Protein 4UX7 (pdb70)

B-factor: mean 29.98, std 9.99, range [10.92, 80.25]

Structure (mmCIF, N/CA/C/O backbone):
data_4UX7
#
_entry.id   4UX7
#
_cell.length_a   38.247
_cell.length_b   90.273
_cell.length_c   134.738
_cell.angle_alpha   90.00
_cell.angle_beta   90.00
_cell.angle_gamma   90.00
#
_symmetry.space_group_name_H-M   'P 21 21 21'
#
loop_
_entity.id
_entity.type
_entity.pdbx_description
1 polymer 'PUTATIVE PEPTIDASE C60B, SORTASE B'
2 non-polymer DI(HYDROXYETHYL)ETHER
3 non-polymer 'PENTAETHYLENE GLYCOL'
4 water water
#
loop_
_atom_site.group_PDB
_atom_site.id
_atom_site.type_symbol
_atom_site.label_atom_id
_atom_site.label_alt_id
_atom_site.label_comp_id
_atom_site.label_asym_id
_atom_site.label_entity_id
_atom_site.label_seq_id
_atom_site.pdbx_PDB_ins_code
_atom_site.Cartn_x
_atom_site.Cartn_y
_atom_site.Cartn_z
_atom_site.occupancy
_atom_site.B_iso_or_equiv
_atom_site.auth_seq_id
_atom_site.auth_comp_id
_atom_site.auth_asym_id
_atom_site.auth_atom_id
_atom_site.pdbx_PDB_model_num
ATOM 1 N N . LYS A 1 39 ? 11.695 11.429 61.103 1.00 40.49 39 LYS A N 1
ATOM 2 C CA . LYS A 1 39 ? 11.815 10.088 61.739 1.00 40.24 39 LYS A CA 1
ATOM 3 C C . LYS A 1 39 ? 12.707 9.126 60.946 1.00 40.37 39 LYS A C 1
ATOM 4 O O . LYS A 1 39 ? 13.749 8.716 61.431 1.00 45.18 39 LYS A O 1
ATOM 10 N N . LYS A 1 40 ? 12.284 8.746 59.744 1.00 38.54 40 LYS A N 1
ATOM 11 C CA . LYS A 1 40 ? 12.962 7.703 58.968 1.00 35.11 40 LYS A CA 1
ATOM 12 C C . LYS A 1 40 ? 13.755 8.356 57.835 1.00 31.35 40 LYS A C 1
ATOM 13 O O . LYS A 1 40 ? 13.334 9.359 57.264 1.00 29.74 40 LYS A O 1
ATOM 19 N N . ALA A 1 41 ? 14.907 7.774 57.512 1.00 28.42 41 ALA A N 1
ATOM 20 C CA . ALA A 1 41 ? 15.909 8.444 56.689 1.00 25.95 41 ALA A CA 1
ATOM 21 C C . ALA A 1 41 ? 15.431 8.695 55.261 1.00 24.98 41 ALA A C 1
ATOM 22 O O . ALA A 1 41 ? 15.221 7.753 54.490 1.00 23.91 41 ALA A O 1
ATOM 24 N N . GLY A 1 42 ? 15.279 9.981 54.931 1.00 23.69 42 GLY A N 1
ATOM 25 C CA . GLY A 1 42 ? 14.858 10.420 53.611 1.00 23.67 42 GLY A CA 1
ATOM 26 C C . GLY A 1 42 ? 13.347 10.484 53.421 1.00 23.62 42 GLY A C 1
ATOM 27 O O . GLY A 1 42 ? 12.870 10.513 52.286 1.00 23.42 42 GLY A O 1
ATOM 28 N N . SER A 1 43 ? 12.587 10.518 54.511 1.00 23.10 43 SER A N 1
ATOM 29 C CA . SER A 1 43 ? 11.136 10.579 54.392 1.00 24.22 43 SER A CA 1
ATOM 30 C C . SER A 1 43 ? 10.517 11.948 54.718 1.00 22.66 43 SER A C 1
ATOM 31 O O . SER A 1 43 ? 9.305 12.094 54.712 1.00 22.45 43 SER A O 1
ATOM 34 N N . ALA A 1 44 ? 11.342 12.963 54.933 1.00 21.49 44 ALA A N 1
ATOM 35 C CA . ALA A 1 44 ? 10.821 14.308 55.185 1.00 21.45 44 ALA A CA 1
ATOM 36 C C . ALA A 1 44 ? 9.872 14.744 54.075 1.00 22.06 44 ALA A C 1
ATOM 37 O O . ALA A 1 44 ? 10.194 14.631 52.891 1.00 23.34 44 ALA A O 1
ATOM 39 N N . ALA A 1 45 ? 8.701 15.236 54.465 1.00 22.10 45 ALA A N 1
ATOM 40 C CA . ALA A 1 45 ? 7.617 15.525 53.514 1.00 21.40 45 ALA A CA 1
ATOM 41 C C . ALA A 1 45 ? 7.932 16.654 52.546 1.00 21.36 45 ALA A C 1
ATOM 42 O O . ALA A 1 45 ? 7.644 16.552 51.353 1.00 20.57 45 ALA A O 1
ATOM 44 N N . ALA A 1 46 ? 8.539 17.717 53.064 1.00 22.51 46 ALA A N 1
ATOM 45 C CA . ALA A 1 46 ? 8.626 18.997 52.349 1.00 23.51 46 ALA A CA 1
ATOM 46 C C . ALA A 1 46 ? 9.221 18.928 50.939 1.00 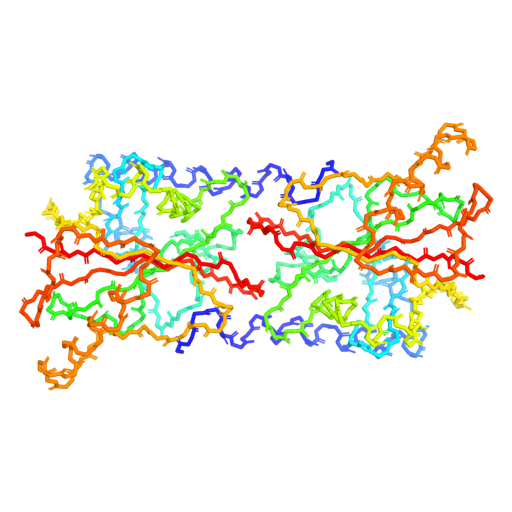23.67 46 ALA A C 1
ATOM 47 O O . ALA A 1 46 ? 8.655 19.512 50.016 1.00 24.09 46 ALA A O 1
ATOM 49 N N . PRO A 1 47 ? 10.361 18.237 50.762 1.00 24.01 47 PRO A N 1
ATOM 50 C CA . PRO A 1 47 ? 10.908 18.194 49.396 1.00 23.91 47 PRO A CA 1
ATOM 51 C C . PRO A 1 47 ? 10.025 17.435 48.406 1.00 24.31 47 PRO A C 1
ATOM 52 O O . PRO A 1 47 ? 10.001 17.778 47.212 1.00 24.24 47 PRO A O 1
ATOM 56 N N . PHE A 1 48 ? 9.288 16.435 48.888 1.00 24.75 48 PHE A N 1
ATOM 57 C CA . PHE A 1 48 ? 8.308 15.737 48.035 1.00 25.76 48 PHE A CA 1
ATOM 58 C C . PHE A 1 48 ? 7.091 16.608 47.690 1.00 25.01 48 PHE A C 1
ATOM 59 O O . PHE A 1 48 ? 6.650 16.654 46.528 1.00 23.97 48 PHE A O 1
ATOM 67 N N . THR A 1 49 ? 6.553 17.271 48.713 1.00 24.66 49 THR A N 1
ATOM 68 C CA . THR A 1 49 ? 5.515 18.304 48.562 1.00 24.84 49 THR A CA 1
ATOM 69 C C . THR A 1 49 ? 5.871 19.316 47.464 1.00 26.14 49 THR A C 1
ATOM 70 O O . THR A 1 49 ? 5.046 19.649 46.624 1.00 27.15 49 THR A O 1
ATOM 74 N N . HIS A 1 50 ? 7.095 19.818 47.481 1.00 27.50 50 HIS A N 1
ATOM 75 C CA . HIS A 1 50 ? 7.553 20.719 46.426 1.00 29.68 50 HIS A CA 1
ATOM 76 C C . HIS A 1 50 ? 7.230 20.156 45.026 1.00 29.22 50 HIS A C 1
ATOM 77 O O . HIS A 1 50 ? 6.600 20.832 44.209 1.00 30.35 50 HIS A O 1
ATOM 84 N N . ASP A 1 51 ? 7.645 18.914 44.776 1.00 29.00 51 ASP A N 1
ATOM 85 C CA . ASP A 1 51 ? 7.487 18.259 43.463 1.00 28.49 51 ASP A CA 1
ATOM 86 C C . ASP A 1 51 ? 6.072 17.760 43.171 1.00 27.29 51 ASP A C 1
ATOM 87 O O . ASP A 1 51 ? 5.656 17.705 42.020 1.00 26.88 51 ASP A O 1
ATOM 92 N N . THR A 1 52 ? 5.335 17.370 44.200 1.00 26.14 52 THR A N 1
ATOM 93 C CA . THR A 1 52 ? 3.939 17.006 43.995 1.00 24.82 52 THR A CA 1
ATOM 94 C C . THR A 1 52 ? 3.126 18.225 43.543 1.00 24.26 52 THR A C 1
ATOM 95 O O . THR A 1 52 ? 2.301 18.113 42.627 1.00 23.07 52 THR A O 1
ATOM 99 N N . LYS A 1 53 ? 3.364 19.374 44.180 1.00 23.54 53 LYS A N 1
ATOM 100 C CA . LYS A 1 53 ? 2.593 20.586 43.897 1.00 23.69 53 LYS A CA 1
ATOM 101 C C . LYS A 1 53 ? 2.746 20.985 42.445 1.00 21.97 53 LYS A C 1
ATOM 102 O O . LYS A 1 53 ? 1.779 21.236 41.748 1.00 19.67 53 LYS A O 1
ATOM 108 N N . ILE A 1 54 ? 3.997 21.026 42.010 1.00 22.10 54 ILE A N 1
ATOM 109 C CA . ILE A 1 54 ? 4.358 21.424 40.671 1.00 21.45 54 ILE A CA 1
ATOM 110 C C . ILE A 1 54 ? 3.724 20.500 39.666 1.00 20.93 54 ILE A C 1
ATOM 111 O O . ILE A 1 54 ? 2.989 20.918 38.794 1.00 20.15 54 ILE A O 1
ATOM 116 N N . SER A 1 55 ? 4.009 19.224 39.833 1.00 21.91 55 SER A N 1
ATOM 117 C CA . SER A 1 55 ? 3.590 18.189 38.919 1.00 22.00 55 SER A CA 1
ATOM 118 C C . SER A 1 55 ? 2.072 18.126 38.730 1.00 21.27 55 SER A C 1
ATOM 119 O O . SER A 1 55 ? 1.586 17.999 37.620 1.00 20.03 55 SER A O 1
ATOM 122 N N . SER A 1 56 ? 1.312 18.222 39.806 1.00 21.87 56 SER A N 1
ATOM 123 C CA . SER A 1 56 ? -0.157 18.209 39.666 1.00 23.14 56 SER A CA 1
ATOM 124 C C . SER A 1 56 ? -0.740 19.528 39.094 1.00 22.68 56 SER A C 1
ATOM 125 O O . SER A 1 56 ? -1.771 19.491 38.430 1.00 22.58 56 SER A O 1
ATOM 128 N N . GLU A 1 57 ? -0.085 20.664 39.318 1.00 22.32 57 GLU A N 1
ATOM 129 C CA . GLU A 1 57 ? -0.495 21.908 38.666 1.00 24.21 57 GLU A CA 1
ATOM 130 C C . GLU A 1 57 ? -0.327 21.776 37.151 1.00 24.14 57 GLU A C 1
ATOM 131 O O . GLU A 1 57 ? -1.200 22.173 36.392 1.00 23.70 57 GLU A O 1
ATOM 137 N N . LEU A 1 58 ? 0.793 21.196 36.719 1.00 23.75 58 LEU A N 1
ATOM 138 C CA . LEU A 1 58 ? 1.087 21.035 35.287 1.00 22.39 58 LEU A CA 1
ATOM 139 C C . LEU A 1 58 ? 0.142 20.047 34.625 1.00 21.83 58 LEU A C 1
ATOM 140 O O . LEU A 1 58 ? -0.081 20.141 33.426 1.00 20.85 58 LEU A O 1
ATOM 145 N N . GLN A 1 59 ? -0.385 19.097 35.402 1.00 22.30 59 GLN A N 1
ATOM 146 C CA . GLN A 1 59 ? -1.424 18.157 34.921 1.00 23.41 59 GLN A CA 1
ATOM 147 C C . GLN A 1 59 ? -2.733 18.894 34.631 1.00 23.40 59 GLN A C 1
ATOM 148 O O . GLN A 1 59 ? -3.388 18.664 33.622 1.00 21.49 59 GLN A O 1
ATOM 154 N N . LYS A 1 60 ? -3.083 19.797 35.534 1.00 25.70 60 LYS A N 1
ATOM 155 C CA . LYS A 1 60 ? -4.214 20.688 35.351 1.00 27.80 60 LYS A CA 1
ATOM 156 C C . LYS A 1 60 ? -4.014 21.591 34.148 1.00 26.97 60 LYS A C 1
ATOM 157 O O . LYS A 1 60 ? -4.944 21.787 33.362 1.00 27.59 60 LYS A O 1
ATOM 163 N N . LYS A 1 61 ? -2.817 22.143 33.996 1.00 26.49 61 LYS A N 1
ATOM 164 C CA . LYS A 1 61 ? -2.554 23.037 32.863 1.00 27.25 61 LYS A CA 1
ATOM 165 C C . LYS A 1 61 ? -2.637 22.316 31.508 1.00 25.82 61 LYS A C 1
ATOM 166 O O . LYS A 1 61 ? -3.186 22.856 30.540 1.00 23.58 61 LYS A O 1
ATOM 172 N N . GLU A 1 62 ? -2.107 21.093 31.459 1.00 25.67 62 GLU A N 1
ATOM 173 C CA . GLU A 1 62 ? -2.129 20.277 30.242 1.00 26.38 62 GLU A CA 1
ATOM 174 C C . GLU A 1 62 ? -3.557 19.828 29.895 1.00 26.15 62 GLU A C 1
ATOM 175 O O . GLU A 1 62 ? -3.963 19.869 28.724 1.00 25.12 62 GLU A O 1
ATOM 181 N N . TYR A 1 63 ? -4.319 19.414 30.900 1.00 25.63 63 TYR A N 1
ATOM 182 C CA . TYR A 1 63 ? -5.727 19.103 30.683 1.00 26.42 63 TYR A CA 1
ATOM 183 C C . TYR A 1 63 ? -6.465 20.279 30.022 1.00 27.32 63 TYR A C 1
ATOM 184 O O . TYR A 1 63 ? -7.118 20.109 28.987 1.00 24.81 63 TYR A O 1
ATOM 193 N N . LYS A 1 64 ? -6.309 21.473 30.600 1.00 30.69 64 LYS A N 1
ATOM 194 C CA . LYS A 1 64 ? -6.843 22.720 30.020 1.00 33.09 64 LYS A CA 1
ATOM 195 C C . LYS A 1 64 ? -6.297 23.114 28.625 1.00 34.44 64 LYS A C 1
ATOM 196 O O . LYS A 1 64 ? -6.806 24.049 28.020 1.00 34.26 64 LYS A O 1
ATOM 202 N N . LYS A 1 65 ? -5.258 22.433 28.137 1.00 35.81 65 LYS A N 1
ATOM 203 C CA . LYS A 1 65 ? -4.641 22.719 26.831 1.00 35.83 65 LYS A CA 1
ATOM 204 C C . LYS A 1 65 ? -3.910 24.055 26.856 1.00 36.18 65 LYS A C 1
ATOM 205 O O . LYS A 1 65 ? -3.959 24.820 25.901 1.00 37.24 65 LYS A O 1
ATOM 211 N N . GLU A 1 66 ? -3.226 24.329 27.960 1.00 36.55 66 GLU A N 1
ATOM 212 C CA . GLU A 1 66 ? -2.348 25.490 28.045 1.00 36.77 66 GLU A CA 1
ATOM 213 C C . GLU A 1 66 ? -1.017 25.137 27.379 1.00 35.34 66 GLU A C 1
ATOM 214 O O . GLU A 1 66 ? -0.639 23.965 27.316 1.00 33.80 66 GLU A O 1
ATOM 220 N N . ASP A 1 67 ? -0.330 26.145 26.851 1.00 34.77 67 ASP A N 1
ATOM 221 C CA . ASP A 1 67 ? 0.931 25.931 26.151 1.00 35.11 67 ASP A CA 1
ATOM 222 C C . ASP A 1 67 ? 2.087 26.008 27.154 1.00 34.12 67 ASP A C 1
ATOM 223 O O . ASP A 1 67 ? 2.471 27.090 27.598 1.00 34.46 67 ASP A O 1
ATOM 228 N N . LEU A 1 68 ? 2.626 24.839 27.499 1.00 32.85 68 LEU A N 1
ATOM 229 C CA . LEU A 1 68 ? 3.660 24.711 28.518 1.00 31.80 68 LEU A CA 1
ATOM 230 C C . LEU A 1 68 ? 5.033 25.175 28.078 1.00 30.51 68 LEU A C 1
ATOM 231 O O . LEU A 1 68 ? 5.878 25.428 28.918 1.00 30.58 68 LEU A O 1
ATOM 236 N N . SER A 1 69 ? 5.275 25.300 26.785 1.00 31.02 69 SER A N 1
ATOM 237 C CA . SER A 1 69 ? 6.562 25.823 26.336 1.00 32.77 69 SER A CA 1
ATOM 238 C C . SER A 1 69 ? 6.723 27.330 26.610 1.00 34.94 69 SER A C 1
ATOM 239 O O . SER A 1 69 ? 7.829 27.847 26.519 1.00 35.63 69 SER A O 1
ATOM 242 N N . LYS A 1 70 ? 5.635 28.027 26.957 1.00 36.09 70 LYS A N 1
ATOM 243 C CA . LYS A 1 70 ? 5.725 29.423 27.390 1.00 36.49 70 LYS A CA 1
ATOM 244 C C . LYS A 1 70 ? 6.226 29.528 28.817 1.00 35.26 70 LYS A C 1
ATOM 245 O O . LYS A 1 70 ? 6.696 30.592 29.234 1.00 34.90 70 LYS A O 1
ATOM 251 N N . ILE A 1 71 ? 6.087 28.455 29.590 1.00 33.20 71 ILE A N 1
ATOM 252 C CA . ILE A 1 71 ? 6.626 28.438 30.951 1.00 31.92 71 ILE A CA 1
ATOM 253 C C . ILE A 1 71 ? 8.067 27.980 30.937 1.00 29.84 71 ILE A C 1
ATOM 254 O O . ILE A 1 71 ? 8.888 28.501 31.673 1.00 27.86 71 ILE A O 1
ATOM 259 N N . ASN A 1 72 ? 8.362 27.004 30.078 1.00 30.46 72 ASN A N 1
ATOM 260 C CA . ASN A 1 72 ? 9.727 26.494 29.894 1.00 28.47 72 ASN A CA 1
ATOM 261 C C . ASN A 1 72 ? 9.944 26.090 28.430 1.00 27.32 72 ASN A C 1
ATOM 262 O O . ASN A 1 72 ? 9.405 25.074 27.959 1.00 25.29 72 ASN A O 1
ATOM 267 N N . SER A 1 73 ? 10.741 26.906 27.735 1.00 25.82 73 SER A N 1
ATOM 268 C CA . SER A 1 73 ? 11.144 26.667 26.358 1.00 24.94 73 SER A CA 1
ATOM 269 C C . SER A 1 73 ? 11.544 25.219 26.101 1.00 23.80 73 SER A C 1
ATOM 270 O O . SER A 1 73 ? 11.254 24.679 25.046 1.00 23.01 73 SER A O 1
ATOM 273 N N . ASP A 1 74 ? 12.243 24.616 27.062 1.00 23.38 74 ASP A N 1
ATOM 274 C CA . ASP A 1 74 ? 12.777 23.256 26.929 1.00 23.28 74 ASP A CA 1
ATOM 275 C C . ASP A 1 74 ? 11.680 22.202 26.847 1.00 22.89 74 ASP A C 1
ATOM 276 O O . ASP A 1 74 ? 11.965 21.069 26.534 1.00 22.25 74 ASP A O 1
ATOM 281 N N . PHE A 1 75 ? 10.440 22.554 27.172 1.00 23.63 75 PHE A N 1
ATOM 282 C CA . PHE A 1 75 ? 9.323 21.609 27.081 1.00 23.40 75 PHE A CA 1
ATOM 283 C C . PHE A 1 75 ? 9.225 20.995 25.675 1.00 23.42 75 PHE A C 1
ATOM 284 O O . PHE A 1 75 ? 9.469 21.663 24.672 1.00 23.58 75 PHE A O 1
ATOM 292 N N . LYS A 1 76 ? 8.898 19.706 25.624 1.00 23.35 76 LYS A N 1
ATOM 293 C CA . LYS A 1 76 ? 8.886 18.940 24.379 1.00 22.33 76 LYS A CA 1
ATOM 294 C C . LYS A 1 76 ? 7.544 18.277 24.121 1.00 20.95 76 LYS A C 1
ATOM 295 O O . LYS A 1 76 ? 6.969 18.426 23.042 1.00 19.38 76 LYS A O 1
ATOM 301 N N . PHE A 1 77 ? 7.065 17.525 25.110 1.00 19.64 77 PHE A N 1
ATOM 302 C CA . PHE A 1 77 ? 5.776 16.877 25.013 1.00 19.45 77 PHE A CA 1
ATOM 303 C C . PHE A 1 77 ? 5.366 16.278 26.363 1.00 19.10 77 PHE A C 1
ATOM 304 O O . PHE A 1 77 ? 6.104 16.367 27.344 1.00 18.57 77 PHE A O 1
ATOM 312 N N . TRP A 1 78 ? 4.181 15.669 26.380 1.00 18.64 78 TRP A N 1
ATOM 313 C CA . TRP A 1 78 ? 3.619 15.055 27.556 1.00 19.05 78 TRP A CA 1
ATOM 314 C C . TRP A 1 78 ? 3.704 13.523 27.478 1.00 19.07 78 TRP A C 1
ATOM 315 O O . TRP A 1 78 ? 3.604 12.917 26.422 1.00 18.76 78 TRP A O 1
ATOM 326 N N . LEU A 1 79 ? 3.911 12.904 28.623 1.00 19.72 79 LEU A N 1
ATOM 327 C CA . LEU A 1 79 ? 4.122 11.475 28.683 1.00 19.99 79 LEU A CA 1
ATOM 328 C C . LEU A 1 79 ? 3.232 10.932 29.760 1.00 20.95 79 LEU A C 1
ATOM 329 O O . LEU A 1 79 ? 3.186 11.476 30.857 1.00 20.42 79 LEU A O 1
ATOM 334 N N . SER A 1 80 ? 2.528 9.857 29.433 1.00 22.73 80 SER A N 1
ATOM 335 C CA . SER A 1 80 ? 1.772 9.101 30.408 1.00 23.99 80 SER A CA 1
ATOM 336 C C . SER A 1 80 ? 1.896 7.631 30.074 1.00 24.09 80 SER A C 1
ATOM 337 O O . SER A 1 80 ? 2.347 7.264 28.993 1.00 23.34 80 SER A O 1
ATOM 340 N N . VAL A 1 81 ? 1.490 6.795 31.013 1.00 24.92 81 VAL A N 1
ATOM 341 C CA . VAL A 1 81 ? 1.573 5.354 30.854 1.00 25.85 81 VAL A CA 1
ATOM 342 C C . VAL A 1 81 ? 0.390 4.737 31.575 1.00 27.79 81 VAL A C 1
ATOM 343 O O . VAL A 1 81 ? 0.163 4.990 32.765 1.00 28.19 81 VAL A O 1
ATOM 347 N N . GLU A 1 82 ? -0.357 3.917 30.850 1.00 30.42 82 GLU A N 1
ATOM 348 C CA . GLU A 1 82 ? -1.610 3.355 31.362 1.00 31.16 82 GLU A CA 1
ATOM 349 C C . GLU A 1 82 ? -1.403 2.501 32.601 1.00 30.18 82 GLU A C 1
ATOM 350 O O . GLU A 1 82 ? -0.434 1.753 32.696 1.00 30.94 82 GLU A O 1
ATOM 356 N N . ASN A 1 83 ? -2.325 2.635 33.548 1.00 30.19 83 ASN A N 1
ATOM 357 C CA . ASN A 1 83 ? -2.270 1.927 34.844 1.00 30.47 83 ASN A CA 1
ATOM 358 C C . ASN A 1 83 ? -0.994 2.173 35.651 1.00 28.96 83 ASN 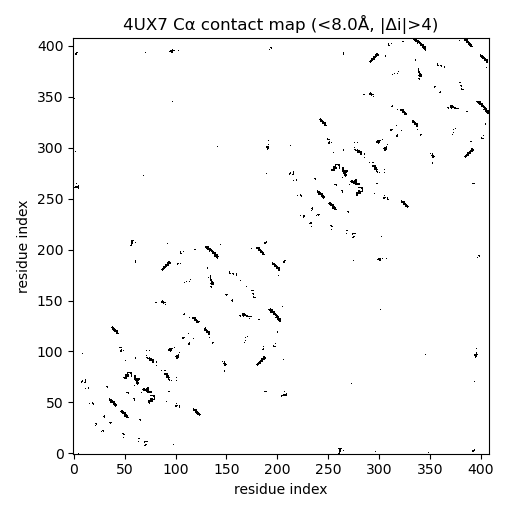A C 1
ATOM 359 O O . ASN A 1 83 ? -0.425 1.258 36.254 1.00 28.36 83 ASN A O 1
ATOM 364 N N . THR A 1 84 ? -0.570 3.432 35.638 1.00 26.98 84 THR A N 1
ATOM 365 C CA . THR A 1 84 ? 0.524 3.916 36.448 1.00 26.16 84 THR A CA 1
ATOM 366 C C . THR A 1 84 ? 0.192 5.362 36.772 1.00 26.12 84 THR A C 1
ATOM 367 O O . THR A 1 84 ? -0.700 5.952 36.169 1.00 26.79 84 THR A O 1
ATOM 371 N N . ASN A 1 85 ? 0.926 5.943 37.706 1.00 25.75 85 ASN A N 1
ATOM 372 C CA . ASN A 1 85 ? 0.755 7.341 38.029 1.00 25.94 85 ASN A CA 1
ATOM 373 C C . ASN A 1 85 ? 1.772 8.170 37.243 1.00 25.69 85 ASN A C 1
ATOM 374 O O . ASN A 1 85 ? 1.991 9.350 37.562 1.00 26.60 85 ASN A O 1
ATOM 379 N N . ILE A 1 86 ? 2.399 7.554 36.235 1.00 23.99 86 ILE A N 1
ATOM 380 C CA . ILE A 1 86 ? 3.287 8.280 35.334 1.00 23.28 86 ILE A CA 1
ATOM 381 C C . ILE A 1 86 ? 2.439 9.113 34.387 1.00 22.35 86 ILE A C 1
ATOM 382 O O . ILE A 1 86 ? 1.708 8.576 33.552 1.00 21.17 86 ILE A O 1
ATOM 387 N N . ASN A 1 87 ? 2.567 10.428 34.549 1.00 20.95 87 ASN A N 1
ATOM 388 C CA . ASN A 1 87 ? 1.747 11.396 33.894 1.00 20.84 87 ASN A CA 1
ATOM 389 C C . ASN A 1 87 ? 2.408 12.786 34.037 1.00 19.47 87 ASN A C 1
ATOM 390 O O . ASN A 1 87 ? 2.010 13.589 34.858 1.00 18.36 87 ASN A O 1
ATOM 395 N N . TYR A 1 88 ? 3.442 13.045 33.239 1.00 19.54 88 TYR A N 1
ATOM 396 C CA . TYR A 1 88 ? 4.361 14.178 33.469 1.00 18.86 88 TYR A CA 1
ATOM 397 C C . TYR A 1 88 ? 4.790 14.888 32.205 1.00 18.64 88 TYR A C 1
ATOM 398 O O . TYR A 1 88 ? 4.657 14.355 31.105 1.00 19.00 88 TYR A O 1
ATOM 407 N N . PRO A 1 89 ? 5.342 16.097 32.359 1.00 19.09 89 PRO A N 1
ATOM 408 C CA . PRO A 1 89 ? 5.913 16.818 31.210 1.00 19.41 89 PRO A CA 1
ATOM 409 C C . PRO A 1 89 ? 7.341 16.377 30.892 1.00 19.08 89 PRO A C 1
ATOM 410 O O . PRO A 1 89 ? 8.074 16.050 31.817 1.00 18.32 89 PRO A O 1
ATOM 414 N N . VAL A 1 90 ? 7.711 16.342 29.603 1.00 20.02 90 VAL A N 1
ATOM 415 C CA . VAL A 1 90 ? 9.088 16.003 29.185 1.00 20.35 90 VAL A CA 1
ATOM 416 C C . VAL A 1 90 ? 9.830 17.214 28.603 1.00 22.08 90 VAL A C 1
ATOM 417 O O . VAL A 1 90 ? 9.304 17.977 27.767 1.00 22.41 90 VAL A O 1
ATOM 421 N N . VAL A 1 91 ? 11.071 17.370 29.052 1.00 23.07 91 VAL A N 1
ATOM 422 C CA . VAL A 1 91 ? 11.921 18.469 28.612 1.00 23.90 91 VAL A CA 1
ATOM 423 C C . VAL A 1 91 ? 13.213 17.915 28.012 1.00 24.16 91 VAL A C 1
ATOM 424 O O . VAL A 1 91 ? 13.418 16.703 27.939 1.00 24.05 91 VAL A O 1
ATOM 428 N N . GLN A 1 92 ? 14.073 18.808 27.558 1.00 24.71 92 GLN A N 1
ATOM 429 C CA . GLN A 1 92 ? 15.348 18.416 27.007 1.00 25.81 92 GLN A CA 1
ATOM 430 C C . GLN A 1 92 ? 16.331 19.542 27.262 1.00 27.38 92 GLN A C 1
ATOM 431 O O . GLN A 1 92 ? 16.007 20.717 27.095 1.00 26.53 92 GLN A O 1
ATOM 437 N N . SER A 1 93 ? 17.521 19.179 27.716 1.00 29.05 93 SER A N 1
ATOM 438 C CA . SER A 1 93 ? 18.589 20.137 27.867 1.00 30.06 93 SER A CA 1
ATOM 439 C C . SER A 1 93 ? 19.601 19.770 26.787 1.00 31.15 93 SER A C 1
ATOM 440 O O . SER A 1 93 ? 19.271 19.025 25.858 1.00 31.73 93 SER A O 1
ATOM 443 N N . LYS A 1 94 ? 20.815 20.295 26.894 1.00 31.63 94 LYS A N 1
ATOM 444 C CA . LYS A 1 94 ? 21.866 20.006 25.937 1.00 32.12 94 LYS A CA 1
ATOM 445 C C . LYS A 1 94 ? 22.727 18.851 26.447 1.00 29.68 94 LYS A C 1
ATOM 446 O O . LYS A 1 94 ? 23.760 18.558 25.856 1.00 29.92 94 LYS A O 1
ATOM 452 N N . ASP A 1 95 ? 22.311 18.212 27.548 1.00 26.42 95 ASP A N 1
ATOM 453 C CA . ASP A 1 95 ? 22.967 17.002 28.066 1.00 24.45 95 ASP A CA 1
ATOM 454 C C . ASP A 1 95 ? 21.939 16.040 28.722 1.00 23.57 95 ASP A C 1
ATOM 455 O O . ASP A 1 95 ? 20.730 16.228 28.583 1.00 23.73 95 ASP A O 1
ATOM 460 N N . ASN A 1 96 ? 22.420 15.030 29.437 1.00 21.90 96 ASN A N 1
ATOM 461 C CA . ASN A 1 96 ? 21.555 14.053 30.090 1.00 21.65 96 ASN A CA 1
ATOM 462 C C . ASN A 1 96 ? 21.637 14.079 31.606 1.00 21.24 96 ASN A C 1
ATOM 463 O O . ASN A 1 96 ? 21.564 13.039 32.242 1.00 19.92 96 ASN A O 1
ATOM 468 N N . SER A 1 97 ? 21.767 15.275 32.172 1.00 20.94 97 SER A N 1
ATOM 469 C CA . SER A 1 97 ? 21.970 15.438 33.607 1.00 20.48 97 SER A CA 1
ATOM 470 C C . SER A 1 97 ? 21.205 16.611 34.196 1.00 20.36 97 SER A C 1
ATOM 471 O O . SER A 1 97 ? 20.714 16.523 35.318 1.00 20.67 97 SER A O 1
ATOM 474 N N . TYR A 1 98 ? 21.126 17.712 33.459 1.00 20.01 98 TYR A N 1
ATOM 475 C CA . TYR A 1 98 ? 20.629 18.957 34.002 1.00 21.00 98 TYR A CA 1
ATOM 476 C C . TYR A 1 98 ? 19.291 18.805 34.728 1.00 20.71 98 TYR A C 1
ATOM 477 O O . TYR A 1 98 ? 19.168 19.281 35.846 1.00 19.43 98 TYR A O 1
ATOM 486 N N . TYR A 1 99 ? 18.328 18.106 34.113 1.00 20.77 99 TYR A N 1
ATOM 487 C CA . TYR A 1 99 ? 16.962 17.977 34.664 1.00 20.68 99 TYR A CA 1
ATOM 488 C C . TYR A 1 99 ? 16.752 16.824 35.669 1.00 21.06 99 TYR A C 1
ATOM 489 O O . TYR A 1 99 ? 15.630 16.573 36.117 1.00 20.08 99 TYR A O 1
ATOM 498 N N . LEU A 1 100 ? 17.815 16.129 36.039 1.00 22.23 100 LEU A N 1
ATOM 499 C CA . LEU A 1 100 ? 17.702 15.125 37.087 1.00 24.28 100 LEU A CA 1
ATOM 500 C C . LEU A 1 100 ? 17.315 15.716 38.435 1.00 24.83 100 LEU A C 1
ATOM 501 O O . LEU A 1 100 ? 16.527 15.131 39.162 1.00 25.33 100 LEU A O 1
ATOM 506 N N . ASP A 1 101 ? 17.887 16.860 38.785 1.00 27.30 101 ASP A N 1
ATOM 507 C CA . ASP A 1 101 ? 17.597 17.490 40.065 1.00 28.90 101 ASP A CA 1
ATOM 508 C C . ASP A 1 101 ? 17.159 18.947 39.867 1.00 28.45 101 ASP A C 1
ATOM 509 O O . ASP A 1 101 ? 17.510 19.840 40.644 1.00 28.76 101 ASP A O 1
ATOM 514 N N . LYS A 1 102 ? 16.372 19.169 38.814 1.00 26.96 102 LYS A N 1
ATOM 515 C CA . LYS A 1 102 ? 15.746 20.459 38.556 1.00 25.62 102 LYS A CA 1
ATOM 516 C C . LYS A 1 102 ? 14.275 20.280 38.210 1.00 24.56 102 LYS A C 1
ATOM 517 O O . LYS A 1 102 ? 13.901 19.441 37.364 1.00 22.96 102 LYS A O 1
ATOM 523 N N . ASP A 1 103 ? 13.433 21.080 38.854 1.00 23.24 103 ASP A N 1
ATOM 524 C CA . ASP A 1 103 ? 12.013 21.065 38.543 1.00 21.41 103 ASP A CA 1
ATOM 525 C C . ASP A 1 103 ? 11.791 21.803 37.204 1.00 21.46 103 ASP A C 1
ATOM 526 O O . ASP A 1 103 ? 12.733 22.353 36.606 1.00 20.79 103 ASP A O 1
ATOM 531 N N . PHE A 1 104 ? 10.544 21.802 36.750 1.00 20.92 104 PHE A N 1
ATOM 532 C CA . PHE A 1 104 ? 10.153 22.390 35.489 1.00 21.60 104 PHE A CA 1
ATOM 533 C C . PHE A 1 104 ? 10.334 23.921 35.458 1.00 22.01 104 PHE A C 1
ATOM 534 O O . PHE A 1 104 ? 10.233 24.527 34.394 1.00 21.08 104 PHE A O 1
ATOM 542 N N . TYR A 1 105 ? 10.598 24.540 36.612 1.00 22.93 105 TYR A N 1
ATOM 543 C CA . TYR A 1 105 ? 10.970 25.964 36.670 1.00 23.89 105 TYR A CA 1
ATOM 544 C C . TYR A 1 105 ? 12.462 26.163 36.886 1.00 24.29 105 TYR A C 1
ATOM 545 O O . TYR A 1 105 ? 12.886 27.243 37.275 1.00 24.91 105 TYR A O 1
ATOM 554 N N . LYS A 1 106 ? 13.247 25.119 36.614 1.00 24.72 106 LYS A N 1
ATOM 555 C CA . LYS A 1 106 ? 14.713 25.144 36.693 1.00 24.59 106 LYS A CA 1
ATOM 556 C C . LYS A 1 106 ? 15.216 25.538 38.070 1.00 25.18 106 LYS A C 1
ATOM 557 O O . LYS A 1 106 ? 16.117 26.339 38.207 1.00 25.56 106 LYS A O 1
ATOM 563 N N . LYS A 1 107 ? 14.602 24.935 39.082 1.00 27.39 107 LYS A N 1
ATOM 564 C CA . LYS A 1 107 ? 14.960 25.095 40.491 1.00 28.64 107 LYS A CA 1
ATOM 565 C C . LYS A 1 107 ? 15.335 23.742 41.049 1.00 27.96 107 LYS A C 1
ATOM 566 O O . LYS A 1 107 ? 14.767 22.723 40.652 1.00 28.97 107 LYS A O 1
ATOM 572 N N . ASP A 1 108 ? 16.243 23.741 42.013 1.00 26.62 108 ASP A N 1
ATOM 573 C CA . ASP A 1 108 ? 16.629 22.505 42.702 1.00 26.34 108 ASP A CA 1
ATOM 574 C C . ASP A 1 108 ? 15.434 21.733 43.280 1.00 23.74 108 ASP A C 1
ATOM 575 O O . ASP A 1 108 ? 14.501 22.305 43.829 1.00 22.14 108 ASP A O 1
ATOM 580 N N . SER A 1 109 ? 15.513 20.417 43.161 1.00 22.15 109 SER A N 1
ATOM 581 C CA . SER A 1 109 ? 14.420 19.539 43.460 1.00 20.60 109 SER A CA 1
ATOM 582 C C . SER A 1 109 ? 14.978 18.145 43.530 1.00 19.69 109 SER A C 1
ATOM 583 O O . SER A 1 109 ? 15.859 17.795 42.763 1.00 20.44 109 SER A O 1
ATOM 586 N N . ILE A 1 110 ? 14.463 17.338 44.434 1.00 18.44 110 ILE A N 1
ATOM 587 C CA . ILE A 1 110 ? 14.957 15.983 44.588 1.00 17.89 110 ILE A CA 1
ATOM 588 C C . ILE A 1 110 ? 14.367 15.039 43.560 1.00 18.42 110 ILE A C 1
ATOM 589 O O . ILE A 1 110 ? 14.872 13.933 43.396 1.00 19.96 110 ILE A O 1
ATOM 594 N N . SER A 1 111 ? 13.283 15.435 42.906 1.00 17.93 111 SER A N 1
ATOM 595 C CA . SER A 1 111 ? 12.667 14.567 41.914 1.00 18.24 111 SER A CA 1
ATOM 596 C C . SER A 1 111 ? 13.085 14.903 40.491 1.00 18.20 111 SER A C 1
ATOM 597 O O . SER A 1 111 ? 13.099 14.028 39.633 1.00 18.41 111 SER A O 1
ATOM 600 N N . GLY A 1 112 ? 13.414 16.162 40.243 1.00 17.76 112 GLY A N 1
ATOM 601 C CA . GLY A 1 112 ? 13.765 16.601 38.919 1.00 17.30 112 GLY A CA 1
ATOM 602 C C . GLY A 1 112 ? 12.549 16.630 38.034 1.00 17.08 112 GLY A C 1
ATOM 603 O O . GLY A 1 112 ? 11.422 16.752 38.519 1.00 18.81 112 GLY A O 1
ATOM 604 N N . THR A 1 113 ? 12.793 16.505 36.737 1.00 16.18 113 THR A N 1
ATOM 605 C CA . THR A 1 113 ? 11.776 16.580 35.702 1.00 15.43 113 THR A CA 1
ATOM 606 C C . THR A 1 113 ? 12.142 15.517 34.692 1.00 15.58 113 THR A C 1
ATOM 607 O O . THR A 1 113 ? 13.317 15.395 34.338 1.00 15.89 113 THR A O 1
ATOM 611 N N . LEU A 1 114 ? 11.173 14.736 34.229 1.00 15.89 114 LEU A N 1
ATOM 612 C CA . LEU A 1 114 ? 11.451 13.781 33.148 1.00 16.94 114 LEU A CA 1
ATOM 613 C C . LEU A 1 114 ? 12.040 14.535 31.970 1.00 17.76 114 LEU A C 1
ATOM 614 O O . LEU A 1 114 ? 11.606 15.649 31.671 1.00 17.64 114 LEU A O 1
ATOM 619 N N . PHE A 1 115 ? 13.052 13.948 31.330 1.00 18.95 115 PHE A N 1
ATOM 620 C CA . PHE A 1 115 ? 13.689 14.588 30.189 1.00 19.88 115 PHE A CA 1
ATOM 621 C C . PHE A 1 115 ? 14.111 13.611 29.106 1.00 20.11 115 PHE A C 1
ATOM 622 O O . PHE A 1 115 ? 14.449 12.460 29.373 1.00 20.08 115 PHE A O 1
ATOM 630 N N . MET A 1 116 ? 14.094 14.118 27.881 1.00 20.82 116 MET A N 1
ATOM 631 C CA . MET A 1 116 ? 14.519 13.385 26.712 1.00 21.60 116 MET A CA 1
ATOM 632 C C . MET A 1 116 ? 16.034 13.457 26.557 1.00 21.29 116 MET A C 1
ATOM 633 O O . MET A 1 116 ? 16.646 14.521 26.754 1.00 19.38 116 MET A O 1
ATOM 638 N N . ASP A 1 117 ? 16.623 12.313 26.203 1.00 21.12 117 ASP A N 1
ATOM 639 C CA . ASP A 1 117 ? 18.029 12.223 25.788 1.00 21.09 117 ASP A CA 1
ATOM 640 C C . ASP A 1 117 ? 18.381 13.382 24.835 1.00 22.38 117 ASP A C 1
ATOM 641 O O . ASP A 1 117 ? 17.628 13.656 23.878 1.00 23.03 117 ASP A O 1
ATOM 646 N N . TYR A 1 118 ? 19.508 14.057 25.081 1.00 22.21 118 TYR A N 1
ATOM 647 C CA . TYR A 1 118 ? 19.899 15.218 24.262 1.00 22.39 118 TYR A CA 1
ATOM 648 C C . TYR A 1 118 ? 20.084 14.900 22.787 1.00 22.04 118 TYR A C 1
ATOM 649 O O . TYR A 1 118 ? 19.988 15.799 21.960 1.00 20.03 118 TYR A O 1
ATOM 658 N N . ARG A 1 119 ? 20.337 13.631 22.465 1.00 23.51 119 ARG A N 1
ATOM 659 C CA . ARG A 1 119 ? 20.631 13.223 21.086 1.00 23.93 119 ARG A CA 1
ATOM 660 C C . ARG A 1 119 ? 19.385 13.189 20.217 1.00 25.33 119 ARG A C 1
ATOM 661 O O . ARG A 1 119 ? 19.501 13.330 19.012 1.00 25.45 119 ARG A O 1
ATOM 669 N N . ASN A 1 120 ? 18.205 12.994 20.820 1.00 27.03 120 ASN A N 1
ATOM 670 C CA . ASN A 1 120 ? 16.940 12.990 20.074 1.00 28.46 120 ASN A CA 1
ATOM 671 C C . ASN A 1 120 ? 16.675 14.364 19.502 1.00 31.74 120 ASN A C 1
ATOM 672 O O . ASN A 1 120 ? 16.272 15.263 20.227 1.00 30.77 120 ASN A O 1
ATOM 677 N N . LYS A 1 121 ? 16.909 14.535 18.208 1.00 37.76 121 LYS A N 1
ATOM 678 C CA . LYS A 1 121 ? 16.780 15.853 17.592 1.00 44.04 121 LYS A CA 1
ATOM 679 C C . LYS A 1 121 ? 15.560 15.967 16.699 1.00 48.74 121 LYS A C 1
ATOM 680 O O . LYS A 1 121 ? 15.072 17.073 16.457 1.00 53.21 121 LYS A O 1
ATOM 686 N N . SER A 1 122 ? 15.054 14.835 16.226 1.00 51.48 122 SER A N 1
ATOM 687 C CA . SER A 1 122 ? 14.090 14.832 15.140 1.00 55.66 122 SER A CA 1
ATOM 688 C C . SER A 1 122 ? 12.856 13.992 15.464 1.00 57.55 122 SER A C 1
ATOM 689 O O . SER A 1 122 ? 12.878 13.144 16.365 1.00 58.95 122 SER A O 1
ATOM 692 N N . ILE A 1 123 ? 11.783 14.251 14.717 1.00 56.64 123 ILE A N 1
ATOM 693 C CA . ILE A 1 123 ? 10.534 13.496 14.843 1.00 57.29 123 ILE A CA 1
ATOM 694 C C . ILE A 1 123 ? 10.673 12.089 14.215 1.00 57.60 123 ILE A C 1
ATOM 695 O O . ILE A 1 123 ? 9.947 11.144 14.578 1.00 56.63 123 ILE A O 1
ATOM 700 N N . ASP A 1 124 ? 11.636 11.956 13.299 1.00 57.33 124 ASP A N 1
ATOM 701 C CA . ASP A 1 124 ? 11.922 10.688 12.610 1.00 55.98 124 ASP A CA 1
ATOM 702 C C . ASP A 1 124 ? 13.017 9.842 13.283 1.00 51.05 124 ASP A C 1
ATOM 703 O O . ASP A 1 124 ? 13.580 8.946 12.641 1.00 50.31 124 ASP A O 1
ATOM 708 N N . ASP A 1 125 ? 13.317 10.104 14.559 1.00 45.72 125 ASP A N 1
ATOM 709 C CA . ASP A 1 125 ? 14.336 9.324 15.270 1.00 41.26 125 ASP A CA 1
ATOM 710 C C . ASP A 1 125 ? 13.824 7.922 15.489 1.00 36.85 125 ASP A C 1
ATOM 711 O O . ASP A 1 125 ? 12.657 7.729 15.782 1.00 36.33 125 ASP A O 1
ATOM 716 N N . LYS A 1 126 ? 14.688 6.934 15.339 1.00 34.32 126 LYS A N 1
ATOM 717 C CA . LYS A 1 126 ? 14.232 5.554 15.454 1.00 33.14 126 LYS A CA 1
ATOM 718 C C . LYS A 1 126 ? 13.885 5.157 16.894 1.00 29.33 126 LYS A C 1
ATOM 719 O O . LYS A 1 126 ? 12.968 4.368 17.115 1.00 29.06 126 LYS A O 1
ATOM 725 N N . ASN A 1 127 ? 14.584 5.725 17.868 1.00 26.51 127 ASN A N 1
ATOM 726 C CA . ASN A 1 127 ? 14.322 5.428 19.279 1.00 24.78 127 ASN A CA 1
ATOM 727 C C . ASN A 1 127 ? 14.322 6.724 20.118 1.00 24.03 127 ASN A C 1
ATOM 728 O O . ASN A 1 127 ? 15.351 7.399 20.222 1.00 24.40 127 ASN A O 1
ATOM 733 N N . ILE A 1 128 ? 13.176 7.056 20.710 1.00 22.36 128 ILE A N 1
ATOM 734 C CA . ILE A 1 128 ? 13.082 8.163 21.666 1.00 22.77 128 ILE A CA 1
ATOM 735 C C . ILE A 1 128 ? 13.394 7.704 23.087 1.00 21.25 128 ILE A C 1
ATOM 736 O O . ILE A 1 128 ? 12.748 6.801 23.598 1.00 20.81 128 ILE A O 1
ATOM 741 N N . ILE A 1 129 ? 14.341 8.362 23.741 1.00 20.56 129 ILE A N 1
ATOM 742 C CA . ILE A 1 129 ? 14.813 7.905 25.040 1.00 20.96 129 ILE A CA 1
ATOM 743 C C . ILE A 1 129 ? 14.587 8.966 26.090 1.00 20.43 129 ILE A C 1
ATOM 744 O O . ILE A 1 129 ? 15.053 10.091 25.941 1.00 20.84 129 ILE A O 1
ATOM 749 N N . ILE A 1 130 ? 13.886 8.587 27.161 1.00 20.13 130 ILE A N 1
ATOM 750 C CA . ILE A 1 130 ? 13.491 9.511 28.221 1.00 19.87 130 ILE A CA 1
ATOM 751 C C . ILE A 1 130 ? 13.922 8.967 29.567 1.00 20.10 130 ILE A C 1
ATOM 752 O O . ILE A 1 130 ? 13.807 7.770 29.809 1.00 19.65 130 ILE A O 1
ATOM 757 N N . TYR A 1 131 ? 14.392 9.850 30.450 1.00 20.51 131 TYR A N 1
ATOM 758 C CA . TYR A 1 131 ? 14.968 9.423 31.729 1.00 20.26 131 TYR A CA 1
ATOM 759 C C . TYR A 1 131 ? 14.242 10.023 32.911 1.00 20.01 131 TYR A C 1
ATOM 760 O O . TYR A 1 131 ? 13.824 11.171 32.857 1.00 20.92 131 TYR A O 1
ATOM 769 N N . GLY A 1 132 ? 14.133 9.276 34.000 1.00 19.58 132 GLY A N 1
ATOM 770 C CA . GLY A 1 132 ? 13.506 9.808 35.197 1.00 20.46 132 GLY A CA 1
ATOM 771 C C . GLY A 1 132 ? 13.964 9.166 36.492 1.00 20.99 132 GLY A C 1
ATOM 772 O O . GLY A 1 132 ? 14.542 8.094 36.491 1.00 22.91 132 GLY A O 1
ATOM 773 N N . HIS A 1 133 ? 13.691 9.829 37.607 1.00 21.19 133 HIS A N 1
ATOM 774 C CA . HIS A 1 133 ? 14.045 9.303 38.925 1.00 20.77 133 HIS A CA 1
ATOM 775 C C . HIS A 1 133 ? 13.113 8.166 39.351 1.00 20.19 133 HIS A C 1
ATOM 776 O O . HIS A 1 133 ? 11.952 8.133 38.956 1.00 19.94 133 HIS A O 1
ATOM 783 N N . ASN A 1 134 ? 13.639 7.248 40.161 1.00 19.62 134 ASN A N 1
ATOM 784 C CA . ASN A 1 134 ? 12.823 6.280 40.881 1.00 19.63 134 ASN A CA 1
ATOM 785 C C . ASN A 1 134 ? 12.723 6.730 42.335 1.00 20.12 134 ASN A C 1
ATOM 786 O O . ASN A 1 134 ? 13.580 6.397 43.154 1.00 20.77 134 ASN A O 1
ATOM 791 N N . MET A 1 135 ? 11.671 7.481 42.652 1.00 20.64 135 MET A N 1
ATOM 792 C CA . MET A 1 135 ? 11.547 8.119 43.959 1.00 21.34 135 MET A CA 1
ATOM 793 C C . MET A 1 135 ? 10.891 7.194 44.985 1.00 22.70 135 MET A C 1
ATOM 794 O O . MET A 1 135 ? 10.122 6.321 44.645 1.00 22.42 135 MET A O 1
ATOM 799 N N . LYS A 1 136 ? 11.217 7.426 46.248 1.00 24.60 136 LYS A N 1
ATOM 800 C CA . LYS A 1 136 ? 10.762 6.628 47.391 1.00 26.00 136 LYS A CA 1
ATOM 801 C C . LYS A 1 136 ? 9.246 6.738 47.657 1.00 27.30 136 LYS A C 1
ATOM 802 O O . LYS A 1 136 ? 8.615 5.824 48.208 1.00 26.51 136 LYS A O 1
ATOM 808 N N . ASN A 1 137 ? 8.663 7.874 47.278 1.00 28.68 137 ASN A N 1
ATOM 809 C CA . ASN A 1 137 ? 7.220 8.060 47.393 1.00 28.69 137 ASN A CA 1
ATOM 810 C C . ASN A 1 137 ? 6.496 7.613 46.131 1.00 29.43 137 ASN A C 1
ATOM 811 O O . ASN A 1 137 ? 5.374 8.023 45.890 1.00 28.25 137 ASN A O 1
ATOM 816 N N . LYS A 1 138 ? 7.163 6.786 45.326 1.00 32.57 138 LYS A N 1
ATOM 817 C CA . LYS A 1 138 ? 6.557 6.106 44.176 1.00 33.32 138 LYS A CA 1
ATOM 818 C C . LYS A 1 138 ? 6.128 7.048 43.072 1.00 30.96 138 LYS A C 1
ATOM 819 O O . LYS A 1 138 ? 5.187 6.763 42.340 1.00 34.12 138 LYS A O 1
ATOM 825 N N . THR A 1 139 ? 6.834 8.162 42.938 1.00 27.86 139 THR A N 1
ATOM 826 C CA . THR A 1 139 ? 6.521 9.143 41.906 1.00 25.50 139 THR A CA 1
ATOM 827 C C . THR A 1 139 ? 7.546 9.085 40.759 1.00 23.50 139 THR A C 1
ATOM 828 O O . THR A 1 139 ? 8.468 8.292 40.784 1.00 22.35 139 THR A O 1
ATOM 832 N N . MET A 1 140 ? 7.359 9.925 39.749 1.00 22.63 140 MET A N 1
ATOM 833 C CA . MET A 1 140 ? 8.222 9.946 38.567 1.00 21.86 140 MET A CA 1
ATOM 834 C C . MET A 1 140 ? 8.237 8.568 37.948 1.00 19.99 140 MET A C 1
ATOM 835 O O . MET A 1 140 ? 7.185 7.994 37.761 1.00 20.39 140 MET A O 1
ATOM 840 N N . PHE A 1 141 ? 9.399 8.019 37.646 1.00 18.58 141 PHE A N 1
ATOM 841 C CA . PHE A 1 141 ? 9.454 6.733 36.969 1.00 18.33 141 PHE A CA 1
ATOM 842 C C . PHE A 1 141 ? 9.477 5.517 37.907 1.00 18.86 141 PHE A C 1
ATOM 843 O O . PHE A 1 141 ? 9.844 4.442 37.470 1.00 19.91 141 PHE A O 1
ATOM 851 N N . ASN A 1 142 ? 9.072 5.662 39.168 1.00 18.91 142 ASN A N 1
ATOM 852 C CA . ASN A 1 142 ? 8.965 4.523 40.065 1.00 19.50 142 ASN A CA 1
ATOM 853 C C . ASN A 1 142 ? 8.168 3.372 39.450 1.00 20.10 142 ASN A C 1
ATOM 854 O O . ASN A 1 142 ? 8.653 2.247 39.344 1.00 20.80 142 ASN A O 1
ATOM 859 N N . ASN A 1 143 ? 6.945 3.673 39.038 1.00 20.49 143 ASN A N 1
ATOM 860 C CA . ASN A 1 143 ? 6.054 2.686 38.425 1.00 21.54 143 ASN A CA 1
ATOM 861 C C . ASN A 1 143 ? 6.560 1.937 37.180 1.00 22.01 143 ASN A C 1
ATOM 862 O O . ASN A 1 143 ? 5.920 0.997 36.732 1.00 22.65 143 ASN A O 1
ATOM 867 N N . LEU A 1 144 ? 7.699 2.309 36.621 1.00 22.51 144 LEU A N 1
ATOM 868 C CA . LEU A 1 144 ? 8.319 1.410 35.651 1.00 24.79 144 LEU A CA 1
ATOM 869 C C . LEU A 1 144 ? 8.551 0.021 36.274 1.00 25.75 144 LEU A C 1
ATOM 870 O O . LEU A 1 144 ? 8.531 -0.992 35.607 1.00 25.25 144 LEU A O 1
ATOM 875 N N . ASN A 1 145 ? 8.779 -0.011 37.575 1.00 29.10 145 ASN A N 1
ATOM 876 C CA . ASN A 1 145 ? 9.004 -1.266 38.269 1.00 29.68 145 ASN A CA 1
ATOM 877 C C . ASN A 1 145 ? 7.795 -2.196 38.254 1.00 29.55 145 ASN A C 1
ATOM 878 O O . ASN A 1 145 ? 7.963 -3.393 38.448 1.00 30.92 145 ASN A O 1
ATOM 883 N N . LYS A 1 146 ? 6.594 -1.662 38.018 1.00 28.77 146 LYS A N 1
ATOM 884 C CA . LYS A 1 146 ? 5.398 -2.494 37.881 1.00 28.56 146 LYS A CA 1
ATOM 885 C C . LYS A 1 146 ? 5.536 -3.490 36.740 1.00 28.27 146 LYS A C 1
ATOM 886 O O . LYS A 1 146 ? 5.016 -4.603 36.805 1.00 27.74 146 LYS A O 1
ATOM 892 N N . PHE A 1 147 ? 6.274 -3.100 35.709 1.00 28.56 147 PHE A N 1
ATOM 893 C CA . PHE A 1 147 ? 6.549 -3.995 34.582 1.00 28.28 147 PHE A CA 1
ATOM 894 C C . PHE A 1 147 ? 7.407 -5.230 34.923 1.00 29.87 147 PHE A C 1
ATOM 895 O O . PHE A 1 147 ? 7.568 -6.110 34.079 1.00 28.45 147 PHE A O 1
ATOM 903 N N . LYS A 1 148 ? 7.948 -5.302 36.141 1.00 32.31 148 LYS A N 1
ATOM 904 C CA . LYS A 1 148 ? 8.586 -6.533 36.621 1.00 34.92 148 LYS A CA 1
ATOM 905 C C . LYS A 1 148 ? 7.573 -7.623 36.878 1.00 36.29 148 LYS A C 1
ATOM 906 O O . LYS A 1 148 ? 7.949 -8.771 37.051 1.00 39.39 148 LYS A O 1
ATOM 912 N N . ASP A 1 149 ? 6.298 -7.272 36.950 1.00 37.56 149 ASP A N 1
ATOM 913 C CA . ASP A 1 149 ? 5.276 -8.261 37.211 1.00 39.30 149 ASP A CA 1
ATOM 914 C C . ASP A 1 149 ? 4.769 -8.838 35.896 1.00 40.41 149 ASP A C 1
ATOM 915 O O . ASP A 1 149 ? 4.218 -8.110 35.048 1.00 37.71 149 ASP A O 1
ATOM 920 N N . ALA A 1 150 ? 4.963 -10.149 35.742 1.00 40.44 150 ALA A N 1
ATOM 921 C CA . ALA A 1 150 ? 4.461 -10.904 34.594 1.00 40.03 150 ALA A CA 1
ATOM 922 C C . ALA A 1 150 ? 3.018 -10.546 34.202 1.00 41.21 150 ALA A C 1
ATOM 923 O O . ALA A 1 150 ? 2.671 -10.540 33.010 1.00 40.49 150 ALA A O 1
ATOM 925 N N . ASP A 1 151 ? 2.199 -10.229 35.206 1.00 41.86 151 ASP A N 1
ATOM 926 C CA . ASP A 1 151 ? 0.763 -9.990 35.024 1.00 43.54 151 ASP A CA 1
ATOM 927 C C . ASP A 1 151 ? 0.436 -8.568 34.567 1.00 41.41 151 ASP A C 1
ATOM 928 O O . ASP A 1 151 ? -0.552 -8.354 33.855 1.00 38.73 151 ASP A O 1
ATOM 933 N N . PHE A 1 152 ? 1.239 -7.597 35.003 1.00 39.49 152 PHE A N 1
ATOM 934 C CA . PHE A 1 152 ? 1.120 -6.216 34.515 1.00 37.31 152 PHE A CA 1
ATOM 935 C C . PHE A 1 152 ? 1.731 -6.108 33.117 1.00 37.46 152 PHE A C 1
ATOM 936 O O . PHE A 1 152 ? 1.316 -5.291 32.304 1.00 34.79 152 PHE A O 1
ATOM 944 N N . PHE A 1 153 ? 2.722 -6.946 32.842 1.00 39.67 153 PHE A N 1
ATOM 945 C CA . PHE A 1 153 ? 3.410 -6.900 31.572 1.00 40.94 153 PHE A CA 1
ATOM 946 C C . PHE A 1 153 ? 2.500 -7.391 30.449 1.00 44.13 153 PHE A C 1
ATOM 947 O O . PHE A 1 153 ? 2.454 -6.793 29.375 1.00 44.98 153 PHE A O 1
ATOM 955 N N . LYS A 1 154 ? 1.774 -8.475 30.698 1.00 48.12 154 LYS A N 1
ATOM 956 C CA . LYS A 1 154 ? 0.919 -9.068 29.667 1.00 51.00 154 LYS A CA 1
ATOM 957 C C . LYS A 1 154 ? -0.409 -8.323 29.498 1.00 51.82 154 LYS A C 1
ATOM 958 O O . LYS A 1 154 ? -1.202 -8.672 28.631 1.00 53.73 154 LYS A O 1
ATOM 964 N N . LYS A 1 155 ? -0.644 -7.291 30.309 1.00 52.88 155 LYS A N 1
ATOM 965 C CA . LYS A 1 155 ? -1.837 -6.450 30.167 1.00 53.09 155 LYS A CA 1
ATOM 966 C C . LYS A 1 155 ? -1.707 -5.429 29.012 1.00 52.63 155 LYS A C 1
ATOM 967 O O . LYS A 1 155 ? -2.663 -4.718 28.699 1.00 51.73 155 LYS A O 1
ATOM 973 N N . ASN A 1 156 ? -0.532 -5.360 28.384 1.00 54.14 156 ASN A N 1
ATOM 974 C CA . ASN A 1 156 ? -0.289 -4.497 27.205 1.00 55.89 156 ASN A CA 1
ATOM 975 C C . ASN A 1 156 ? -0.505 -2.991 27.451 1.00 50.87 156 ASN A C 1
ATOM 976 O O . ASN A 1 156 ? -0.757 -2.236 26.506 1.00 49.76 156 ASN A O 1
ATOM 981 N N . ASN A 1 157 ? -0.343 -2.575 28.713 1.00 46.44 157 ASN A N 1
ATOM 982 C CA . ASN A 1 157 ? -0.438 -1.167 29.133 1.00 42.60 157 ASN A CA 1
ATOM 983 C C . ASN A 1 157 ? 0.445 -0.272 28.268 1.00 41.70 157 ASN A C 1
ATOM 984 O O . ASN A 1 157 ? 1.664 -0.408 28.270 1.00 42.95 157 ASN A O 1
ATOM 989 N N . LYS A 1 158 ? -0.179 0.638 27.534 1.00 39.33 158 LYS A N 1
ATOM 990 C CA . LYS A 1 158 ? 0.506 1.416 26.521 1.00 38.42 158 LYS A CA 1
ATOM 991 C C . LYS A 1 158 ? 1.104 2.714 27.061 1.00 35.89 158 LYS A C 1
ATOM 992 O O . LYS A 1 158 ? 0.558 3.356 27.967 1.00 34.64 158 LYS A O 1
ATOM 998 N N . ILE A 1 159 ? 2.236 3.082 26.465 1.00 32.73 159 ILE A N 1
ATOM 999 C CA . ILE A 1 159 ? 2.926 4.331 26.732 1.00 29.09 159 ILE A CA 1
ATOM 1000 C C . ILE A 1 159 ? 2.291 5.356 25.824 1.00 28.65 159 ILE A C 1
ATOM 1001 O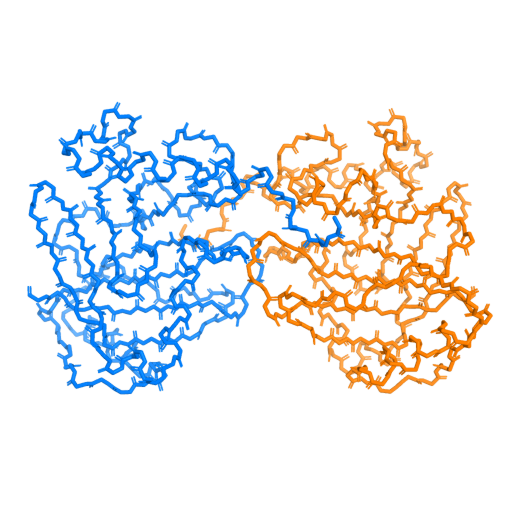 O . ILE A 1 159 ? 1.811 5.024 24.746 1.00 28.04 159 ILE A O 1
ATOM 1006 N N . LYS A 1 160 ? 2.309 6.606 26.247 1.00 29.03 160 LYS A N 1
ATOM 1007 C CA . LYS A 1 160 ? 1.532 7.627 25.586 1.00 30.48 160 LYS A CA 1
ATOM 1008 C C . LYS A 1 160 ? 2.314 8.928 25.485 1.00 28.59 160 LYS A C 1
ATOM 1009 O O . LYS A 1 160 ? 2.653 9.524 26.498 1.00 28.07 160 LYS A O 1
ATOM 1015 N N . ILE A 1 161 ? 2.606 9.355 24.261 1.00 26.94 161 ILE A N 1
ATOM 1016 C CA . ILE A 1 161 ? 3.220 10.643 24.041 1.00 26.46 161 ILE A CA 1
ATOM 1017 C C . ILE A 1 161 ? 2.218 11.578 23.393 1.00 26.44 161 ILE A C 1
ATOM 1018 O O . ILE A 1 161 ? 1.741 11.305 22.295 1.00 27.05 161 ILE A O 1
ATOM 1023 N N . THR A 1 162 ? 1.925 12.686 24.061 1.00 26.38 162 THR A N 1
ATOM 1024 C CA . THR A 1 162 ? 0.979 13.681 23.557 1.00 27.06 162 THR A CA 1
ATOM 1025 C C . THR A 1 162 ? 1.748 14.944 23.146 1.00 28.52 162 THR A C 1
ATOM 1026 O O . THR A 1 162 ? 2.348 15.624 23.978 1.00 25.89 162 THR A O 1
ATOM 1030 N N . LEU A 1 163 ? 1.719 15.237 21.849 1.00 32.52 163 LEU A N 1
ATOM 1031 C CA . LEU A 1 163 ? 2.479 16.342 21.249 1.00 35.43 163 LEU A CA 1
ATOM 1032 C C . LEU A 1 163 ? 1.597 17.119 20.267 1.00 38.45 163 LEU A C 1
ATOM 1033 O O . LEU A 1 163 ? 1.034 16.526 19.335 1.00 38.32 163 LEU A O 1
ATOM 1038 N N . ASN A 1 164 ? 1.472 18.431 20.494 1.00 40.77 164 ASN A N 1
ATOM 1039 C CA . ASN A 1 164 ? 0.646 19.329 19.658 1.00 43.28 164 ASN A CA 1
ATOM 1040 C C . ASN A 1 164 ? -0.779 18.840 19.427 1.00 41.78 164 ASN A C 1
ATOM 1041 O O . ASN A 1 164 ? -1.276 18.897 18.304 1.00 43.62 164 ASN A O 1
ATOM 1046 N N . GLY A 1 165 ? -1.428 18.333 20.461 1.00 41.91 165 GLY A N 1
ATOM 1047 C CA . GLY A 1 165 ? -2.770 17.775 20.307 1.00 44.70 165 GLY A CA 1
ATOM 1048 C C . GLY A 1 165 ? -2.747 16.300 19.940 1.00 46.53 165 GLY A C 1
ATOM 1049 O O . GLY A 1 165 ? -3.454 15.503 20.556 1.00 50.64 165 GLY A O 1
ATOM 1050 N N . LYS A 1 166 ? -1.922 15.939 18.955 1.00 45.45 166 LYS A N 1
ATOM 1051 C CA . LYS A 1 166 ? -1.772 14.550 18.496 1.00 43.60 166 LYS A CA 1
ATOM 1052 C C . LYS A 1 166 ? -1.271 13.623 19.604 1.00 39.97 166 LYS A C 1
ATOM 1053 O O . LYS A 1 166 ? -0.276 13.919 20.260 1.00 40.64 166 LYS A O 1
ATOM 1059 N N . GLU A 1 167 ? -1.953 12.500 19.800 1.00 37.91 167 GLU A N 1
ATOM 1060 C CA . GLU A 1 167 ? -1.521 11.491 20.766 1.00 37.62 167 GLU A CA 1
ATOM 1061 C C . GLU A 1 167 ? -0.861 10.324 20.045 1.00 33.36 167 GLU A C 1
ATOM 1062 O O . GLU A 1 167 ? -1.424 9.808 19.104 1.00 31.80 167 GLU A O 1
ATOM 1068 N N . PHE A 1 168 ? 0.336 9.925 20.481 1.00 31.48 168 PHE A N 1
ATOM 1069 C CA . PHE A 1 168 ? 1.074 8.814 19.872 1.00 29.66 168 PHE A CA 1
ATOM 1070 C C . PHE A 1 168 ? 1.197 7.681 20.853 1.00 27.07 168 PHE A C 1
ATOM 1071 O O . PHE A 1 168 ? 1.565 7.892 21.999 1.00 27.67 168 PHE A O 1
ATOM 1079 N N . LEU A 1 169 ? 0.911 6.472 20.391 1.00 26.48 169 LEU A N 1
ATOM 1080 C CA . LEU A 1 169 ? 0.774 5.303 21.267 1.00 25.68 169 LEU A CA 1
ATOM 1081 C C . LEU A 1 169 ? 1.785 4.220 20.973 1.00 24.59 169 LEU A C 1
ATOM 1082 O O . LEU A 1 169 ? 2.071 3.941 19.823 1.00 24.27 169 LEU A O 1
ATOM 1087 N N . TYR A 1 170 ? 2.272 3.573 22.028 1.00 23.90 170 TYR A N 1
ATOM 1088 C CA . TYR A 1 170 ? 3.333 2.590 21.921 1.00 23.64 170 TYR A CA 1
ATOM 1089 C C . TYR A 1 170 ? 3.000 1.330 22.732 1.00 25.00 170 TYR A C 1
ATOM 1090 O O . TYR A 1 170 ? 2.560 1.434 23.879 1.00 25.25 170 TYR A O 1
ATOM 1099 N N . ASP A 1 171 ? 3.226 0.147 22.158 1.00 26.44 171 ASP A N 1
ATOM 1100 C CA . ASP A 1 171 ? 3.076 -1.116 22.908 1.00 27.76 171 ASP A CA 1
ATOM 1101 C C . ASP A 1 171 ? 4.393 -1.611 23.523 1.00 27.61 171 ASP A C 1
ATOM 1102 O O . ASP A 1 171 ? 5.372 -1.853 22.807 1.00 26.90 171 ASP A O 1
ATOM 1107 N N . VAL A 1 172 ? 4.394 -1.808 24.839 1.00 26.61 172 VAL A N 1
ATOM 1108 C CA . VAL A 1 172 ? 5.581 -2.265 25.546 1.00 26.24 172 VAL A CA 1
ATOM 1109 C C . VAL A 1 172 ? 5.895 -3.724 25.193 1.00 26.39 172 VAL A C 1
ATOM 1110 O O . VAL A 1 172 ? 5.097 -4.629 25.490 1.00 27.71 172 VAL A O 1
ATOM 1114 N N . PHE A 1 173 ? 7.063 -3.934 24.574 1.00 25.01 173 PHE A N 1
ATOM 1115 C CA . PHE A 1 173 ? 7.501 -5.243 24.057 1.00 24.06 173 PHE A CA 1
ATOM 1116 C C . PHE A 1 173 ? 8.736 -5.825 24.755 1.00 25.99 173 PHE A C 1
ATOM 1117 O O . PHE A 1 173 ? 9.090 -6.987 24.488 1.00 27.51 173 PHE A O 1
ATOM 1125 N N . SER A 1 174 ? 9.404 -5.021 25.597 1.00 25.76 174 SER A N 1
ATOM 1126 C CA . SER A 1 174 ? 10.553 -5.455 26.394 1.00 25.22 174 SER A CA 1
ATOM 1127 C C . SER A 1 174 ? 10.615 -4.681 27.724 1.00 24.96 174 SER A C 1
ATOM 1128 O O . SER A 1 174 ? 10.310 -3.483 27.782 1.00 23.65 174 SER A O 1
ATOM 1131 N N . ALA A 1 175 ? 10.994 -5.374 28.794 1.00 25.40 175 ALA A N 1
ATOM 1132 C CA . ALA A 1 175 ? 11.260 -4.718 30.096 1.00 24.92 175 ALA A CA 1
ATOM 1133 C C . ALA A 1 175 ? 12.310 -5.489 30.902 1.00 24.03 175 ALA A C 1
ATOM 1134 O O . ALA A 1 175 ? 12.252 -6.710 31.000 1.00 23.67 175 ALA A O 1
ATOM 1136 N N . TYR A 1 176 ? 13.276 -4.778 31.475 1.00 23.93 176 TYR A N 1
ATOM 1137 C CA . TYR A 1 176 ? 14.310 -5.438 32.276 1.00 24.01 176 TYR A CA 1
ATOM 1138 C C . TYR A 1 176 ? 15.009 -4.535 33.309 1.00 24.23 176 TYR A C 1
ATOM 1139 O O . TYR A 1 176 ? 14.711 -3.339 33.410 1.00 24.07 176 TYR A O 1
ATOM 1148 N N . ILE A 1 177 ? 15.907 -5.143 34.086 1.00 25.34 177 ILE A N 1
ATOM 1149 C CA . ILE A 1 177 ? 16.730 -4.451 35.089 1.00 26.91 177 ILE A CA 1
ATOM 1150 C C . ILE A 1 177 ? 18.179 -4.314 34.601 1.00 26.88 177 ILE A C 1
ATOM 1151 O O . ILE A 1 177 ? 18.717 -5.231 33.951 1.00 27.61 177 ILE A O 1
ATOM 1156 N N . VAL A 1 178 ? 18.814 -3.179 34.901 1.00 26.26 178 VAL A N 1
ATOM 1157 C CA . VAL A 1 178 ? 20.218 -2.965 34.507 1.00 26.42 178 VAL A CA 1
ATOM 1158 C C . VAL A 1 178 ? 21.120 -2.385 35.591 1.00 27.27 178 VAL A C 1
ATOM 1159 O O . VAL A 1 178 ? 20.686 -1.641 36.449 1.00 27.17 178 VAL A O 1
ATOM 1163 N N . GLU A 1 179 ? 22.402 -2.714 35.516 1.00 30.16 179 GLU A N 1
ATOM 1164 C CA . GLU A 1 179 ? 23.393 -2.181 36.448 1.00 32.41 179 GLU A CA 1
ATOM 1165 C C . GLU A 1 179 ? 23.546 -0.653 36.322 1.00 32.70 179 GLU A C 1
ATOM 1166 O O . GLU A 1 179 ? 23.130 -0.046 35.327 1.00 32.29 179 GLU A O 1
ATOM 1172 N N . SER A 1 180 ? 24.124 -0.033 37.344 1.00 32.48 180 SER A N 1
ATOM 1173 C CA . SER A 1 180 ? 24.302 1.417 37.368 1.00 34.03 180 SER A CA 1
ATOM 1174 C C . SER A 1 180 ? 24.821 1.929 36.021 1.00 34.66 180 SER A C 1
ATOM 1175 O O . SER A 1 180 ? 24.318 2.909 35.494 1.00 32.60 180 SER A O 1
ATOM 1178 N N . ASP A 1 181 ? 25.810 1.218 35.482 1.00 38.43 181 ASP A N 1
ATOM 1179 C CA . ASP A 1 181 ? 26.540 1.548 34.229 1.00 42.23 181 ASP A CA 1
ATOM 1180 C C . ASP A 1 181 ? 25.802 1.590 32.879 1.00 40.57 181 ASP A C 1
ATOM 1181 O O . ASP A 1 181 ? 26.267 2.270 31.967 1.00 40.51 181 ASP A O 1
ATOM 1186 N N . TYR A 1 182 ? 24.713 0.835 32.735 1.00 39.28 182 TYR A N 1
ATOM 1187 C CA . TYR A 1 182 ? 24.094 0.566 31.416 1.00 39.43 182 TYR A CA 1
ATOM 1188 C C . TYR A 1 182 ? 24.019 1.772 30.500 1.00 39.32 182 TYR A C 1
ATOM 1189 O O . TYR A 1 182 ? 23.379 2.771 30.813 1.00 38.83 182 TYR A O 1
ATOM 1198 N N . ASP A 1 183 ? 24.679 1.654 29.358 1.00 41.15 183 ASP A N 1
ATOM 1199 C CA . ASP A 1 183 ? 24.752 2.732 28.396 1.00 43.96 183 ASP A CA 1
ATOM 1200 C C . ASP A 1 183 ? 24.392 2.231 26.993 1.00 40.94 183 ASP A C 1
ATOM 1201 O O . ASP A 1 183 ? 24.714 2.878 25.996 1.00 40.61 183 ASP A O 1
ATOM 1206 N N . TYR A 1 184 ? 23.702 1.094 26.913 1.00 37.99 184 TYR A N 1
ATOM 1207 C CA . TYR A 1 184 ? 23.301 0.522 25.633 1.00 34.97 184 TYR A CA 1
ATOM 1208 C C . TYR A 1 184 ? 21.971 1.144 25.201 1.00 33.63 184 TYR A C 1
ATOM 1209 O O . TYR A 1 184 ? 20.948 0.480 25.046 1.00 34.10 184 TYR A O 1
ATOM 1218 N N . LEU A 1 185 ? 22.012 2.455 25.024 1.00 32.61 185 LEU A N 1
ATOM 1219 C CA . LEU A 1 185 ? 20.853 3.258 24.719 1.00 30.58 185 LEU A CA 1
ATOM 1220 C C . LEU A 1 185 ? 21.209 4.101 23.504 1.00 31.00 185 LEU A C 1
ATOM 1221 O O . LEU A 1 185 ? 22.035 5.019 23.598 1.00 27.93 185 LEU A O 1
ATOM 1226 N N . LYS A 1 186 ? 20.599 3.766 22.364 1.00 32.71 186 LYS A N 1
ATOM 1227 C CA . LYS A 1 186 ? 20.958 4.364 21.078 1.00 33.17 186 LYS A CA 1
ATOM 1228 C C . LYS A 1 186 ? 19.772 5.030 20.441 1.00 33.50 186 LYS A C 1
ATOM 1229 O O . LYS A 1 186 ? 18.750 4.391 20.233 1.00 32.83 186 LYS A O 1
ATOM 1235 N N . THR A 1 187 ? 19.922 6.316 20.134 1.00 36.10 187 THR A N 1
ATOM 1236 C CA . THR A 1 187 ? 18.863 7.103 19.515 1.00 38.30 187 THR A CA 1
ATOM 1237 C C . THR A 1 187 ? 18.729 6.812 18.010 1.00 41.07 187 THR A C 1
ATOM 1238 O O . THR A 1 187 ? 17.607 6.812 17.479 1.00 43.14 187 THR A O 1
ATOM 1242 N N . ASN A 1 188 ? 19.857 6.574 17.331 1.00 40.81 188 ASN A N 1
ATOM 1243 C CA . ASN A 1 188 ? 19.865 6.364 15.876 1.00 40.81 188 ASN A CA 1
ATOM 1244 C C . ASN A 1 188 ? 20.945 5.378 15.405 1.00 38.92 188 ASN A C 1
ATOM 1245 O O . ASN A 1 188 ? 21.843 5.006 16.162 1.00 35.55 188 ASN A O 1
ATOM 1250 N N . PHE A 1 189 ? 20.829 4.958 14.146 1.00 36.74 189 PHE A N 1
ATOM 1251 C CA . PHE A 1 189 ? 21.569 3.813 13.615 1.00 36.45 189 PHE A CA 1
ATOM 1252 C C . PHE A 1 189 ? 21.997 4.103 12.191 1.00 39.20 189 PHE A C 1
ATOM 1253 O O . PHE A 1 189 ? 21.455 5.005 11.545 1.00 39.57 189 PHE A O 1
ATOM 1261 N N . ASN A 1 190 ? 22.973 3.355 11.695 1.00 40.75 190 ASN A N 1
ATOM 1262 C CA . ASN A 1 190 ? 23.478 3.643 10.363 1.00 43.17 190 ASN A CA 1
ATOM 1263 C C . ASN A 1 190 ? 22.713 2.966 9.257 1.00 40.63 190 ASN A C 1
ATOM 1264 O O . ASN A 1 190 ? 22.658 3.475 8.138 1.00 41.12 190 ASN A O 1
ATOM 1269 N N . ASN A 1 191 ? 22.104 1.836 9.581 1.00 36.79 191 ASN A N 1
ATOM 1270 C CA . ASN A 1 191 ? 21.298 1.126 8.623 1.00 35.25 191 ASN A CA 1
ATOM 1271 C C . ASN A 1 191 ? 20.329 0.212 9.342 1.00 35.87 191 ASN A C 1
ATOM 1272 O O . ASN A 1 191 ? 20.394 0.046 10.564 1.00 35.89 191 ASN A O 1
ATOM 1277 N N . GLU A 1 192 ? 19.421 -0.369 8.577 1.00 36.46 192 GLU A N 1
ATOM 1278 C CA . GLU A 1 192 ? 18.408 -1.228 9.143 1.00 38.26 192 GLU A CA 1
ATOM 1279 C C . GLU A 1 192 ? 18.989 -2.492 9.767 1.00 35.63 192 GLU A C 1
ATOM 1280 O O . GLU A 1 192 ? 18.427 -3.024 10.707 1.00 36.62 192 GLU A O 1
ATOM 1286 N N . SER A 1 193 ? 20.133 -2.947 9.293 1.00 34.66 193 SER A N 1
ATOM 1287 C CA . SER A 1 193 ? 20.796 -4.060 9.957 1.00 35.21 193 SER A CA 1
ATOM 1288 C C . SER A 1 193 ? 21.240 -3.702 11.364 1.00 33.28 193 SER A C 1
ATOM 1289 O O . SER A 1 193 ? 20.974 -4.451 12.283 1.00 35.68 193 SER A O 1
ATOM 1292 N N . ASP A 1 194 ? 21.927 -2.576 11.527 1.00 32.59 194 ASP A N 1
ATOM 1293 C CA . ASP A 1 194 ? 22.310 -2.087 12.861 1.00 33.16 194 ASP A CA 1
ATOM 1294 C C . ASP A 1 194 ? 21.089 -1.911 13.772 1.00 30.14 194 ASP A C 1
ATOM 1295 O O . ASP A 1 194 ? 21.119 -2.257 14.947 1.00 29.06 194 ASP A O 1
ATOM 1300 N N . TYR A 1 195 ? 20.014 -1.367 13.231 1.00 28.82 195 TYR A N 1
ATOM 1301 C CA . TYR A 1 195 ? 18.807 -1.164 14.020 1.00 28.16 195 TYR A CA 1
ATOM 1302 C C . TYR A 1 195 ? 18.182 -2.509 14.444 1.00 27.17 195 TYR A C 1
ATOM 1303 O O . TYR A 1 195 ? 17.873 -2.709 15.612 1.00 26.19 195 TYR A O 1
ATOM 1312 N N . GLN A 1 196 ? 18.053 -3.452 13.516 1.00 27.11 196 GLN A N 1
ATOM 1313 C CA . GLN A 1 196 ? 17.515 -4.774 13.858 1.00 26.42 196 GLN A CA 1
ATOM 1314 C C . GLN A 1 196 ? 18.311 -5.511 14.942 1.00 27.57 196 GLN A C 1
ATOM 1315 O O . GLN A 1 196 ? 17.713 -6.181 15.813 1.00 25.97 196 GLN A O 1
ATOM 1321 N N . ASN A 1 197 ? 19.646 -5.418 14.883 1.00 27.68 197 ASN A N 1
ATOM 1322 C CA . ASN A 1 197 ? 20.485 -6.054 15.903 1.00 28.66 197 ASN A CA 1
ATOM 1323 C C . ASN A 1 197 ? 20.202 -5.476 17.279 1.00 26.47 197 ASN A C 1
ATOM 1324 O O . ASN A 1 197 ? 20.080 -6.221 18.255 1.00 25.46 197 ASN A O 1
ATOM 1329 N N . TYR A 1 198 ? 20.120 -4.144 17.336 1.00 25.08 198 TYR A N 1
ATOM 1330 C CA . TYR A 1 198 ? 19.764 -3.415 18.555 1.00 24.49 198 TYR A CA 1
ATOM 1331 C C . TYR A 1 198 ? 18.439 -3.923 19.084 1.00 24.10 198 TYR A C 1
ATOM 1332 O O . TYR A 1 198 ? 18.318 -4.272 20.249 1.00 23.01 198 TYR A O 1
ATOM 1341 N N . ILE A 1 199 ? 17.459 -4.001 18.194 1.00 25.20 199 ILE A N 1
ATOM 1342 C CA . ILE A 1 199 ? 16.155 -4.522 18.554 1.00 26.44 199 ILE A CA 1
ATOM 1343 C C . ILE A 1 199 ? 16.299 -5.950 19.033 1.00 27.57 199 ILE A C 1
ATOM 1344 O O . ILE A 1 199 ? 15.782 -6.302 20.089 1.00 30.98 199 ILE A O 1
ATOM 1349 N N . ASN A 1 200 ? 16.992 -6.783 18.267 1.00 26.78 200 ASN A N 1
ATOM 1350 C CA . ASN A 1 200 ? 17.109 -8.182 18.667 1.00 26.08 200 ASN A CA 1
ATOM 1351 C C . ASN A 1 200 ? 17.676 -8.276 20.088 1.00 25.83 200 ASN A C 1
ATOM 1352 O O . ASN A 1 200 ? 17.125 -8.960 20.939 1.00 25.68 200 ASN A O 1
ATOM 1357 N N . ASP A 1 201 ? 18.753 -7.548 20.344 1.00 26.86 201 ASP A N 1
ATOM 1358 C CA . ASP A 1 201 ? 19.385 -7.532 21.657 1.00 27.36 201 ASP A CA 1
ATOM 1359 C C . ASP A 1 201 ? 18.431 -7.129 22.787 1.00 27.42 201 ASP A C 1
ATOM 1360 O O . ASP A 1 201 ? 18.220 -7.912 23.719 1.00 27.57 201 ASP A O 1
ATOM 1365 N N . ILE A 1 202 ? 17.847 -5.931 22.702 1.00 26.23 202 ILE A N 1
ATOM 1366 C CA . ILE A 1 202 ? 16.966 -5.433 23.768 1.00 26.21 202 ILE A CA 1
ATOM 1367 C C . ILE A 1 202 ? 15.714 -6.276 23.936 1.00 26.36 202 ILE A C 1
ATOM 1368 O O . ILE A 1 202 ? 15.079 -6.281 24.991 1.00 26.04 202 ILE A O 1
ATOM 1373 N N . THR A 1 203 ? 15.334 -6.970 22.879 1.00 27.58 203 THR A N 1
ATOM 1374 C CA . THR A 1 203 ? 14.266 -7.951 22.990 1.00 28.84 203 THR A CA 1
ATOM 1375 C C . THR A 1 203 ? 14.735 -9.120 23.880 1.00 27.71 203 THR A C 1
ATOM 1376 O O . THR A 1 203 ? 14.037 -9.495 24.810 1.00 26.57 203 THR A O 1
ATOM 1380 N N . SER A 1 204 ? 15.941 -9.633 23.633 1.00 27.75 204 SER A N 1
ATOM 1381 C CA . SER A 1 204 ? 16.517 -10.730 24.440 1.00 28.70 204 SER A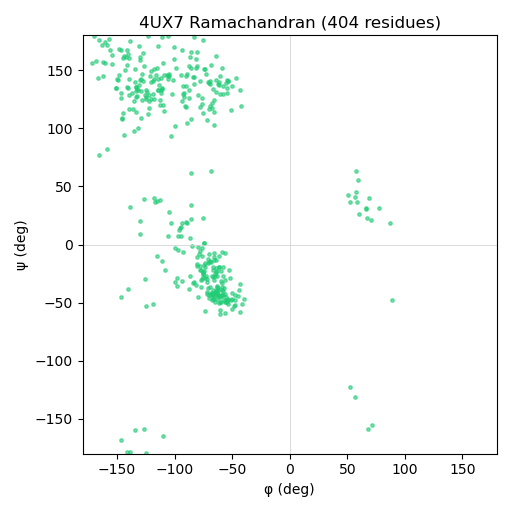 CA 1
ATOM 1382 C C . SER A 1 204 ? 16.650 -10.453 25.943 1.00 28.12 204 SER A C 1
ATOM 1383 O O . SER A 1 204 ? 16.676 -11.381 26.752 1.00 27.40 204 SER A O 1
ATOM 1386 N N . LYS A 1 205 ? 16.787 -9.183 26.306 1.00 28.57 205 LYS A N 1
ATOM 1387 C CA . LYS A 1 205 ? 16.970 -8.797 27.704 1.00 28.05 205 LYS A CA 1
ATOM 1388 C C . LYS A 1 205 ? 15.678 -8.812 28.476 1.00 27.25 205 LYS A C 1
ATOM 1389 O O . LYS A 1 205 ? 15.700 -8.923 29.690 1.00 26.42 205 LYS A O 1
ATOM 1395 N N . SER A 1 206 ? 14.553 -8.708 27.775 1.00 27.83 206 SER A N 1
ATOM 1396 C CA . SER A 1 206 ? 13.275 -8.615 28.443 1.00 27.99 206 SER A CA 1
ATOM 1397 C C . SER A 1 206 ? 13.173 -9.725 29.463 1.00 29.88 206 SER A C 1
ATOM 1398 O O . SER A 1 206 ? 13.568 -10.864 29.200 1.00 31.27 206 SER A O 1
ATOM 1401 N N . LEU A 1 207 ? 12.682 -9.378 30.642 1.00 31.17 207 LEU A N 1
ATOM 1402 C CA . LEU A 1 207 ? 12.296 -10.367 31.623 1.00 33.21 207 LEU A CA 1
ATOM 1403 C C . LEU A 1 207 ? 11.224 -11.307 31.063 1.00 35.32 207 LEU A C 1
ATOM 1404 O O . LEU A 1 207 ? 11.178 -12.486 31.422 1.00 33.78 207 LEU A O 1
ATOM 1409 N N . TYR A 1 208 ? 10.362 -10.767 30.199 1.00 38.94 208 TYR A N 1
ATOM 1410 C CA . TYR A 1 208 ? 9.251 -11.516 29.609 1.00 42.10 208 TYR A CA 1
ATOM 1411 C C . TYR A 1 208 ? 9.214 -11.402 28.087 1.00 44.40 208 TYR A C 1
ATOM 1412 O O . TYR A 1 208 ? 9.576 -10.365 27.521 1.00 42.43 208 TYR A O 1
ATOM 1421 N N . LYS A 1 209 ? 8.762 -12.483 27.443 1.00 47.79 209 LYS A N 1
ATOM 1422 C CA . LYS A 1 209 ? 8.514 -12.509 25.998 1.00 48.50 209 LYS A CA 1
ATOM 1423 C C . LYS A 1 209 ? 7.197 -11.820 25.702 1.00 45.90 209 LYS A C 1
ATOM 1424 O O . LYS A 1 209 ? 6.231 -11.961 26.439 1.00 42.05 209 LYS A O 1
ATOM 1430 N N . SER A 1 210 ? 7.160 -11.067 24.617 1.00 46.37 210 SER A N 1
ATOM 1431 C CA . SER A 1 210 ? 5.961 -10.342 24.263 1.00 46.41 210 SER A CA 1
ATOM 1432 C C . SER A 1 210 ? 5.452 -10.905 22.950 1.00 45.79 210 SER A C 1
ATOM 1433 O O . SER A 1 210 ? 6.238 -11.409 22.149 1.00 43.13 210 SER A O 1
ATOM 1436 N N . PRO A 1 211 ? 4.132 -10.827 22.723 1.00 45.93 211 PRO A N 1
ATOM 1437 C CA . PRO A 1 211 ? 3.583 -11.156 21.403 1.00 46.07 211 PRO A CA 1
ATOM 1438 C C . PRO A 1 211 ? 4.198 -10.302 20.293 1.00 46.67 211 PRO A C 1
ATOM 1439 O O . PRO A 1 211 ? 4.462 -10.788 19.196 1.00 48.23 211 PRO A O 1
ATOM 1443 N N . ILE A 1 212 ? 4.437 -9.037 20.617 1.00 46.50 212 ILE A N 1
ATOM 1444 C CA . ILE A 1 212 ? 4.756 -8.012 19.643 1.00 45.53 212 ILE A CA 1
ATOM 1445 C C . ILE A 1 212 ? 6.136 -8.236 19.037 1.00 44.45 212 ILE A C 1
ATOM 1446 O O . ILE A 1 212 ? 7.130 -8.241 19.758 1.00 46.03 212 ILE A O 1
ATOM 1451 N N . LYS A 1 213 ? 6.193 -8.440 17.724 1.00 43.46 213 LYS A N 1
ATOM 1452 C CA . LYS A 1 213 ? 7.469 -8.513 17.011 1.00 43.99 213 LYS A CA 1
ATOM 1453 C C . LYS A 1 213 ? 7.820 -7.125 16.520 1.00 40.93 213 LYS A C 1
ATOM 1454 O O . LYS A 1 213 ? 6.996 -6.459 15.908 1.00 41.94 213 LYS A O 1
ATOM 1460 N N . VAL A 1 214 ? 9.037 -6.686 16.790 1.00 36.73 214 VAL A N 1
ATOM 1461 C CA . VAL A 1 214 ? 9.497 -5.385 16.326 1.00 34.87 214 VAL A CA 1
ATOM 1462 C C . VAL A 1 214 ? 10.450 -5.610 15.160 1.00 32.38 214 VAL A C 1
ATOM 1463 O O . VAL A 1 214 ? 11.171 -6.607 15.131 1.00 33.08 214 VAL A O 1
ATOM 1467 N N . ASN A 1 215 ? 10.458 -4.703 14.195 1.00 29.17 215 ASN A N 1
ATOM 1468 C CA . ASN A 1 215 ? 11.449 -4.777 13.117 1.00 28.58 215 ASN A CA 1
ATOM 1469 C C . ASN A 1 215 ? 11.967 -3.390 12.719 1.00 27.54 215 ASN A C 1
ATOM 1470 O O . ASN A 1 215 ? 11.549 -2.380 13.280 1.00 25.69 215 ASN A O 1
ATOM 1475 N N . SER A 1 216 ? 12.851 -3.349 11.726 1.00 28.08 216 SER A N 1
ATOM 1476 C CA . SER A 1 216 ? 13.630 -2.146 11.439 1.00 29.27 216 SER A CA 1
ATOM 1477 C C . SER A 1 216 ? 12.855 -1.012 10.752 1.00 28.63 216 SER A C 1
ATOM 1478 O O . SER A 1 216 ? 13.420 0.044 10.452 1.00 27.52 216 SER A O 1
ATOM 1481 N N . ASN A 1 217 ? 11.567 -1.225 10.509 1.00 29.48 217 ASN A N 1
ATOM 1482 C CA . ASN A 1 217 ? 10.695 -0.145 10.057 1.00 30.19 217 ASN A CA 1
ATOM 1483 C C . ASN A 1 217 ? 9.862 0.444 11.178 1.00 28.93 217 ASN A C 1
ATOM 1484 O O . ASN A 1 217 ? 9.130 1.405 10.972 1.00 28.96 217 ASN A O 1
ATOM 1489 N N . ASP A 1 218 ? 9.981 -0.123 12.368 1.00 29.04 218 ASP A N 1
ATOM 1490 C CA . ASP A 1 218 ? 9.213 0.358 13.492 1.00 29.15 218 ASP A CA 1
ATOM 1491 C C . ASP A 1 218 ? 9.875 1.565 14.109 1.00 28.38 218 ASP A C 1
ATOM 1492 O O . ASP A 1 218 ? 11.057 1.822 13.906 1.00 29.94 218 ASP A O 1
ATOM 1497 N N . LYS A 1 219 ? 9.087 2.326 14.837 1.00 28.00 219 LYS A N 1
ATOM 1498 C CA . LYS A 1 219 ? 9.635 3.346 15.699 1.00 29.37 219 LYS A CA 1
ATOM 1499 C C . LYS A 1 219 ? 9.384 2.942 17.146 1.00 27.26 219 LYS A C 1
ATOM 1500 O O . LYS A 1 219 ? 8.346 2.331 17.470 1.00 26.30 219 LYS A O 1
ATOM 1506 N N . ILE A 1 220 ? 10.354 3.251 18.004 1.00 24.77 220 ILE A N 1
ATOM 1507 C CA . ILE A 1 220 ? 10.301 2.811 19.392 1.00 23.94 220 ILE A CA 1
ATOM 1508 C C . ILE A 1 220 ? 10.550 3.954 20.378 1.00 22.87 220 ILE A C 1
ATOM 1509 O O . ILE A 1 220 ? 11.106 4.990 20.030 1.00 21.46 220 ILE A O 1
ATOM 1514 N N . VAL A 1 221 ? 10.088 3.737 21.603 1.00 22.53 221 VAL A N 1
ATOM 1515 C CA . VAL A 1 221 ? 10.342 4.616 22.725 1.00 22.71 221 VAL A CA 1
ATOM 1516 C C . VAL A 1 221 ? 11.117 3.801 23.768 1.00 22.74 221 VAL A C 1
ATOM 1517 O O . VAL A 1 221 ? 10.984 2.570 23.834 1.00 23.40 221 VAL A O 1
ATOM 1521 N N . THR A 1 222 ? 11.949 4.483 24.554 1.00 21.87 222 THR A N 1
ATOM 1522 C CA . THR A 1 222 ? 12.657 3.843 25.643 1.00 21.14 222 THR A CA 1
ATOM 1523 C C . THR A 1 222 ? 12.526 4.705 26.893 1.00 21.02 222 THR A C 1
ATOM 1524 O O . THR A 1 222 ? 12.778 5.902 26.864 1.00 21.23 222 THR A O 1
ATOM 1528 N N . LEU A 1 223 ? 12.091 4.081 27.983 1.00 20.74 223 LEU A N 1
ATOM 1529 C CA . LEU A 1 223 ? 11.960 4.742 29.275 1.00 19.93 223 LEU A CA 1
ATOM 1530 C C . LEU A 1 223 ? 12.974 4.144 30.239 1.00 19.18 223 LEU A C 1
ATOM 1531 O O . LEU A 1 223 ? 12.935 2.946 30.540 1.00 19.38 223 LEU A O 1
ATOM 1536 N N . SER A 1 224 ? 13.862 4.985 30.744 1.00 18.57 224 SER A N 1
ATOM 1537 C CA . SER A 1 224 ? 14.873 4.533 31.662 1.00 19.00 224 SER A CA 1
ATOM 1538 C C . SER A 1 224 ? 14.885 5.273 33.002 1.00 18.84 224 SER A C 1
ATOM 1539 O O . SER A 1 224 ? 14.863 6.485 33.047 1.00 19.41 224 SER A O 1
ATOM 1542 N N . THR A 1 225 ? 14.918 4.522 34.087 1.00 19.14 225 THR A N 1
ATOM 1543 C CA . THR A 1 225 ? 15.326 5.066 35.377 1.00 20.49 225 THR A CA 1
ATOM 1544 C C . THR A 1 225 ? 16.768 5.595 35.296 1.00 20.49 225 THR A C 1
ATOM 1545 O O . THR A 1 225 ? 17.604 5.032 34.591 1.00 19.38 225 THR A O 1
ATOM 1549 N N . ALA A 1 226 ? 17.043 6.683 36.016 1.00 20.86 226 ALA A N 1
ATOM 1550 C CA . ALA A 1 226 ? 18.398 7.267 36.071 1.00 20.67 226 ALA A CA 1
ATOM 1551 C C . ALA A 1 226 ? 18.575 8.215 37.260 1.00 20.38 226 ALA A C 1
ATOM 1552 O O . ALA A 1 226 ? 17.601 8.771 37.792 1.00 20.67 226 ALA A O 1
ATOM 1554 N N . THR A 1 227 ? 19.829 8.404 37.660 1.00 19.92 227 THR A N 1
ATOM 1555 C CA . THR A 1 227 ? 20.159 9.020 38.954 1.00 18.96 227 THR A CA 1
ATOM 1556 C C . THR A 1 227 ? 21.634 9.398 39.086 1.00 18.03 227 THR A C 1
ATOM 1557 O O . THR A 1 227 ? 22.456 8.854 38.392 1.00 17.58 227 THR A O 1
ATOM 1561 N N . TYR A 1 228 ? 21.950 10.333 39.982 1.00 18.73 228 TYR A N 1
ATOM 1562 C CA . TYR A 1 228 ? 23.344 10.652 40.344 1.00 18.68 228 TYR A CA 1
ATOM 1563 C C . TYR A 1 228 ? 23.938 9.623 41.317 1.00 19.48 228 TYR A C 1
ATOM 1564 O O . TYR A 1 228 ? 25.118 9.631 41.605 1.00 18.92 228 TYR A O 1
ATOM 1573 N N . GLU A 1 229 ? 23.121 8.720 41.830 1.00 21.42 229 GLU A N 1
ATOM 1574 C CA . GLU A 1 229 ? 23.638 7.722 42.756 1.00 23.36 229 GLU A CA 1
ATOM 1575 C C . GLU A 1 229 ? 23.852 6.391 42.031 1.00 22.90 229 GLU A C 1
ATOM 1576 O O . GLU A 1 229 ? 23.495 6.241 40.860 1.00 21.65 229 GLU A O 1
ATOM 1582 N N . PHE A 1 230 ? 24.505 5.464 42.717 1.00 23.40 230 PHE A N 1
ATOM 1583 C CA . PHE A 1 230 ? 24.760 4.120 42.196 1.00 25.36 230 PHE A CA 1
ATOM 1584 C C . PHE A 1 230 ? 23.491 3.275 42.316 1.00 25.66 230 PHE A C 1
ATOM 1585 O O . PHE A 1 230 ? 23.004 3.060 43.412 1.00 26.00 230 PHE A O 1
ATOM 1593 N N . ASP A 1 231 ? 22.942 2.811 41.198 1.00 27.59 231 ASP A N 1
ATOM 1594 C CA . ASP A 1 231 ? 21.713 2.007 41.230 1.00 29.64 231 ASP A CA 1
ATOM 1595 C C . ASP A 1 231 ? 21.773 0.776 40.323 1.00 29.70 231 ASP A C 1
ATOM 1596 O O . ASP A 1 231 ? 21.501 0.875 39.133 1.00 32.42 231 ASP A O 1
ATOM 1601 N N . ASP A 1 232 ? 22.085 -0.384 40.893 1.00 30.47 232 ASP A N 1
ATOM 1602 C CA . ASP A 1 232 ? 22.212 -1.636 40.122 1.00 31.28 232 ASP A CA 1
ATOM 1603 C C . ASP A 1 232 ? 20.887 -2.346 39.942 1.00 32.88 232 ASP A C 1
ATOM 1604 O O . ASP A 1 232 ? 20.847 -3.559 39.692 1.00 35.83 232 ASP A O 1
ATOM 1609 N N . ALA A 1 233 ? 19.803 -1.593 40.059 1.00 32.86 233 ALA A N 1
ATOM 1610 C CA . ALA A 1 233 ? 18.477 -2.156 40.016 1.00 32.56 233 ALA A CA 1
ATOM 1611 C C . ALA A 1 233 ? 17.549 -1.266 39.197 1.00 31.48 233 ALA A C 1
ATOM 1612 O O . ALA A 1 233 ? 16.344 -1.191 39.469 1.00 31.82 233 ALA A O 1
ATOM 1614 N N . ARG A 1 234 ? 18.084 -0.599 38.185 1.00 29.32 234 ARG A N 1
ATOM 1615 C CA . ARG A 1 234 ? 17.256 0.356 37.467 1.00 29.16 234 ARG A CA 1
ATOM 1616 C C . ARG A 1 234 ? 16.500 -0.227 36.282 1.00 27.27 234 ARG A C 1
ATOM 1617 O O . ARG A 1 234 ? 16.987 -1.101 35.584 1.00 26.88 234 ARG A O 1
ATOM 1625 N N . MET A 1 235 ? 15.294 0.305 36.095 1.00 26.38 235 MET A N 1
ATOM 1626 C CA . MET A 1 235 ? 14.312 -0.214 35.170 1.00 26.89 235 MET A CA 1
ATOM 1627 C C . MET A 1 235 ? 14.422 0.435 33.796 1.00 25.66 235 MET A C 1
ATOM 1628 O O . MET A 1 235 ? 14.400 1.663 33.674 1.00 24.98 235 MET A O 1
ATOM 1633 N N . VAL A 1 236 ? 14.539 -0.407 32.768 1.00 25.86 236 VAL A N 1
ATOM 1634 C CA . VAL A 1 236 ? 14.468 0.017 31.356 1.00 24.88 236 VAL A CA 1
ATOM 1635 C C . VAL A 1 236 ? 13.273 -0.667 30.707 1.00 23.96 236 VAL A C 1
ATOM 1636 O O . VAL A 1 236 ? 13.173 -1.887 30.764 1.00 23.17 236 VAL A O 1
ATOM 1640 N N . ILE A 1 237 ? 12.371 0.100 30.101 1.00 24.29 237 ILE A N 1
ATOM 1641 C CA . ILE A 1 237 ? 11.308 -0.504 29.273 1.00 25.34 237 ILE A CA 1
ATOM 1642 C C . ILE A 1 237 ? 11.238 0.090 27.867 1.00 24.69 237 ILE A C 1
ATOM 1643 O O . ILE A 1 237 ? 11.628 1.233 27.661 1.00 26.10 237 ILE A O 1
ATOM 1648 N N . HIS A 1 238 ? 10.739 -0.695 26.916 1.00 24.50 238 HIS A N 1
ATOM 1649 C CA . HIS A 1 238 ? 10.720 -0.314 25.497 1.00 25.06 238 HIS A CA 1
ATOM 1650 C C . HIS A 1 238 ? 9.363 -0.593 24.881 1.00 25.42 238 HIS A C 1
ATOM 1651 O O . HIS A 1 238 ? 8.890 -1.721 24.929 1.00 25.25 238 HIS A O 1
ATOM 1658 N N . GLY A 1 239 ? 8.770 0.416 24.255 1.00 25.60 239 GLY A N 1
ATOM 1659 C CA . GLY A 1 239 ? 7.532 0.238 23.513 1.00 26.66 239 GLY A CA 1
ATOM 1660 C C . GLY A 1 239 ? 7.717 0.470 22.024 1.00 26.81 239 GLY A C 1
ATOM 1661 O O . GLY A 1 239 ? 8.754 0.948 21.596 1.00 24.51 239 GLY A O 1
ATOM 1662 N N . ARG A 1 240 ? 6.685 0.143 21.244 1.00 28.82 240 ARG A N 1
ATOM 1663 C CA . ARG A 1 240 ? 6.728 0.252 19.789 1.00 29.17 240 ARG A CA 1
ATOM 1664 C C . ARG A 1 240 ? 5.572 1.091 19.272 1.00 27.20 240 ARG A C 1
ATOM 1665 O O . ARG A 1 240 ? 4.424 0.817 19.587 1.00 26.33 240 ARG A O 1
ATOM 1673 N N . LEU A 1 241 ? 5.877 2.090 18.452 1.00 26.00 241 LEU A N 1
ATOM 1674 C CA . LEU A 1 241 ? 4.850 2.960 17.918 1.00 26.12 241 LEU A CA 1
ATOM 1675 C C . LEU A 1 241 ? 3.783 2.184 17.136 1.00 27.05 241 LEU A C 1
ATOM 1676 O O . LEU A 1 241 ? 4.106 1.403 16.241 1.00 25.01 241 LEU A O 1
ATOM 1681 N N . ILE A 1 242 ? 2.522 2.450 17.487 1.00 29.72 242 ILE A N 1
ATOM 1682 C CA . ILE A 1 242 ? 1.329 1.911 16.822 1.00 32.72 242 ILE A CA 1
ATOM 1683 C C . ILE A 1 242 ? 0.898 2.784 15.625 1.00 34.33 242 ILE A C 1
ATOM 1684 O O . ILE A 1 242 ? 0.847 4.027 15.695 1.00 34.22 242 ILE A O 1
ATOM 1689 N N . LYS B 1 39 ? 27.176 12.681 27.738 1.00 36.73 39 LYS B N 1
ATOM 1690 C CA . LYS B 1 39 ? 26.644 11.383 27.158 1.00 38.98 39 LYS B CA 1
ATOM 1691 C C . LYS B 1 39 ? 25.847 10.479 28.126 1.00 37.33 39 LYS B C 1
ATOM 1692 O O . LYS B 1 39 ? 24.659 10.286 27.937 1.00 36.91 39 LYS B O 1
ATOM 1698 N N . LYS B 1 40 ? 26.499 9.895 29.128 1.00 37.87 40 LYS B N 1
ATOM 1699 C CA . LYS B 1 40 ? 25.804 9.028 30.102 1.00 37.63 40 LYS B CA 1
ATOM 1700 C C . LYS B 1 40 ? 24.883 9.855 30.999 1.00 33.60 40 LYS B C 1
ATOM 1701 O O . LYS B 1 40 ? 25.252 10.933 31.451 1.00 31.63 40 LYS B O 1
ATOM 1707 N N . ALA B 1 41 ? 23.695 9.336 31.274 1.00 30.12 41 ALA B N 1
ATOM 1708 C CA . ALA B 1 41 ? 22.760 10.028 32.147 1.00 29.46 41 ALA B CA 1
ATOM 1709 C C . ALA B 1 41 ? 23.352 10.129 33.549 1.00 27.92 41 ALA B C 1
ATOM 1710 O O . ALA B 1 41 ? 23.841 9.136 34.083 1.00 25.96 41 ALA B O 1
ATOM 1712 N N . GLY B 1 42 ? 23.319 11.335 34.116 1.00 26.23 42 GLY B N 1
ATOM 1713 C CA . GLY B 1 42 ? 23.814 11.577 35.464 1.00 26.44 42 GLY B CA 1
ATOM 1714 C C . GLY B 1 42 ? 25.329 11.511 35.644 1.00 25.59 42 GLY B C 1
ATOM 1715 O O . GLY B 1 42 ? 25.812 11.330 36.767 1.00 24.48 42 GLY B O 1
ATOM 1716 N N . SER B 1 43 ? 26.052 11.681 34.535 1.00 24.34 43 SER B N 1
ATOM 1717 C CA . SER B 1 43 ? 27.509 11.705 34.488 1.00 23.70 43 SER B CA 1
ATOM 1718 C C . SER B 1 43 ? 28.100 13.119 34.498 1.00 23.02 43 SER B C 1
ATOM 1719 O O . SER B 1 43 ? 29.307 13.256 34.526 1.00 21.37 43 SER B O 1
ATOM 1722 N N . ALA B 1 44 ? 27.277 14.169 34.454 1.00 22.99 44 ALA B N 1
ATOM 1723 C CA . ALA B 1 44 ? 27.810 15.552 34.396 1.00 22.94 44 ALA B CA 1
ATOM 1724 C C . ALA B 1 44 ? 28.799 15.887 35.531 1.00 22.92 44 ALA B C 1
ATOM 1725 O O . ALA B 1 44 ? 28.548 15.591 36.709 1.00 23.06 44 ALA B O 1
ATOM 1727 N N . ALA B 1 45 ? 29.919 16.515 35.188 1.00 22.57 45 ALA B N 1
ATOM 1728 C CA . ALA B 1 45 ? 30.996 16.732 36.181 1.00 22.11 45 ALA B CA 1
ATOM 1729 C C . ALA B 1 45 ? 30.707 17.765 37.276 1.00 21.71 45 ALA B C 1
ATOM 1730 O O . ALA B 1 45 ? 31.112 17.552 38.406 1.00 22.70 45 ALA B O 1
ATOM 1732 N N . ALA B 1 46 ? 30.021 18.864 36.971 1.00 21.28 46 ALA B N 1
ATOM 1733 C CA . ALA B 1 46 ? 29.946 20.009 37.918 1.00 22.00 46 ALA B CA 1
ATOM 1734 C C . ALA B 1 46 ? 29.365 19.721 39.306 1.00 22.54 46 ALA B C 1
ATOM 1735 O O . ALA B 1 46 ? 29.824 20.316 40.295 1.00 21.74 46 ALA B O 1
ATOM 1737 N N . PRO B 1 47 ? 28.337 18.839 39.387 1.00 23.11 47 PRO B N 1
ATOM 1738 C CA . PRO B 1 47 ? 27.782 18.536 40.698 1.00 22.97 47 PRO B CA 1
ATOM 1739 C C . PRO B 1 47 ? 28.753 17.752 41.562 1.00 23.48 47 PRO B C 1
ATOM 1740 O O . PRO B 1 47 ? 28.884 18.051 42.741 1.00 25.16 47 PRO B O 1
ATOM 1744 N N . PHE B 1 48 ? 29.445 16.771 40.991 1.00 23.66 48 PHE B N 1
ATOM 1745 C CA . PHE B 1 48 ? 30.425 16.003 41.774 1.00 23.70 48 PHE B CA 1
ATOM 1746 C C . PHE B 1 48 ? 31.633 16.869 42.132 1.00 22.57 48 PHE B C 1
ATOM 1747 O O . PHE B 1 48 ? 32.184 16.753 43.213 1.00 23.50 48 PHE B O 1
ATOM 1755 N N . THR B 1 49 ? 32.035 17.737 41.218 1.00 21.32 49 THR B N 1
ATOM 1756 C CA . THR B 1 49 ? 33.128 18.668 41.467 1.00 21.94 49 THR B CA 1
ATOM 1757 C C . THR B 1 49 ? 32.886 19.537 42.717 1.00 21.91 49 THR B C 1
ATOM 1758 O O . THR B 1 49 ? 33.748 19.658 43.569 1.00 21.71 49 THR B O 1
ATOM 1762 N N . HIS B 1 50 ? 31.710 20.132 42.795 1.00 22.95 50 HIS B N 1
ATOM 1763 C CA . HIS B 1 50 ? 31.234 20.851 43.975 1.00 25.54 50 HIS B CA 1
ATOM 1764 C C . HIS B 1 50 ? 31.526 20.120 45.304 1.00 24.93 50 HIS B C 1
ATOM 1765 O O . HIS B 1 50 ? 32.226 20.652 46.176 1.00 23.28 50 HIS B O 1
ATOM 1772 N N . ASP B 1 51 ? 31.020 18.888 45.430 1.00 25.51 51 ASP B N 1
ATOM 1773 C CA . ASP B 1 51 ? 31.180 18.080 46.660 1.00 24.02 51 ASP B CA 1
ATOM 1774 C C . ASP B 1 51 ? 32.616 17.584 46.827 1.00 23.22 51 ASP B C 1
ATOM 1775 O O . ASP B 1 51 ? 33.181 17.603 47.929 1.00 23.11 51 ASP B O 1
ATOM 1780 N N . THR B 1 52 ? 33.235 17.164 45.733 1.00 22.61 52 THR B N 1
ATOM 1781 C CA . THR B 1 52 ? 34.634 16.783 45.788 1.00 23.22 52 THR B CA 1
ATOM 1782 C C . THR B 1 52 ? 35.506 17.916 46.357 1.00 23.33 52 THR B C 1
ATOM 1783 O O . THR B 1 52 ? 36.362 17.688 47.211 1.00 21.78 52 THR B O 1
ATOM 1787 N N . LYS B 1 53 ? 35.275 19.137 45.881 1.00 24.82 53 LYS B N 1
ATOM 1788 C CA . LYS B 1 53 ? 36.048 20.293 46.331 1.00 25.10 53 LYS B CA 1
ATOM 1789 C C . LYS B 1 53 ? 35.776 20.641 47.791 1.00 24.23 53 LYS B C 1
ATOM 1790 O O . LYS B 1 53 ? 36.703 20.845 48.570 1.00 23.92 53 LYS B O 1
ATOM 1796 N N . ILE B 1 54 ? 34.506 20.701 48.159 1.00 22.95 54 ILE B N 1
ATOM 1797 C CA . ILE B 1 54 ? 34.156 20.916 49.544 1.00 22.88 54 ILE B CA 1
ATOM 1798 C C . ILE B 1 54 ? 34.801 19.887 50.469 1.00 22.55 54 ILE B C 1
ATOM 1799 O O . ILE B 1 54 ? 35.408 20.265 51.468 1.00 22.21 54 ILE B O 1
ATOM 1804 N N . SER B 1 55 ? 34.666 18.600 50.129 1.00 22.04 55 SER B N 1
ATOM 1805 C CA . SER B 1 55 ? 35.135 17.508 50.994 1.00 21.43 55 SER B CA 1
ATOM 1806 C C . SER B 1 55 ? 36.639 17.480 51.230 1.00 21.81 55 SER B C 1
ATOM 1807 O O . SER B 1 55 ? 37.102 17.304 52.365 1.00 22.16 55 SER B O 1
ATOM 1810 N N . SER B 1 56 ? 37.405 17.622 50.159 1.00 21.70 56 SER B N 1
ATOM 1811 C CA . SER B 1 56 ? 38.841 17.552 50.280 1.00 22.48 56 SER B CA 1
ATOM 1812 C C . SER B 1 56 ? 39.340 18.715 51.137 1.00 22.25 56 SER B C 1
ATOM 1813 O O . SER B 1 56 ? 40.220 18.505 51.971 1.00 21.12 56 SER B O 1
ATOM 1816 N N . GLU B 1 57 ? 38.748 19.906 50.956 1.00 21.99 57 GLU B N 1
ATOM 1817 C CA . GLU B 1 57 ? 39.111 21.103 51.719 1.00 23.17 57 GLU B CA 1
ATOM 1818 C C . GLU B 1 57 ? 38.903 20.859 53.202 1.00 23.10 57 GLU B C 1
ATOM 1819 O O . GLU B 1 57 ? 39.761 21.186 54.033 1.00 22.20 57 GLU B O 1
ATOM 1825 N N . LEU B 1 58 ? 37.759 20.267 53.531 1.00 22.68 58 LEU B N 1
ATOM 1826 C CA . LEU B 1 58 ? 37.487 19.855 54.904 1.00 22.43 58 LEU B CA 1
ATOM 1827 C C . LEU B 1 58 ? 38.456 18.773 55.439 1.00 22.03 58 LEU B C 1
ATOM 1828 O O . LEU B 1 58 ? 38.805 18.805 56.618 1.00 21.52 58 LEU B O 1
ATOM 1833 N N . GLN B 1 59 ? 38.879 17.827 54.594 1.00 21.25 59 GLN B N 1
ATOM 1834 C CA . GLN B 1 59 ? 39.868 16.814 55.018 1.00 21.30 59 GLN B CA 1
ATOM 1835 C C . GLN B 1 59 ? 41.166 17.473 55.463 1.00 21.37 59 GLN B C 1
ATOM 1836 O O . GLN B 1 59 ? 41.750 17.096 56.478 1.00 21.06 59 GLN B O 1
ATOM 1842 N N . LYS B 1 60 ? 41.599 18.459 54.683 1.00 21.38 60 LYS B N 1
ATOM 1843 C CA . LYS B 1 60 ? 42.767 19.256 54.996 1.00 21.82 60 LYS B CA 1
ATOM 1844 C C . LYS B 1 60 ? 42.587 20.007 56.309 1.00 21.32 60 LYS B C 1
ATOM 1845 O O . LYS B 1 60 ? 43.442 19.954 57.187 1.00 20.10 60 LYS B O 1
ATOM 1851 N N . LYS B 1 61 ? 41.471 20.704 56.442 1.00 21.27 61 LYS B N 1
ATOM 1852 C CA . LYS B 1 61 ? 41.232 21.480 57.645 1.00 21.96 61 LYS B CA 1
ATOM 1853 C C . LYS B 1 61 ? 41.244 20.578 58.879 1.00 22.82 61 LYS B C 1
ATOM 1854 O O . LYS B 1 61 ? 41.801 20.951 59.911 1.00 24.01 61 LYS B O 1
ATOM 1860 N N . GLU B 1 62 ? 40.671 19.377 58.757 1.00 23.81 62 GLU B N 1
ATOM 1861 C CA . GLU B 1 62 ? 40.606 18.420 59.871 1.00 24.72 62 GLU B CA 1
ATOM 1862 C C . GLU B 1 62 ? 41.989 17.907 60.249 1.00 24.24 62 GLU B C 1
ATOM 1863 O O . GLU B 1 62 ? 42.299 17.720 61.420 1.00 23.87 62 GLU B O 1
ATOM 1869 N N . TYR B 1 63 ? 42.804 17.665 59.240 1.00 25.11 63 TYR B N 1
ATOM 1870 C CA . TYR B 1 63 ? 44.153 17.154 59.437 1.00 26.69 63 TYR B CA 1
ATOM 1871 C C . TYR B 1 63 ? 44.998 18.154 60.231 1.00 27.86 63 TYR B C 1
ATOM 1872 O O . TYR B 1 63 ? 45.709 17.777 61.167 1.00 27.19 63 TYR B O 1
ATOM 1881 N N . LYS B 1 64 ? 44.870 19.430 59.873 1.00 29.68 64 LYS B N 1
ATOM 1882 C CA . LYS B 1 64 ? 45.536 20.519 60.580 1.00 31.90 64 LYS B CA 1
ATOM 1883 C C . LYS B 1 64 ? 44.879 20.838 61.923 1.00 32.95 64 LYS B C 1
ATOM 1884 O O . LYS B 1 64 ? 45.301 21.759 62.611 1.00 31.29 64 LYS B O 1
ATOM 1890 N N . LYS B 1 65 ? 43.835 20.091 62.282 1.00 35.51 65 LYS B N 1
ATOM 1891 C CA . LYS B 1 65 ? 43.160 20.221 63.579 1.00 37.15 65 LYS B CA 1
ATOM 1892 C C . LYS B 1 65 ? 42.441 21.559 63.746 1.00 36.23 65 LYS B C 1
ATOM 1893 O O . LYS B 1 65 ? 42.324 22.071 64.851 1.00 36.37 65 LYS B O 1
ATOM 1899 N N . GLU B 1 66 ? 41.952 22.122 62.650 1.00 35.77 66 GLU B N 1
ATOM 1900 C CA . GLU B 1 66 ? 41.093 23.285 62.737 1.00 36.30 66 GLU B CA 1
ATOM 1901 C C . GLU B 1 66 ? 39.710 22.860 63.243 1.00 37.48 66 GLU B C 1
ATOM 1902 O O . GLU B 1 66 ? 39.301 21.707 63.049 1.00 40.12 66 GLU B O 1
ATOM 1908 N N . ASP B 1 67 ? 39.010 23.768 63.929 1.00 36.76 67 ASP B N 1
ATOM 1909 C CA . ASP B 1 67 ? 37.720 23.435 64.534 1.00 35.09 67 ASP B CA 1
ATOM 1910 C C . ASP B 1 67 ? 36.623 23.629 63.490 1.00 32.41 67 ASP B C 1
ATOM 1911 O O . ASP B 1 67 ? 36.274 24.766 63.130 1.00 31.67 67 ASP B O 1
ATOM 1916 N N . LEU B 1 68 ? 36.087 22.507 63.014 1.00 29.51 68 LEU B N 1
ATOM 1917 C CA . LEU B 1 68 ? 35.078 22.524 61.956 1.00 28.88 68 LEU B CA 1
ATOM 1918 C C . LEU B 1 68 ? 33.708 22.992 62.454 1.00 26.07 68 LEU B C 1
ATOM 1919 O O . LEU B 1 68 ? 32.893 23.428 61.650 1.00 24.70 68 LEU B O 1
ATOM 1924 N N . SER B 1 69 ? 33.472 22.940 63.766 1.00 24.83 69 SER B N 1
ATOM 1925 C CA . SER B 1 69 ? 32.207 23.404 64.327 1.00 24.34 69 SER B CA 1
ATOM 1926 C C . SER B 1 69 ? 32.124 24.926 64.392 1.00 24.89 69 SER B C 1
ATOM 1927 O O . SER B 1 69 ? 31.065 25.480 64.663 1.00 24.22 69 SER B O 1
ATOM 1930 N N . LYS B 1 70 ? 33.242 25.600 64.134 1.00 26.28 70 LYS B N 1
ATOM 1931 C CA . LYS B 1 70 ? 33.206 27.039 63.907 1.00 26.68 70 LYS B CA 1
ATOM 1932 C C . LYS B 1 70 ? 32.786 27.328 62.478 1.00 26.32 70 LYS B C 1
ATOM 1933 O O . LYS B 1 70 ? 32.517 28.488 62.156 1.00 27.42 70 LYS B O 1
ATOM 1939 N N . ILE B 1 71 ? 32.733 26.300 61.625 1.00 24.39 71 ILE B N 1
ATOM 1940 C CA . ILE B 1 71 ? 32.193 26.456 60.254 1.00 24.41 71 ILE B CA 1
ATOM 1941 C C . ILE B 1 71 ? 30.725 26.006 60.141 1.00 24.46 71 ILE B C 1
ATOM 1942 O O . ILE B 1 71 ? 29.953 26.582 59.380 1.00 24.75 71 ILE B O 1
ATOM 1947 N N . ASN B 1 72 ? 30.351 24.968 60.880 1.00 23.93 72 ASN B N 1
ATOM 1948 C CA . ASN B 1 72 ? 28.958 24.534 60.973 1.00 22.53 72 ASN B CA 1
ATOM 1949 C C . ASN B 1 72 ? 28.761 24.012 62.392 1.00 21.45 72 ASN B C 1
ATOM 1950 O O . ASN B 1 72 ? 29.302 22.970 62.758 1.00 19.64 72 ASN B O 1
ATOM 1955 N N . SER B 1 73 ? 28.020 24.755 63.207 1.00 21.26 73 SER B N 1
ATOM 1956 C CA . SER B 1 73 ? 27.791 24.325 64.579 1.00 21.28 73 SER B CA 1
ATOM 1957 C C . SER B 1 73 ? 27.131 22.930 64.644 1.00 20.98 73 SER B C 1
ATOM 1958 O O . SER B 1 73 ? 27.210 22.261 65.666 1.00 19.87 73 SER B O 1
ATOM 1961 N N . ASP B 1 74 ? 26.517 22.486 63.546 1.00 21.06 74 ASP B N 1
ATOM 1962 C CA . ASP B 1 74 ? 25.953 21.119 63.465 1.00 21.98 74 ASP B CA 1
ATOM 1963 C C . ASP B 1 74 ? 26.982 19.982 63.464 1.00 21.50 74 ASP B C 1
ATOM 1964 O O . ASP B 1 74 ? 26.599 18.828 63.651 1.00 21.52 74 ASP B O 1
ATOM 1969 N N . PHE B 1 75 ? 28.252 20.302 63.220 1.00 21.51 75 PHE B N 1
ATOM 1970 C CA . PHE B 1 75 ? 29.321 19.314 63.148 1.00 22.46 75 PHE B CA 1
ATOM 1971 C C . PHE B 1 75 ? 29.464 18.606 64.484 1.00 23.55 75 PHE B C 1
ATOM 1972 O O . PHE B 1 75 ? 29.384 19.249 65.526 1.00 25.05 75 PHE B O 1
ATOM 1980 N N . LYS B 1 76 ? 29.657 17.283 64.456 1.00 24.00 76 LYS B N 1
ATOM 1981 C CA . LYS B 1 76 ? 29.798 16.482 65.690 1.00 23.87 76 LYS B CA 1
ATOM 1982 C C . LYS B 1 76 ? 31.158 15.782 65.796 1.00 23.05 76 LYS B C 1
ATOM 1983 O O . LYS B 1 76 ? 31.851 15.888 66.826 1.00 23.18 76 LYS B O 1
ATOM 1989 N N . PHE B 1 77 ? 31.542 15.074 64.740 1.00 21.54 77 PHE B N 1
ATOM 1990 C CA . PHE B 1 77 ? 32.818 14.385 64.720 1.00 21.10 77 PHE B CA 1
ATOM 1991 C C . PHE B 1 77 ? 33.202 14.002 63.301 1.00 20.50 77 PHE B C 1
ATOM 1992 O O . PHE B 1 77 ? 32.408 14.121 62.388 1.00 20.98 77 PHE B O 1
ATOM 2000 N N . TRP B 1 78 ? 34.431 13.528 63.145 1.00 19.57 78 TRP B N 1
ATOM 2001 C CA . TRP B 1 78 ? 34.936 13.080 61.879 1.00 18.81 78 TRP B CA 1
ATOM 2002 C C . TRP B 1 78 ? 34.830 11.552 61.839 1.00 18.18 78 TRP B C 1
ATOM 2003 O O . TRP B 1 78 ? 34.849 10.891 62.879 1.00 17.48 78 TRP B O 1
ATOM 2014 N N . LEU B 1 79 ? 34.686 11.016 60.632 1.00 17.50 79 LEU B N 1
ATOM 2015 C CA . LEU B 1 79 ? 34.461 9.598 60.429 1.00 17.88 79 LEU B CA 1
ATOM 2016 C C . LEU B 1 79 ? 35.384 9.055 59.352 1.00 18.51 79 LEU B C 1
ATOM 2017 O O . LEU B 1 79 ? 35.523 9.645 58.300 1.00 18.22 79 LEU B O 1
ATOM 2022 N N . SER B 1 80 ? 36.015 7.919 59.611 1.00 19.91 80 SER B N 1
ATOM 2023 C CA . SER B 1 80 ? 36.753 7.252 58.554 1.00 21.28 80 SER B CA 1
ATOM 2024 C C . SER B 1 80 ? 36.621 5.745 58.703 1.00 21.41 80 SER B C 1
ATOM 2025 O O . SER B 1 80 ? 36.221 5.255 59.750 1.00 21.29 80 SER B O 1
ATOM 2028 N N . VAL B 1 81 ? 36.916 5.030 57.628 1.00 22.31 81 VAL B N 1
ATOM 2029 C CA . VAL B 1 81 ? 36.874 3.565 57.631 1.00 23.18 81 VAL B CA 1
ATOM 2030 C C . VAL B 1 81 ? 38.109 3.058 56.896 1.00 23.66 81 VAL B C 1
ATOM 2031 O O . VAL B 1 81 ? 38.401 3.514 55.801 1.00 23.19 81 VAL B O 1
ATOM 2035 N N . GLU B 1 82 ? 38.827 2.125 57.517 1.00 25.49 82 GLU B N 1
ATOM 2036 C CA . GLU B 1 82 ? 40.074 1.601 56.969 1.00 26.87 82 GLU B CA 1
ATOM 2037 C C . GLU B 1 82 ? 39.816 0.931 55.643 1.00 26.31 82 GLU B C 1
ATOM 2038 O O . GLU B 1 82 ? 38.814 0.229 55.482 1.00 26.16 82 GLU B O 1
ATOM 2044 N N . ASN B 1 83 ? 40.718 1.196 54.698 1.00 25.67 83 ASN B N 1
ATOM 2045 C CA . ASN B 1 83 ? 40.636 0.685 53.327 1.00 26.47 83 ASN B CA 1
ATOM 2046 C C . ASN B 1 83 ? 39.379 1.067 52.558 1.00 25.70 83 ASN B C 1
ATOM 2047 O O . ASN B 1 83 ? 38.841 0.262 51.791 1.00 25.74 83 ASN B O 1
ATOM 2052 N N . THR B 1 84 ? 38.913 2.287 52.793 1.00 23.96 84 THR B N 1
ATOM 2053 C CA . THR B 1 84 ? 37.836 2.857 52.032 1.00 22.78 84 THR B CA 1
ATOM 2054 C C . THR B 1 84 ? 38.222 4.295 51.773 1.00 22.16 84 THR B C 1
ATOM 2055 O O . THR B 1 84 ? 39.207 4.780 52.301 1.00 21.69 84 THR B O 1
ATOM 2059 N N . ASN B 1 85 ? 37.414 4.992 50.997 1.00 22.09 85 ASN B N 1
ATOM 2060 C CA . ASN B 1 85 ? 37.639 6.399 50.743 1.00 22.39 85 ASN B CA 1
ATOM 2061 C C . ASN B 1 85 ? 36.772 7.208 51.685 1.00 22.02 85 ASN B C 1
ATOM 2062 O O . ASN B 1 85 ? 36.697 8.434 51.575 1.00 22.77 85 ASN B O 1
ATOM 2067 N N . ILE B 1 86 ? 36.125 6.514 52.620 1.00 21.79 86 ILE B N 1
ATOM 2068 C CA . ILE B 1 86 ? 35.244 7.152 53.584 1.00 21.27 86 ILE B CA 1
ATOM 2069 C C . ILE B 1 86 ? 36.105 7.913 54.569 1.00 20.08 86 ILE B C 1
ATOM 2070 O O . ILE B 1 86 ? 36.779 7.319 55.382 1.00 20.03 86 ILE B O 1
ATOM 2075 N N . ASN B 1 87 ? 36.079 9.236 54.438 1.00 19.98 87 ASN B N 1
ATOM 2076 C CA . ASN B 1 87 ? 36.898 10.173 55.203 1.00 20.08 87 ASN B CA 1
ATOM 2077 C C . ASN B 1 87 ? 36.191 11.530 55.125 1.00 19.68 87 ASN B C 1
ATOM 2078 O O . ASN B 1 87 ? 36.510 12.381 54.282 1.00 18.44 87 ASN B O 1
ATOM 2083 N N . TYR B 1 88 ? 35.193 11.697 55.994 1.00 19.81 88 TYR B N 1
ATOM 2084 C CA . TYR B 1 88 ? 34.230 12.793 55.894 1.00 19.29 88 TYR B CA 1
ATOM 2085 C C . TYR B 1 88 ? 33.815 13.288 57.263 1.00 19.29 88 TYR B C 1
ATOM 2086 O O . TYR B 1 88 ? 33.978 12.567 58.253 1.00 18.67 88 TYR B O 1
ATOM 2095 N N . PRO B 1 89 ? 33.272 14.528 57.319 1.00 19.00 89 PRO B N 1
ATOM 2096 C CA . PRO B 1 89 ? 32.689 15.055 58.544 1.00 18.77 89 PRO B CA 1
ATOM 2097 C C . PRO B 1 89 ? 31.279 14.526 58.735 1.00 17.70 89 PRO B C 1
ATOM 2098 O O . PRO B 1 89 ? 30.634 14.186 57.753 1.00 16.96 89 PRO B O 1
ATOM 2102 N N . VAL B 1 90 ? 30.828 14.450 59.994 1.00 17.32 90 VAL B N 1
ATOM 2103 C CA . VAL B 1 90 ? 29.427 14.114 60.326 1.00 17.19 90 VAL B CA 1
ATOM 2104 C C . VAL B 1 90 ? 28.698 15.229 61.080 1.00 16.86 90 VAL B C 1
ATOM 2105 O O . VAL B 1 90 ? 29.167 15.728 62.094 1.00 16.81 90 VAL B O 1
ATOM 2109 N N . VAL B 1 91 ? 27.523 15.573 60.583 1.00 17.46 91 VAL B N 1
ATOM 2110 C CA . VAL B 1 91 ? 26.703 16.618 61.175 1.00 18.19 91 VAL B CA 1
ATOM 2111 C C . VAL B 1 91 ? 25.477 15.954 61.776 1.00 18.56 91 VAL B C 1
ATOM 2112 O O . VAL B 1 91 ? 25.335 14.735 61.719 1.00 17.96 91 VAL B O 1
ATOM 2116 N N . GLN B 1 92 ? 24.619 16.754 62.384 1.00 19.72 92 GLN B N 1
ATOM 2117 C CA . GLN B 1 92 ? 23.318 16.280 62.836 1.00 21.21 92 GLN B CA 1
ATOM 2118 C C . GLN B 1 92 ? 22.356 17.442 62.782 1.00 22.93 92 GLN B C 1
ATOM 2119 O O . GLN B 1 92 ? 22.751 18.588 63.088 1.00 23.50 92 GLN B O 1
ATOM 2125 N N . SER B 1 93 ? 21.106 17.161 62.402 1.00 24.31 93 SER B N 1
ATOM 2126 C CA . SER B 1 93 ? 20.051 18.186 62.428 1.00 26.33 93 SER B CA 1
ATOM 2127 C C . SER B 1 93 ? 18.801 17.752 63.225 1.00 26.57 93 SER B C 1
ATOM 2128 O O . SER B 1 93 ? 18.874 16.894 64.110 1.00 25.83 93 SER B O 1
ATOM 2131 N N . LYS B 1 94 ? 17.668 18.385 62.945 1.00 28.15 94 LYS B N 1
ATOM 2132 C CA . LYS B 1 94 ? 16.428 18.080 63.655 1.00 29.29 94 LYS B CA 1
ATOM 2133 C C . LYS B 1 94 ? 15.811 16.754 63.202 1.00 28.80 94 LYS B C 1
ATOM 2134 O O . LYS B 1 94 ? 15.061 16.147 63.970 1.00 28.23 94 LYS B O 1
ATOM 2140 N N . ASP B 1 95 ? 16.117 16.307 61.975 1.00 26.93 95 ASP B N 1
ATOM 2141 C CA . ASP B 1 95 ? 15.501 15.092 61.416 1.00 26.62 95 ASP B CA 1
ATOM 2142 C C . ASP B 1 95 ? 16.536 14.150 60.733 1.00 26.24 95 ASP B C 1
ATOM 2143 O O . ASP B 1 95 ? 17.742 14.230 61.034 1.00 29.78 95 ASP B O 1
ATOM 2148 N N . ASN B 1 96 ? 16.086 13.260 59.844 1.00 22.60 96 ASN B N 1
ATOM 2149 C CA . ASN B 1 96 ? 16.990 12.350 59.128 1.00 20.83 96 ASN B CA 1
ATOM 2150 C C . ASN B 1 96 ? 16.991 12.534 57.603 1.00 20.55 96 ASN B C 1
ATOM 2151 O O . ASN B 1 96 ? 17.087 11.560 56.834 1.00 19.75 96 ASN B O 1
ATOM 2156 N N . SER B 1 97 ? 16.938 13.792 57.176 1.00 20.11 97 SER B N 1
ATOM 2157 C CA . SER B 1 97 ? 16.723 14.118 55.785 1.00 20.29 97 SER B CA 1
ATOM 2158 C C . SER B 1 97 ? 17.434 15.372 55.326 1.00 20.79 97 SER B C 1
ATOM 2159 O O . SER B 1 97 ? 18.021 15.382 54.243 1.00 21.81 97 SER B O 1
ATOM 2162 N N . TYR B 1 98 ? 17.359 16.433 56.122 1.00 21.30 98 TYR B N 1
ATOM 2163 C CA . TYR B 1 98 ? 17.910 17.740 55.755 1.00 21.49 98 TYR B CA 1
ATOM 2164 C C . TYR B 1 98 ? 19.276 17.666 55.067 1.00 21.87 98 TYR B C 1
ATOM 2165 O O . TYR B 1 98 ? 19.453 18.223 53.989 1.00 22.04 98 TYR B O 1
ATOM 2174 N N . TYR B 1 99 ? 20.226 16.952 55.664 1.00 22.03 99 TYR B N 1
ATOM 2175 C CA . TYR B 1 99 ? 21.594 16.899 55.115 1.00 22.33 99 TYR B CA 1
ATOM 2176 C C . TYR B 1 99 ? 21.852 15.850 53.997 1.00 22.71 99 TYR B C 1
ATOM 2177 O O . TYR B 1 99 ? 22.976 15.771 53.489 1.00 22.34 99 TYR B O 1
ATOM 2186 N N . LEU B 1 100 ? 20.850 15.057 53.613 1.00 22.84 100 LEU B N 1
ATOM 2187 C CA . LEU B 1 100 ? 21.024 14.144 52.482 1.00 23.84 100 LEU B CA 1
ATOM 2188 C C . LEU B 1 100 ? 21.431 14.906 51.227 1.00 24.75 100 LEU B C 1
ATOM 2189 O O . LEU B 1 100 ? 22.362 14.511 50.528 1.00 24.84 100 LEU B O 1
ATOM 2194 N N . ASP B 1 101 ? 20.724 15.991 50.934 1.00 26.01 101 ASP B N 1
ATOM 2195 C CA . ASP B 1 101 ? 21.024 16.777 49.747 1.00 26.72 101 ASP B CA 1
ATOM 2196 C C . ASP B 1 101 ? 21.477 18.195 50.094 1.00 26.10 101 ASP B C 1
ATOM 2197 O O . ASP B 1 101 ? 21.181 19.150 49.375 1.00 25.71 101 ASP B O 1
ATOM 2202 N N . LYS B 1 102 ? 22.233 18.307 51.191 1.00 25.34 102 LYS B N 1
ATOM 2203 C CA . LYS B 1 102 ? 22.885 19.557 51.556 1.00 25.04 102 LYS B CA 1
ATOM 2204 C C . LYS B 1 102 ? 24.334 19.378 51.965 1.00 23.55 102 LYS B C 1
ATOM 2205 O O . LYS B 1 102 ? 24.681 18.437 52.666 1.00 24.08 102 LYS B O 1
ATOM 2211 N N . ASP B 1 103 ? 25.177 20.311 51.531 1.00 22.15 103 ASP B N 1
ATOM 2212 C CA . ASP B 1 103 ? 26.607 20.236 51.806 1.00 20.60 103 ASP B CA 1
ATOM 2213 C C . ASP B 1 103 ? 26.908 20.791 53.196 1.00 20.27 103 ASP B C 1
ATOM 2214 O O . ASP B 1 103 ? 26.006 21.205 53.912 1.00 20.68 103 ASP B O 1
ATOM 2219 N N . PHE B 1 104 ? 28.173 20.765 53.593 1.00 20.67 104 PHE B N 1
ATOM 2220 C CA . PHE B 1 104 ? 28.588 21.252 54.912 1.00 20.43 104 PHE B CA 1
ATOM 2221 C C . PHE B 1 104 ? 28.295 22.758 55.128 1.00 21.09 104 PHE B C 1
ATOM 2222 O O . PHE B 1 104 ? 28.224 23.199 56.272 1.00 20.68 104 PHE B O 1
ATOM 2230 N N . TYR B 1 105 ? 28.098 23.528 54.055 1.00 21.92 105 TYR B N 1
ATOM 2231 C CA . TYR B 1 105 ? 27.715 24.950 54.168 1.00 24.44 105 TYR B CA 1
ATOM 2232 C C . TYR B 1 105 ? 26.200 25.187 54.053 1.00 24.65 105 TYR B C 1
ATOM 2233 O O . TYR B 1 105 ? 25.768 26.337 53.935 1.00 23.54 105 TYR B O 1
ATOM 2242 N N . LYS B 1 106 ? 25.417 24.100 54.125 1.00 24.72 106 LYS B N 1
ATOM 2243 C CA . LYS B 1 106 ? 23.937 24.116 54.022 1.00 25.71 106 LYS B CA 1
ATOM 2244 C C . LYS B 1 106 ? 23.378 24.526 52.638 1.00 25.42 106 LYS B C 1
ATOM 2245 O O . LYS B 1 106 ? 22.233 24.938 52.528 1.00 25.39 106 LYS B O 1
ATOM 2251 N N . LYS B 1 107 ? 24.163 24.385 51.584 1.00 25.47 107 LYS B N 1
ATOM 2252 C CA . LYS B 1 107 ? 23.685 24.701 50.243 1.00 25.90 107 LYS B CA 1
ATOM 2253 C C . LYS B 1 107 ? 23.324 23.392 49.567 1.00 25.43 107 LYS B C 1
ATOM 2254 O O . LYS B 1 107 ? 23.753 22.333 50.005 1.00 26.12 107 LYS B O 1
ATOM 2260 N N . ASP B 1 108 ? 22.499 23.456 48.534 1.00 24.90 108 ASP B N 1
ATOM 2261 C CA . ASP B 1 108 ? 22.009 22.252 47.862 1.00 24.30 108 ASP B CA 1
ATOM 2262 C C . ASP B 1 108 ? 23.149 21.494 47.205 1.00 25.13 108 ASP B C 1
ATOM 2263 O O . ASP B 1 108 ? 24.046 22.096 46.640 1.00 25.13 108 ASP B O 1
ATOM 2268 N N . SER B 1 109 ? 23.103 20.167 47.264 1.00 26.06 109 SER B N 1
ATOM 2269 C CA . SER B 1 109 ? 24.168 19.327 46.718 1.00 25.09 109 SER B CA 1
ATOM 2270 C C . SER B 1 109 ? 23.658 17.907 46.520 1.00 23.44 109 SER B C 1
ATOM 2271 O O . SER B 1 109 ? 22.876 17.414 47.311 1.00 24.79 109 SER B O 1
ATOM 2274 N N . ILE B 1 110 ? 24.130 17.243 45.485 1.00 22.14 110 ILE B N 1
ATOM 2275 C CA . ILE B 1 110 ? 23.643 15.905 45.138 1.00 21.27 110 ILE B CA 1
ATOM 2276 C C . ILE B 1 110 ? 24.183 14.803 46.063 1.00 20.84 110 ILE B C 1
ATOM 2277 O O . ILE B 1 110 ? 23.578 13.731 46.161 1.00 21.22 110 ILE B O 1
ATOM 2282 N N . SER B 1 111 ? 25.330 15.061 46.697 1.00 20.12 111 SER B N 1
ATOM 2283 C CA . SER B 1 111 ? 25.978 14.105 47.607 1.00 19.86 111 SER B CA 1
ATOM 2284 C C . SER B 1 111 ? 25.592 14.319 49.065 1.00 18.52 111 SER B C 1
ATOM 2285 O O . SER B 1 111 ? 25.569 13.373 49.834 1.00 18.79 111 SER B O 1
ATOM 2288 N N . GLY B 1 112 ? 25.327 15.557 49.443 1.00 17.71 112 GLY B N 1
ATOM 2289 C CA . GLY B 1 112 ? 25.080 15.897 50.837 1.00 18.09 112 GLY B CA 1
ATOM 2290 C C . GLY B 1 112 ? 26.281 15.769 51.768 1.00 18.12 112 GLY B C 1
ATOM 2291 O O . GLY B 1 112 ? 27.435 15.766 51.331 1.00 18.54 112 GLY B O 1
ATOM 2292 N N . THR B 1 113 ? 25.983 15.636 53.055 1.00 17.72 113 THR B N 1
ATOM 2293 C CA . THR B 1 113 ? 26.980 15.495 54.107 1.00 17.61 113 THR B CA 1
ATOM 2294 C C . THR B 1 113 ? 26.564 14.303 54.946 1.00 18.53 113 THR B C 1
ATOM 2295 O O . THR B 1 113 ? 25.360 14.100 55.187 1.00 18.91 113 THR B O 1
ATOM 2299 N N . LEU B 1 114 ? 27.511 13.493 55.403 1.00 18.62 114 LEU B N 1
ATOM 2300 C CA . LEU B 1 114 ? 27.093 12.389 56.270 1.00 19.10 114 LEU B CA 1
ATOM 2301 C C . LEU B 1 114 ? 26.386 13.004 57.493 1.00 19.20 114 LEU B C 1
ATOM 2302 O O . LEU B 1 114 ? 26.648 14.150 57.856 1.00 19.97 114 LEU B O 1
ATOM 2307 N N . PHE B 1 115 ? 25.457 12.283 58.102 1.00 18.69 115 PHE B N 1
ATOM 2308 C CA . PHE B 1 115 ? 24.784 12.823 59.272 1.00 18.46 115 PHE B CA 1
ATOM 2309 C C . PHE B 1 115 ? 24.379 11.750 60.261 1.00 18.73 115 PHE B C 1
ATOM 2310 O O . PHE B 1 115 ? 24.067 10.620 59.867 1.00 18.34 115 PHE B O 1
ATOM 2318 N N . MET B 1 116 ? 24.434 12.107 61.546 1.00 18.74 116 MET B N 1
ATOM 2319 C CA . MET B 1 116 ? 24.055 11.212 62.624 1.00 19.29 116 MET B CA 1
ATOM 2320 C C . MET B 1 116 ? 22.549 11.296 62.785 1.00 19.32 116 MET B C 1
ATOM 2321 O O . MET B 1 116 ? 21.949 12.361 62.608 1.00 18.54 116 MET B O 1
ATOM 2326 N N . ASP B 1 117 ? 21.936 10.169 63.100 1.00 19.35 117 ASP B N 1
ATOM 2327 C CA . ASP B 1 117 ? 20.503 10.124 63.396 1.00 20.37 117 ASP B CA 1
ATOM 2328 C C . ASP B 1 117 ? 20.111 11.258 64.364 1.00 20.43 117 ASP B C 1
ATOM 2329 O O . ASP B 1 117 ? 20.891 11.595 65.266 1.00 20.50 117 ASP B O 1
ATOM 2334 N N . TYR B 1 118 ? 18.927 11.845 64.193 1.00 20.45 118 TYR B N 1
ATOM 2335 C CA . TYR B 1 118 ? 18.516 13.007 65.029 1.00 21.74 118 TYR B CA 1
ATOM 2336 C C . TYR B 1 118 ? 18.203 12.603 66.499 1.00 22.55 118 TYR B C 1
ATOM 2337 O O . TYR B 1 118 ? 18.097 13.484 67.380 1.00 21.56 118 TYR B O 1
ATOM 2346 N N . ARG B 1 119 ? 18.013 11.289 66.724 1.00 22.99 119 ARG B N 1
ATOM 2347 C CA . ARG B 1 119 ? 17.758 10.705 68.046 1.00 23.71 119 ARG B CA 1
ATOM 2348 C C . ARG B 1 119 ? 19.006 10.573 68.883 1.00 25.03 119 ARG B C 1
ATOM 2349 O O . ARG B 1 119 ? 18.915 10.408 70.090 1.00 26.03 119 ARG B O 1
ATOM 2357 N N . ASN B 1 120 ? 20.175 10.611 68.260 1.00 26.88 120 ASN B N 1
ATOM 2358 C CA . ASN B 1 120 ? 21.412 10.509 69.012 1.00 28.15 120 ASN B CA 1
ATOM 2359 C C . ASN B 1 120 ? 21.644 11.800 69.817 1.00 32.93 120 ASN B C 1
ATOM 2360 O O . ASN B 1 120 ? 21.360 12.906 69.337 1.00 32.39 120 ASN B O 1
ATOM 2365 N N . LYS B 1 121 ? 22.121 11.620 71.053 1.00 41.81 121 LYS B N 1
ATOM 2366 C CA . LYS B 1 121 ? 22.261 12.685 72.060 1.00 49.08 121 LYS B CA 1
ATOM 2367 C C . LYS B 1 121 ? 23.659 12.841 72.655 1.00 53.56 121 LYS B C 1
ATOM 2368 O O . LYS B 1 121 ? 24.009 13.944 73.071 1.00 54.79 121 LYS B O 1
ATOM 2374 N N . SER B 1 122 ? 24.445 11.761 72.732 1.00 59.09 122 SER B N 1
ATOM 2375 C CA . SER B 1 122 ? 25.638 11.759 73.589 1.00 62.36 122 SER B CA 1
ATOM 2376 C C . SER B 1 122 ? 26.657 10.630 73.358 1.00 66.48 122 SER B C 1
ATOM 2377 O O . SER B 1 122 ? 26.465 9.739 72.524 1.00 67.64 122 SER B O 1
ATOM 2380 N N . ILE B 1 123 ? 27.757 10.720 74.110 1.00 71.05 123 ILE B N 1
ATOM 2381 C CA . ILE B 1 123 ? 28.748 9.643 74.273 1.00 74.81 123 ILE B CA 1
ATOM 2382 C C . ILE B 1 123 ? 28.022 8.341 74.567 1.00 70.86 123 ILE B C 1
ATOM 2383 O O . ILE B 1 123 ? 28.231 7.318 73.903 1.00 68.00 123 ILE B O 1
ATOM 2388 N N . ASP B 1 124 ? 27.150 8.420 75.569 1.00 67.42 124 ASP B N 1
ATOM 2389 C CA . ASP B 1 124 ? 26.574 7.249 76.216 1.00 62.97 124 ASP B CA 1
ATOM 2390 C C . ASP B 1 124 ? 25.601 6.443 75.367 1.00 54.50 124 ASP B C 1
ATOM 2391 O O . ASP B 1 124 ? 25.295 5.308 75.737 1.00 57.71 124 ASP B O 1
ATOM 2396 N N . ASP B 1 125 ? 25.120 6.987 74.247 1.00 43.68 125 ASP B N 1
ATOM 2397 C CA . ASP B 1 125 ? 24.139 6.256 73.448 1.00 38.98 125 ASP B CA 1
ATOM 2398 C C . ASP B 1 125 ? 24.659 4.863 73.112 1.00 35.55 125 ASP B C 1
ATOM 2399 O O . ASP B 1 125 ? 25.844 4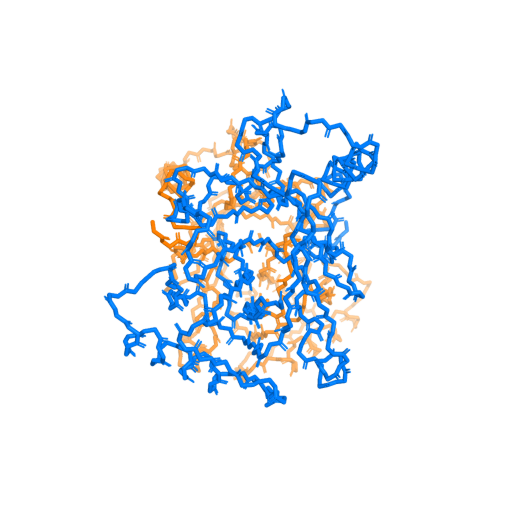.694 72.845 1.00 34.83 125 ASP B O 1
ATOM 2404 N N . LYS B 1 126 ? 23.782 3.863 73.152 1.00 33.62 126 LYS B N 1
ATOM 2405 C CA . LYS B 1 126 ? 24.212 2.496 72.877 1.00 33.20 126 LYS B CA 1
ATOM 2406 C C . LYS B 1 126 ? 24.519 2.265 71.404 1.00 30.83 126 LYS B C 1
ATOM 2407 O O . LYS B 1 126 ? 25.346 1.402 71.079 1.00 30.68 126 LYS B O 1
ATOM 2413 N N . ASN B 1 127 ? 23.877 3.036 70.523 1.00 27.20 127 ASN B N 1
ATOM 2414 C CA . ASN B 1 127 ? 24.032 2.854 69.073 1.00 25.48 127 ASN B CA 1
ATOM 2415 C C . ASN B 1 127 ? 23.985 4.176 68.296 1.00 24.58 127 ASN B C 1
ATOM 2416 O O . ASN B 1 127 ? 22.948 4.848 68.216 1.00 23.43 127 ASN B O 1
ATOM 2421 N N . ILE B 1 128 ? 25.129 4.513 67.711 1.00 23.56 128 ILE B N 1
ATOM 2422 C CA . ILE B 1 128 ? 25.311 5.725 66.946 1.00 23.10 128 ILE B CA 1
ATOM 2423 C C . ILE B 1 128 ? 24.982 5.405 65.493 1.00 21.75 128 ILE B C 1
ATOM 2424 O O . ILE B 1 128 ? 25.653 4.578 64.909 1.00 22.31 128 ILE B O 1
ATOM 2429 N N . ILE B 1 129 ? 23.977 6.056 64.902 1.00 20.70 129 ILE B N 1
ATOM 2430 C CA . ILE B 1 129 ? 23.607 5.780 63.505 1.00 19.90 129 ILE B CA 1
ATOM 2431 C C . ILE B 1 129 ? 23.910 6.943 62.575 1.00 18.90 129 ILE B C 1
ATOM 2432 O O . ILE B 1 129 ? 23.526 8.082 62.832 1.00 19.00 129 ILE B O 1
ATOM 2437 N N . ILE B 1 130 ? 24.588 6.620 61.477 1.00 18.15 130 ILE B N 1
ATOM 2438 C CA . ILE B 1 130 ? 25.118 7.593 60.542 1.00 17.59 130 ILE B CA 1
ATOM 2439 C C . ILE B 1 130 ? 24.694 7.233 59.120 1.00 17.48 130 ILE B C 1
ATOM 2440 O O . ILE B 1 130 ? 24.849 6.095 58.689 1.00 17.15 130 ILE B O 1
ATOM 2445 N N . TYR B 1 131 ? 24.193 8.225 58.388 1.00 17.91 131 TYR B N 1
ATOM 2446 C CA . TYR B 1 131 ? 23.526 8.002 57.102 1.00 17.73 131 TYR B CA 1
ATOM 2447 C C . TYR B 1 131 ? 24.256 8.691 55.986 1.00 18.20 131 TYR B C 1
ATOM 2448 O O . TYR B 1 131 ? 24.697 9.823 56.141 1.00 17.91 131 TYR B O 1
ATOM 2457 N N . GLY B 1 132 ? 24.338 8.030 54.837 1.00 19.22 132 GLY B N 1
ATOM 2458 C CA . GLY B 1 132 ? 24.968 8.642 53.664 1.00 20.04 132 GLY B CA 1
ATOM 2459 C C . GLY B 1 132 ? 24.502 8.106 52.320 1.00 19.91 132 GLY B C 1
ATOM 2460 O O . GLY B 1 132 ? 24.025 6.982 52.208 1.00 21.05 132 GLY B O 1
ATOM 2461 N N . HIS B 1 133 ? 24.638 8.926 51.294 1.00 19.70 133 HIS B N 1
ATOM 2462 C CA . HIS B 1 133 ? 24.295 8.503 49.959 1.00 20.08 133 HIS B CA 1
ATOM 2463 C C . HIS B 1 133 ? 25.267 7.436 49.474 1.00 20.80 133 HIS B C 1
ATOM 2464 O O . HIS B 1 133 ? 26.411 7.370 49.914 1.00 21.43 133 HIS B O 1
ATOM 2471 N N . ASN B 1 134 ? 24.811 6.605 48.551 1.00 20.76 134 ASN B N 1
ATOM 2472 C CA . ASN B 1 134 ? 25.724 5.836 47.749 1.00 20.53 134 ASN B CA 1
ATOM 2473 C C . ASN B 1 134 ? 25.845 6.564 46.435 1.00 19.99 134 ASN B C 1
ATOM 2474 O O . ASN B 1 134 ? 24.971 6.472 45.608 1.00 19.04 134 ASN B O 1
ATOM 2479 N N . MET B 1 135 ? 26.933 7.300 46.250 1.00 21.00 135 MET B N 1
ATOM 2480 C CA . MET B 1 135 ? 27.116 8.099 45.041 1.00 21.27 135 MET B CA 1
ATOM 2481 C C . MET B 1 135 ? 27.756 7.283 43.909 1.00 22.56 135 MET B C 1
ATOM 2482 O O . MET B 1 135 ? 28.368 6.241 44.131 1.00 22.26 135 MET B O 1
ATOM 2487 N N . LYS B 1 136 ? 27.603 7.789 42.694 1.00 24.24 136 LYS B N 1
ATOM 2488 C CA . LYS B 1 136 ? 27.937 7.052 41.480 1.00 25.75 136 LYS B CA 1
ATOM 2489 C C . LYS B 1 136 ? 29.425 7.136 41.093 1.00 25.43 136 LYS B C 1
ATOM 2490 O O . LYS B 1 136 ? 29.982 6.183 40.540 1.00 25.35 136 LYS B O 1
ATOM 2496 N N . ASN B 1 137 ? 30.071 8.262 41.376 1.00 25.11 137 ASN B N 1
ATOM 2497 C CA . ASN B 1 137 ? 31.530 8.319 41.314 1.00 25.28 137 ASN B CA 1
ATOM 2498 C C . ASN B 1 137 ? 32.177 7.617 42.519 1.00 27.08 137 ASN B C 1
ATOM 2499 O O . ASN B 1 137 ? 33.321 7.891 42.870 1.00 27.52 137 ASN B O 1
ATOM 2504 N N . LYS B 1 138 ? 31.437 6.704 43.142 1.00 28.49 138 LYS B N 1
ATOM 2505 C CA . LYS B 1 138 ? 31.940 5.884 44.231 1.00 30.48 138 LYS B CA 1
ATOM 2506 C C . LYS B 1 138 ? 32.457 6.732 45.412 1.00 27.91 138 LYS B C 1
ATOM 2507 O O . LYS B 1 138 ? 33.633 6.701 45.750 1.00 28.27 138 LYS B O 1
ATOM 2513 N N . THR B 1 139 ? 31.549 7.491 46.023 1.00 25.15 139 THR B N 1
ATOM 2514 C CA . THR B 1 139 ? 31.894 8.397 47.114 1.00 23.69 139 THR B CA 1
ATOM 2515 C C . THR B 1 139 ? 30.838 8.355 48.235 1.00 22.24 139 THR B C 1
ATOM 2516 O O . THR B 1 139 ? 29.882 7.583 48.171 1.00 21.05 139 THR B O 1
ATOM 2520 N N . MET B 1 140 ? 31.040 9.164 49.268 1.00 20.79 140 MET B N 1
ATOM 2521 C CA . MET B 1 140 ? 30.250 9.073 50.479 1.00 20.61 140 MET B CA 1
ATOM 2522 C C . MET B 1 140 ? 30.281 7.626 50.968 1.00 20.54 140 MET B C 1
ATOM 2523 O O . MET B 1 140 ? 31.360 7.086 51.170 1.00 22.24 140 MET B O 1
ATOM 2528 N N . PHE B 1 141 ? 29.126 6.988 51.112 1.00 19.88 141 PHE B N 1
ATOM 2529 C CA . PHE B 1 141 ? 29.048 5.654 51.680 1.00 19.62 141 PHE B CA 1
ATOM 2530 C C . PHE B 1 141 ? 29.057 4.574 50.629 1.00 20.45 141 PHE B C 1
ATOM 2531 O O . PHE B 1 141 ? 28.742 3.436 50.923 1.00 21.82 141 PHE B O 1
ATOM 2539 N N . ASN B 1 142 ? 29.434 4.905 49.403 1.00 20.75 142 ASN B N 1
ATOM 2540 C CA . ASN B 1 142 ? 29.565 3.893 48.399 1.00 20.73 142 ASN B CA 1
ATOM 2541 C C . ASN B 1 142 ? 30.407 2.752 48.882 1.00 21.17 142 ASN B C 1
ATOM 2542 O O . ASN B 1 142 ? 30.042 1.594 48.722 1.00 23.12 142 ASN B O 1
ATOM 2547 N N . ASN B 1 143 ? 31.548 3.064 49.470 1.00 20.99 143 ASN B N 1
ATOM 2548 C CA . ASN B 1 143 ? 32.490 2.015 49.822 1.00 21.06 143 ASN B CA 1
ATOM 2549 C C . ASN B 1 143 ? 31.997 1.036 50.854 1.00 21.97 143 ASN B C 1
ATOM 2550 O O . ASN B 1 143 ? 32.593 -0.025 51.016 1.00 22.12 143 ASN B O 1
ATOM 2555 N N . LEU B 1 144 ? 30.897 1.354 51.527 1.00 23.30 144 LEU B N 1
ATOM 2556 C CA . LEU B 1 144 ? 30.275 0.379 52.418 1.00 25.41 144 LEU B CA 1
ATOM 2557 C C . LEU B 1 144 ? 30.014 -0.945 51.706 1.00 27.25 144 LEU B C 1
ATOM 2558 O O . LEU B 1 144 ? 29.872 -1.970 52.354 1.00 26.25 144 LEU B O 1
ATOM 2563 N N . ASN B 1 145 ? 29.944 -0.912 50.375 1.00 30.40 145 ASN B N 1
ATOM 2564 C CA . ASN B 1 145 ? 29.700 -2.109 49.585 1.00 32.68 145 ASN B CA 1
ATOM 2565 C C . ASN B 1 145 ? 30.808 -3.110 49.642 1.00 32.54 145 ASN B C 1
ATOM 2566 O O . ASN B 1 145 ? 30.604 -4.286 49.347 1.00 33.81 145 ASN B O 1
ATOM 2571 N N . LYS B 1 146 ? 31.985 -2.651 50.031 1.00 32.60 146 LYS B N 1
ATOM 2572 C CA . LYS B 1 146 ? 33.126 -3.526 50.085 1.00 32.31 146 LYS B CA 1
ATOM 2573 C C . LYS B 1 146 ? 32.917 -4.637 51.094 1.00 31.62 146 LYS B C 1
ATOM 2574 O O . LYS B 1 146 ? 33.330 -5.776 50.851 1.00 30.56 146 LYS B O 1
ATOM 2580 N N . PHE B 1 147 ? 32.234 -4.318 52.194 1.00 30.91 147 PHE B N 1
ATOM 2581 C CA . PHE B 1 147 ? 31.917 -5.313 53.235 1.00 31.43 147 PHE B CA 1
ATOM 2582 C C . PHE B 1 147 ? 31.085 -6.526 52.742 1.00 32.72 147 PHE B C 1
ATOM 2583 O O . PHE B 1 147 ? 30.870 -7.466 53.509 1.00 33.72 147 PHE B O 1
ATOM 2591 N N . LYS B 1 148 ? 30.623 -6.501 51.486 1.00 33.27 148 LYS B N 1
ATOM 2592 C CA . LYS B 1 148 ? 30.050 -7.680 50.821 1.00 34.17 148 LYS B CA 1
ATOM 2593 C C . LYS B 1 148 ? 31.101 -8.713 50.378 1.00 34.42 148 LYS B C 1
ATOM 2594 O O . LYS B 1 148 ? 30.801 -9.899 50.255 1.00 32.29 148 LYS B O 1
ATOM 2600 N N . ASP B 1 149 ? 32.317 -8.256 50.103 1.00 36.13 149 ASP B N 1
ATOM 2601 C CA . ASP B 1 149 ? 33.417 -9.158 49.825 1.00 38.00 149 ASP B CA 1
ATOM 2602 C C . ASP B 1 149 ? 33.760 -9.935 51.097 1.00 39.79 149 ASP B C 1
ATOM 2603 O O . ASP B 1 149 ? 34.089 -9.346 52.135 1.00 38.82 149 ASP B O 1
ATOM 2608 N N . ALA B 1 150 ? 33.675 -11.263 50.999 1.00 39.88 150 ALA B N 1
ATOM 2609 C CA . ALA B 1 150 ? 34.033 -12.157 52.084 1.00 39.39 150 ALA B CA 1
ATOM 2610 C C . ALA B 1 150 ? 35.419 -11.847 52.675 1.00 41.25 150 ALA B C 1
ATOM 2611 O O . ALA B 1 150 ? 35.591 -11.857 53.899 1.00 39.73 150 ALA B O 1
ATOM 2613 N N . ASP B 1 151 ? 36.397 -11.556 51.815 1.00 42.71 151 ASP B N 1
ATOM 2614 C CA . ASP B 1 151 ? 37.771 -11.348 52.275 1.00 43.15 151 ASP B CA 1
ATOM 2615 C C . ASP B 1 151 ? 37.929 -10.014 52.979 1.00 42.07 151 ASP B C 1
ATOM 2616 O O . ASP B 1 151 ? 38.314 -9.993 54.147 1.00 45.10 151 ASP B O 1
ATOM 2621 N N . PHE B 1 152 ? 37.606 -8.915 52.298 1.00 38.81 152 PHE B N 1
ATOM 2622 C CA . PHE B 1 152 ? 37.550 -7.587 52.934 1.00 36.49 152 PHE B CA 1
ATOM 2623 C C . PHE B 1 152 ? 36.937 -7.641 54.337 1.00 39.30 152 PHE B C 1
ATOM 2624 O O . PHE B 1 152 ? 37.479 -7.070 55.284 1.00 38.96 152 PHE B O 1
ATOM 2632 N N . PHE B 1 153 ? 35.808 -8.334 54.463 1.00 42.80 153 PHE B N 1
ATOM 2633 C CA . PHE B 1 153 ? 35.147 -8.526 55.765 1.00 46.65 153 PHE B CA 1
ATOM 2634 C C . PHE B 1 153 ? 36.006 -9.294 56.806 1.00 48.63 153 PHE B C 1
ATOM 2635 O O . PHE B 1 153 ? 35.970 -8.959 57.993 1.00 48.48 153 PHE B O 1
ATOM 2643 N N . LYS B 1 154 ? 36.750 -10.318 56.367 1.00 49.56 154 LYS B N 1
ATOM 2644 C CA . LYS B 1 154 ? 37.649 -11.082 57.253 1.00 50.01 154 LYS B CA 1
ATOM 2645 C C . LYS B 1 154 ? 38.871 -10.262 57.647 1.00 47.20 154 LYS B C 1
ATOM 2646 O O . LYS B 1 154 ? 39.449 -10.446 58.712 1.00 42.48 154 LYS B O 1
ATOM 2652 N N . LYS B 1 155 ? 39.270 -9.365 56.758 1.00 47.99 155 LYS B N 1
ATOM 2653 C CA . LYS B 1 155 ? 40.394 -8.477 57.001 1.00 48.33 155 LYS B CA 1
ATOM 2654 C C . LYS B 1 155 ? 40.159 -7.568 58.216 1.00 46.54 155 LYS B C 1
ATOM 2655 O O . LYS B 1 155 ? 41.105 -7.015 58.774 1.00 47.97 155 LYS B O 1
ATOM 2661 N N . ASN B 1 156 ? 38.899 -7.410 58.615 1.00 44.73 156 ASN B N 1
ATOM 2662 C CA . ASN B 1 156 ? 38.538 -6.680 59.832 1.00 43.40 156 ASN B CA 1
ATOM 2663 C C . ASN B 1 156 ? 39.008 -5.218 59.840 1.00 38.72 156 ASN B C 1
ATOM 2664 O O . ASN B 1 156 ? 39.691 -4.776 60.757 1.00 38.11 156 ASN B O 1
ATOM 2669 N N . ASN B 1 157 ? 38.614 -4.470 58.816 1.00 36.22 157 ASN B N 1
ATOM 2670 C CA . ASN B 1 157 ? 38.847 -3.028 58.787 1.00 35.10 157 ASN B CA 1
ATOM 2671 C C . ASN B 1 157 ? 37.988 -2.300 59.824 1.00 36.76 157 ASN B C 1
ATOM 2672 O O . ASN B 1 157 ? 36.799 -2.605 60.009 1.00 35.52 157 ASN B O 1
ATOM 2677 N N . LYS B 1 158 ? 38.598 -1.333 60.494 1.00 37.04 158 LYS B N 1
ATOM 2678 C CA . LYS B 1 158 ? 37.934 -0.617 61.578 1.00 37.93 158 LYS B CA 1
ATOM 2679 C C . LYS B 1 158 ? 37.270 0.679 61.123 1.00 35.84 158 LYS B C 1
ATOM 2680 O O . LYS B 1 158 ? 37.757 1.374 60.234 1.00 38.18 158 LYS B O 1
ATOM 2686 N N . ILE B 1 159 ? 36.155 0.993 61.760 1.00 32.72 159 ILE B N 1
ATOM 2687 C CA . ILE B 1 159 ? 35.505 2.288 61.626 1.00 29.73 159 ILE B CA 1
ATOM 2688 C C . ILE B 1 159 ? 36.089 3.195 62.695 1.00 28.18 159 ILE B C 1
ATOM 2689 O O . ILE B 1 159 ? 36.232 2.770 63.850 1.00 27.73 159 ILE B O 1
ATOM 2694 N N . LYS B 1 160 ? 36.398 4.436 62.330 1.00 26.11 160 LYS B N 1
ATOM 2695 C CA . LYS B 1 160 ? 37.043 5.351 63.249 1.00 26.93 160 LYS B CA 1
ATOM 2696 C C . LYS B 1 160 ? 36.319 6.698 63.360 1.00 26.81 160 LYS B C 1
ATOM 2697 O O . LYS B 1 160 ? 36.109 7.396 62.379 1.00 25.80 160 LYS B O 1
ATOM 2703 N N . ILE B 1 161 ? 35.964 7.057 64.587 1.00 27.10 161 ILE B N 1
ATOM 2704 C CA . ILE B 1 161 ? 35.329 8.324 64.875 1.00 27.60 161 ILE B CA 1
ATOM 2705 C C . ILE B 1 161 ? 36.323 9.181 65.653 1.00 27.40 161 ILE B C 1
ATOM 2706 O O . ILE B 1 161 ? 36.943 8.687 66.582 1.00 27.17 161 ILE B O 1
ATOM 2711 N N . THR B 1 162 ? 36.467 10.448 65.268 1.00 27.88 162 THR B N 1
ATOM 2712 C CA . THR B 1 162 ? 37.384 11.383 65.925 1.00 29.47 162 THR B CA 1
ATOM 2713 C C . THR B 1 162 ? 36.635 12.618 66.440 1.00 31.45 162 THR B C 1
ATOM 2714 O O . THR B 1 162 ? 36.065 13.397 65.663 1.00 29.42 162 THR B O 1
ATOM 2718 N N . LEU B 1 163 ? 36.671 12.786 67.760 1.00 35.26 163 LEU B N 1
ATOM 2719 C CA . LEU B 1 163 ? 35.837 13.737 68.479 1.00 37.44 163 LEU B CA 1
ATOM 2720 C C . LEU B 1 163 ? 36.727 14.484 69.445 1.00 41.30 163 LEU B C 1
ATOM 2721 O O . LEU B 1 163 ? 37.285 13.881 70.362 1.00 41.72 163 LEU B O 1
ATOM 2726 N N . ASN B 1 164 ? 36.877 15.788 69.208 1.00 46.88 164 ASN B N 1
ATOM 2727 C CA . ASN B 1 164 ? 37.685 16.680 70.051 1.00 49.04 164 ASN B CA 1
ATOM 2728 C C . ASN B 1 164 ? 39.119 16.184 70.297 1.00 50.79 164 ASN B C 1
ATOM 2729 O O . ASN B 1 164 ? 39.666 16.372 71.387 1.00 56.43 164 ASN B O 1
ATOM 2734 N N . GLY B 1 165 ? 39.723 15.559 69.288 1.00 50.59 165 GLY B N 1
ATOM 2735 C CA . GLY B 1 165 ? 41.089 15.044 69.409 1.00 50.92 165 GLY B CA 1
ATOM 2736 C C . GLY B 1 165 ? 41.210 13.742 70.191 1.00 51.56 165 GLY B C 1
ATOM 2737 O O . GLY B 1 165 ? 42.219 13.506 70.852 1.00 52.17 165 GLY B O 1
ATOM 2738 N N . LYS B 1 166 ? 40.184 12.896 70.125 1.00 50.32 166 LYS B N 1
ATOM 2739 C CA . LYS B 1 166 ? 40.242 11.561 70.719 1.00 50.02 166 LYS B CA 1
ATOM 2740 C C . LYS B 1 166 ? 39.575 10.605 69.755 1.00 45.16 166 LYS B C 1
ATOM 2741 O O . LYS B 1 166 ? 38.463 10.850 69.313 1.00 44.42 166 LYS B O 1
ATOM 2747 N N . GLU B 1 167 ? 40.258 9.524 69.416 1.00 43.08 167 GLU B N 1
ATOM 2748 C CA . GLU B 1 167 ? 39.772 8.613 68.388 1.00 43.63 167 GLU B CA 1
ATOM 2749 C C . GLU B 1 167 ? 39.131 7.372 69.026 1.00 40.20 167 GLU B C 1
ATOM 2750 O O . GLU B 1 167 ? 39.605 6.879 70.052 1.00 39.53 167 GLU B O 1
ATOM 2756 N N . PHE B 1 168 ? 38.042 6.893 68.421 1.00 35.08 168 PHE B N 1
ATOM 2757 C CA . PHE B 1 168 ? 37.308 5.728 68.916 1.00 31.73 168 PHE B CA 1
ATOM 2758 C C . PHE B 1 168 ? 37.217 4.731 67.780 1.00 29.42 168 PHE B C 1
ATOM 2759 O O . PHE B 1 168 ? 36.889 5.105 66.661 1.00 28.96 168 PHE B O 1
ATOM 2767 N N . LEU B 1 169 ? 37.520 3.471 68.065 1.00 28.75 169 LEU B N 1
ATOM 2768 C CA . LEU B 1 169 ? 37.615 2.443 67.039 1.00 28.86 169 LEU B CA 1
ATOM 2769 C C . LEU B 1 169 ? 36.547 1.400 67.201 1.00 28.80 169 LEU B C 1
ATOM 2770 O O . LEU B 1 169 ? 36.227 1.021 68.329 1.00 30.79 169 LEU B O 1
ATOM 2775 N N . TYR B 1 170 ? 36.020 0.926 66.067 1.00 28.37 170 TYR B N 1
ATOM 2776 C CA . TYR B 1 170 ? 34.990 -0.125 66.042 1.00 26.63 170 TYR B CA 1
ATOM 2777 C C . TYR B 1 170 ? 35.331 -1.200 65.018 1.00 26.08 170 TYR B C 1
ATOM 2778 O O . TYR B 1 170 ? 35.735 -0.886 63.900 1.00 24.02 170 TYR B O 1
ATOM 2787 N N . ASP B 1 171 ? 35.163 -2.460 65.423 1.00 27.52 171 ASP B N 1
ATOM 2788 C CA . ASP B 1 171 ? 35.302 -3.618 64.546 1.00 28.64 171 ASP B CA 1
ATOM 2789 C C . ASP B 1 171 ? 33.933 -3.949 63.995 1.00 28.90 171 ASP B C 1
ATOM 2790 O O . ASP B 1 171 ? 32.948 -3.991 64.737 1.00 28.13 171 ASP B O 1
ATOM 2795 N N . VAL B 1 172 ? 33.881 -4.237 62.705 1.00 27.97 172 VAL B N 1
ATOM 2796 C CA . VAL B 1 172 ? 32.637 -4.632 62.061 1.00 27.58 172 VAL B CA 1
ATOM 2797 C C . VAL B 1 172 ? 32.287 -6.098 62.414 1.00 27.68 172 VAL B C 1
ATOM 2798 O O . VAL B 1 172 ? 33.079 -7.004 62.157 1.00 28.46 172 VAL B O 1
ATOM 2802 N N . PHE B 1 173 ? 31.120 -6.324 63.023 1.00 26.65 173 PHE B N 1
ATOM 2803 C CA . PHE B 1 173 ? 30.686 -7.686 63.377 1.00 25.85 173 PHE B CA 1
ATOM 2804 C C . PHE B 1 173 ? 29.508 -8.143 62.534 1.00 25.60 173 PHE B C 1
ATOM 2805 O O . PHE B 1 173 ? 29.196 -9.327 62.491 1.00 25.78 173 PHE B O 1
ATOM 2813 N N . SER B 1 174 ? 28.868 -7.203 61.849 1.00 26.47 174 SER B N 1
ATOM 2814 C CA . SER B 1 174 ? 27.658 -7.473 61.063 1.00 26.01 174 SER B CA 1
ATOM 2815 C C . SER B 1 174 ? 27.609 -6.572 59.831 1.00 24.94 174 SER B C 1
ATOM 2816 O O . SER B 1 174 ? 27.787 -5.357 59.940 1.00 25.35 174 SER B O 1
ATOM 2819 N N . ALA B 1 175 ? 27.366 -7.161 58.666 1.00 24.31 175 ALA B N 1
ATOM 2820 C CA . ALA B 1 175 ? 27.161 -6.388 57.419 1.00 23.48 175 ALA B CA 1
ATOM 2821 C C . ALA B 1 175 ? 26.085 -7.050 56.608 1.00 22.60 175 ALA B C 1
ATOM 2822 O O . ALA B 1 175 ? 26.086 -8.260 56.494 1.00 23.05 175 ALA B O 1
ATOM 2824 N N . TYR B 1 176 ? 25.160 -6.272 56.057 1.00 23.06 176 TYR B N 1
ATOM 2825 C CA . TYR B 1 176 ? 24.103 -6.846 55.212 1.00 23.57 176 TYR B CA 1
ATOM 2826 C C . TYR B 1 176 ? 23.433 -5.813 54.312 1.00 24.30 176 TYR B C 1
ATOM 2827 O O . TYR B 1 176 ? 23.736 -4.616 54.374 1.00 24.23 176 TYR B O 1
ATOM 2836 N N . ILE B 1 177 ? 22.552 -6.310 53.452 1.00 25.68 177 ILE B N 1
ATOM 2837 C CA . ILE B 1 177 ? 21.852 -5.522 52.451 1.00 26.88 177 ILE B CA 1
ATOM 2838 C C . ILE B 1 177 ? 20.380 -5.529 52.806 1.00 28.11 177 ILE B C 1
ATOM 2839 O O . ILE B 1 177 ? 19.819 -6.598 53.073 1.00 29.89 177 ILE B O 1
ATOM 2844 N N . VAL B 1 178 ? 19.744 -4.363 52.785 1.00 28.56 178 VAL B N 1
ATOM 2845 C CA . VAL B 1 178 ? 18.330 -4.260 53.132 1.00 29.51 178 VAL B CA 1
ATOM 2846 C C . VAL B 1 178 ? 17.554 -3.477 52.096 1.00 30.59 178 VAL B C 1
ATOM 2847 O O . VAL B 1 178 ? 18.149 -2.865 51.217 1.00 30.77 178 VAL B O 1
ATOM 2851 N N . GLU B 1 179 ? 16.227 -3.493 52.236 1.00 33.11 179 GLU B N 1
ATOM 2852 C CA . GLU B 1 179 ? 15.291 -2.905 51.262 1.00 35.52 179 GLU B CA 1
ATOM 2853 C C . GLU B 1 179 ? 14.893 -1.460 51.582 1.00 34.82 179 GLU B C 1
ATOM 2854 O O . GLU B 1 179 ? 15.149 -0.953 52.684 1.00 32.16 179 GLU B O 1
ATOM 2860 N N . SER B 1 180 ? 14.274 -0.809 50.600 1.00 33.37 180 SER B N 1
ATOM 2861 C CA . SER B 1 180 ? 14.118 0.640 50.612 1.00 34.41 180 SER B CA 1
ATOM 2862 C C . SER B 1 180 ? 13.618 1.177 51.945 1.00 36.11 180 SER B C 1
ATOM 2863 O O . SER B 1 180 ? 14.144 2.172 52.443 1.00 33.99 180 SER B O 1
ATOM 2866 N N . ASP B 1 181 ? 12.629 0.505 52.530 1.00 39.42 181 ASP B N 1
ATOM 2867 C CA . ASP B 1 181 ? 11.974 1.000 53.740 1.00 42.11 181 ASP B CA 1
ATOM 2868 C C . ASP B 1 181 ? 12.382 0.250 55.012 1.00 41.95 181 ASP B C 1
ATOM 2869 O O . ASP B 1 181 ? 11.617 0.195 55.977 1.00 41.71 181 ASP B O 1
ATOM 2874 N N . TYR B 1 182 ? 13.599 -0.300 55.019 1.00 41.57 182 TYR B N 1
ATOM 2875 C CA . TYR B 1 182 ? 14.180 -0.906 56.218 1.00 40.72 182 TYR B CA 1
ATOM 2876 C C . TYR B 1 182 ? 14.411 0.161 57.277 1.00 40.82 182 TYR B C 1
ATOM 2877 O O . TYR B 1 182 ? 15.105 1.142 57.015 1.00 39.22 182 TYR B O 1
ATOM 2886 N N . ASP B 1 183 ? 13.840 -0.051 58.462 1.00 40.83 183 ASP B N 1
ATOM 2887 C CA . ASP B 1 183 ? 13.953 0.896 59.572 1.00 42.48 183 ASP B CA 1
ATOM 2888 C C . ASP B 1 183 ? 14.375 0.271 60.905 1.00 39.98 183 ASP B C 1
ATOM 2889 O O . ASP B 1 183 ? 14.344 0.953 61.924 1.00 38.08 183 ASP B O 1
ATOM 2894 N N . TYR B 1 184 ? 14.779 -1.002 60.910 1.00 37.49 184 TYR B N 1
ATOM 2895 C CA . TYR B 1 184 ? 15.167 -1.678 62.152 1.00 35.40 184 TYR B CA 1
ATOM 2896 C C . TYR B 1 184 ? 16.480 -1.084 62.715 1.00 34.89 184 TYR B C 1
ATOM 2897 O O . TYR B 1 184 ? 17.506 -1.750 62.834 1.00 34.81 184 TYR B O 1
ATOM 2906 N N . LEU B 1 185 ? 16.404 0.197 63.064 1.00 34.83 185 LEU B N 1
ATOM 2907 C CA . LEU B 1 185 ? 17.554 1.025 63.408 1.00 34.34 185 LEU B CA 1
ATOM 2908 C C . LEU B 1 185 ? 17.234 1.755 64.707 1.00 33.60 185 LEU B C 1
ATOM 2909 O O . LEU B 1 185 ? 16.530 2.763 64.694 1.00 32.52 185 LEU B O 1
ATOM 2914 N N . LYS B 1 186 ? 17.746 1.247 65.820 1.00 32.72 186 LYS B N 1
ATOM 2915 C CA . LYS B 1 186 ? 17.414 1.782 67.142 1.00 33.00 186 LYS B CA 1
ATOM 2916 C C . LYS B 1 186 ? 18.622 2.422 67.811 1.00 32.62 186 LYS B C 1
ATOM 2917 O O . LYS B 1 186 ? 19.730 1.878 67.775 1.00 32.35 186 LYS B O 1
ATOM 2923 N N . THR B 1 187 ? 18.391 3.580 68.422 1.00 33.74 187 THR B N 1
ATOM 2924 C CA . THR B 1 187 ? 19.448 4.365 69.069 1.00 35.94 187 THR B CA 1
ATOM 2925 C C . THR B 1 187 ? 19.505 4.178 70.594 1.00 38.08 187 THR B C 1
ATOM 2926 O O . THR B 1 187 ? 20.581 4.280 71.196 1.00 38.60 187 THR B O 1
ATOM 2930 N N . ASN B 1 188 ? 18.348 3.939 71.215 1.00 39.34 188 ASN B N 1
ATOM 2931 C CA . ASN B 1 188 ? 18.271 3.805 72.660 1.00 41.38 188 ASN B CA 1
ATOM 2932 C C . ASN B 1 188 ? 17.340 2.691 73.086 1.00 38.46 188 ASN B C 1
ATOM 2933 O O . ASN B 1 188 ? 16.514 2.216 72.322 1.00 38.18 188 ASN B O 1
ATOM 2938 N N . PHE B 1 189 ? 17.523 2.255 74.320 1.00 37.55 189 PHE B N 1
ATOM 2939 C CA . PHE B 1 189 ? 16.885 1.053 74.827 1.00 36.88 189 PHE B CA 1
ATOM 2940 C C . PHE B 1 189 ? 16.460 1.275 76.266 1.00 35.65 189 PHE B C 1
ATOM 2941 O O . PHE B 1 189 ? 17.033 2.105 76.978 1.00 33.45 189 PHE B O 1
ATOM 2949 N N . ASN B 1 190 ? 15.448 0.520 76.674 1.00 35.46 190 ASN B N 1
ATOM 2950 C CA . ASN B 1 190 ? 14.904 0.613 78.024 1.00 35.86 190 ASN B CA 1
ATOM 2951 C C . ASN B 1 190 ? 15.726 -0.181 79.018 1.00 33.40 190 ASN B C 1
ATOM 2952 O O . ASN B 1 190 ? 15.885 0.233 80.165 1.00 31.44 190 ASN B O 1
ATOM 2957 N N . ASN B 1 191 ? 16.261 -1.316 78.569 1.00 33.63 191 ASN B N 1
ATOM 2958 C CA . ASN B 1 191 ? 17.045 -2.178 79.454 1.00 33.41 191 ASN B CA 1
ATOM 2959 C C . ASN B 1 191 ? 18.034 -3.071 78.733 1.00 34.09 191 ASN B C 1
ATOM 2960 O O . ASN B 1 191 ? 17.996 -3.218 77.519 1.00 33.97 191 ASN B O 1
ATOM 2965 N N . GLU B 1 192 ? 18.915 -3.657 79.528 1.00 36.13 192 GLU B N 1
ATOM 2966 C CA . GLU B 1 192 ? 19.988 -4.511 79.067 1.00 39.04 192 GLU B CA 1
ATOM 2967 C C . GLU B 1 192 ? 19.448 -5.604 78.152 1.00 37.24 192 GLU B C 1
ATOM 2968 O O . GLU B 1 192 ? 20.136 -6.067 77.249 1.00 36.73 192 GLU B O 1
ATOM 2974 N N . SER B 1 193 ? 18.200 -5.993 78.379 1.00 37.22 193 SER B N 1
ATOM 2975 C CA . SER B 1 193 ? 17.584 -7.110 77.672 1.00 37.10 193 SER B CA 1
ATOM 2976 C C . SER B 1 193 ? 17.075 -6.786 76.252 1.00 37.47 193 SER B C 1
ATOM 2977 O O . SER B 1 193 ? 17.285 -7.577 75.315 1.00 35.97 193 SER B O 1
ATOM 2980 N N . ASP B 1 194 ? 16.382 -5.651 76.103 1.00 37.50 194 ASP B N 1
ATOM 2981 C CA . ASP B 1 194 ? 15.927 -5.174 74.784 1.00 38.22 194 ASP B CA 1
ATOM 2982 C C . ASP B 1 194 ? 17.128 -4.979 73.858 1.00 34.74 194 ASP B C 1
ATOM 2983 O O . ASP B 1 194 ? 17.096 -5.340 72.670 1.00 35.15 194 ASP B O 1
ATOM 2988 N N . TYR B 1 195 ? 18.177 -4.380 74.415 1.00 30.57 195 TYR B N 1
ATOM 2989 C CA . TYR B 1 195 ? 19.401 -4.105 73.676 1.00 28.49 195 TYR B CA 1
ATOM 2990 C C . TYR B 1 195 ? 20.069 -5.400 73.224 1.00 27.89 195 TYR B C 1
ATOM 2991 O O . TYR B 1 195 ? 20.521 -5.506 72.074 1.00 27.56 195 TYR B O 1
ATOM 3000 N N . GLN B 1 196 ? 20.094 -6.397 74.104 1.00 27.04 196 GLN B N 1
ATOM 3001 C CA . GLN B 1 196 ? 20.647 -7.687 73.733 1.00 26.86 196 GLN B CA 1
ATOM 3002 C C . GLN B 1 196 ? 19.873 -8.328 72.597 1.00 26.42 196 GLN B C 1
ATOM 3003 O O . GLN B 1 196 ? 20.468 -8.972 71.738 1.00 24.92 196 GLN B O 1
ATOM 3009 N N . ASN B 1 197 ? 18.554 -8.173 72.599 1.00 27.29 197 ASN B N 1
ATOM 3010 C CA . ASN B 1 197 ? 17.730 -8.756 71.538 1.00 28.35 197 ASN B CA 1
ATOM 3011 C C . ASN B 1 197 ? 17.956 -8.109 70.187 1.00 27.13 197 ASN B C 1
ATOM 3012 O O . ASN B 1 197 ? 18.072 -8.807 69.173 1.00 26.54 197 ASN B O 1
ATOM 3017 N N . TYR B 1 198 ? 18.040 -6.781 70.192 1.00 25.40 198 TYR B N 1
ATOM 3018 C CA . TYR B 1 198 ? 18.439 -6.020 69.013 1.00 24.86 198 TYR B CA 1
ATOM 3019 C C . TYR B 1 198 ? 19.771 -6.515 68.436 1.00 23.95 198 TYR B C 1
ATOM 3020 O O . TYR B 1 198 ? 19.893 -6.729 67.233 1.00 23.17 198 TYR B O 1
ATOM 3029 N N . ILE B 1 199 ? 20.745 -6.705 69.318 1.00 23.77 199 ILE B N 1
ATOM 3030 C CA . ILE B 1 199 ? 22.063 -7.229 68.963 1.00 24.82 199 ILE B CA 1
ATOM 3031 C C . ILE B 1 199 ? 22.015 -8.657 68.413 1.00 24.82 199 ILE B C 1
ATOM 3032 O O . ILE B 1 199 ? 22.783 -8.996 67.511 1.00 25.74 199 ILE B O 1
ATOM 3037 N N . ASN B 1 200 ? 21.149 -9.501 68.96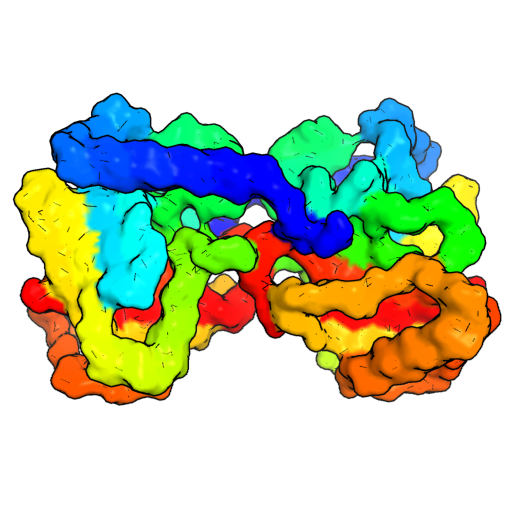4 1.00 24.74 200 ASN B N 1
ATOM 3038 C CA . ASN B 1 200 ? 21.014 -10.856 68.459 1.00 25.15 200 ASN B CA 1
ATOM 3039 C C . ASN B 1 200 ? 20.440 -10.785 67.064 1.00 25.36 200 ASN B C 1
ATOM 3040 O O . ASN B 1 200 ? 20.923 -11.439 66.147 1.00 26.69 200 ASN B O 1
ATOM 3045 N N . ASP B 1 201 ? 19.424 -9.951 66.896 1.00 25.24 201 ASP B N 1
ATOM 3046 C CA . ASP B 1 201 ? 18.776 -9.786 65.607 1.00 25.24 201 ASP B CA 1
ATOM 3047 C C . ASP B 1 201 ? 19.731 -9.274 64.508 1.00 25.41 201 ASP B C 1
ATOM 3048 O O . ASP B 1 201 ? 19.953 -9.950 63.501 1.00 24.48 201 ASP B O 1
ATOM 3053 N N . ILE B 1 202 ? 20.326 -8.102 64.708 1.00 24.87 202 ILE B N 1
ATOM 3054 C CA . ILE B 1 202 ? 21.183 -7.531 63.676 1.00 24.83 202 ILE B CA 1
ATOM 3055 C C . ILE B 1 202 ? 22.422 -8.385 63.432 1.00 24.71 202 ILE B C 1
ATOM 3056 O O . ILE B 1 202 ? 23.018 -8.346 62.359 1.00 24.56 202 ILE B O 1
ATOM 3061 N N . THR B 1 203 ? 22.818 -9.143 64.439 1.00 25.95 203 THR B N 1
ATOM 3062 C CA . THR B 1 203 ? 23.916 -10.090 64.275 1.00 26.93 203 THR B CA 1
ATOM 3063 C C . THR B 1 203 ? 23.478 -11.276 63.404 1.00 27.06 203 THR B C 1
ATOM 3064 O O . THR B 1 203 ? 24.208 -11.684 62.511 1.00 28.12 203 THR B O 1
ATOM 3068 N N . SER B 1 204 ? 22.282 -11.808 63.618 1.00 27.91 204 SER B N 1
ATOM 3069 C CA . SER B 1 204 ? 21.848 -12.946 62.803 1.00 30.53 204 SER B CA 1
ATOM 3070 C C . SER B 1 204 ? 21.649 -12.564 61.328 1.00 30.40 204 SER B C 1
ATOM 3071 O O . SER B 1 204 ? 21.708 -13.418 60.452 1.00 31.44 204 SER B O 1
ATOM 3074 N N . LYS B 1 205 ? 21.439 -11.277 61.071 1.00 31.72 205 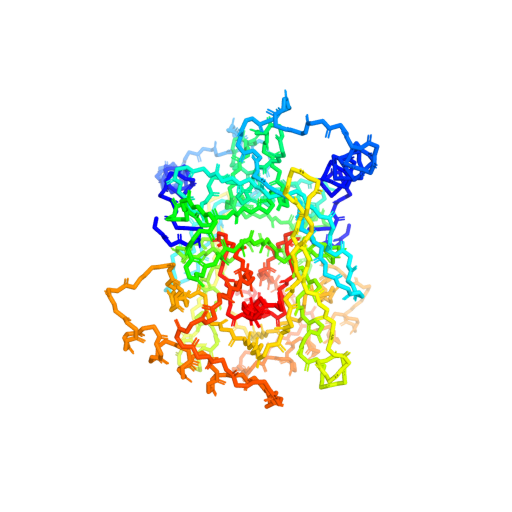LYS B N 1
ATOM 3075 C CA . LYS B 1 205 ? 21.275 -10.737 59.717 1.00 30.89 205 LYS B CA 1
ATOM 3076 C C . LYS B 1 205 ? 22.548 -10.648 58.890 1.00 29.25 205 LYS B C 1
ATOM 3077 O O . LYS B 1 205 ? 22.471 -10.454 57.688 1.00 28.48 205 LYS B O 1
ATOM 3083 N N . SER B 1 206 ? 23.713 -10.742 59.523 1.00 30.33 206 SER B N 1
ATOM 3084 C CA . SER B 1 206 ? 24.996 -10.549 58.825 1.00 29.74 206 SER B CA 1
ATOM 3085 C C . SER B 1 206 ? 25.206 -11.511 57.655 1.00 31.08 206 SER B C 1
ATOM 3086 O O . SER B 1 206 ? 24.942 -12.700 57.760 1.00 32.40 206 SER B O 1
ATOM 3089 N N . LEU B 1 207 ? 25.692 -10.995 56.537 1.00 32.96 207 LEU B N 1
ATOM 3090 C CA . LEU B 1 207 ? 26.048 -11.851 55.416 1.00 34.87 207 LEU B CA 1
ATOM 3091 C C . LEU B 1 207 ? 27.180 -12.814 55.776 1.00 36.58 207 LEU B C 1
ATOM 3092 O O . LEU B 1 207 ? 27.335 -13.843 55.123 1.00 35.47 207 LEU B O 1
ATOM 3097 N N . TYR B 1 208 ? 27.973 -12.467 56.794 1.00 38.26 208 TYR B N 1
ATOM 3098 C CA . TYR B 1 208 ? 29.118 -13.273 57.210 1.00 39.57 208 TYR B CA 1
ATOM 3099 C C . TYR B 1 208 ? 29.252 -13.345 58.726 1.00 41.88 208 TYR B C 1
ATOM 3100 O O . TYR B 1 208 ? 29.023 -12.362 59.419 1.00 41.91 208 TYR B O 1
ATOM 3109 N N . LYS B 1 209 ? 29.644 -14.515 59.227 1.00 45.83 209 LYS B N 1
ATOM 3110 C CA . LYS B 1 209 ? 29.837 -14.721 60.665 1.00 49.51 209 LYS B CA 1
ATOM 3111 C C . LYS B 1 209 ? 31.184 -14.162 61.141 1.00 48.29 209 LYS B C 1
ATOM 3112 O O . LYS B 1 209 ? 32.225 -14.454 60.560 1.00 46.47 209 LYS B O 1
ATOM 3118 N N . SER B 1 210 ? 31.129 -13.350 62.196 1.00 46.90 210 SER B N 1
ATOM 3119 C CA . SER B 1 210 ? 32.291 -12.685 62.782 1.00 45.70 210 SER B CA 1
ATOM 3120 C C . SER B 1 210 ? 32.613 -13.314 64.136 1.00 46.53 210 SER B C 1
ATOM 3121 O O . SER B 1 210 ? 31.702 -13.683 64.869 1.00 47.01 210 SER B O 1
ATOM 3124 N N . PRO B 1 211 ? 33.904 -13.397 64.504 1.00 48.84 211 PRO B N 1
ATOM 3125 C CA . PRO B 1 211 ? 34.264 -14.004 65.786 1.00 50.12 211 PRO B CA 1
ATOM 3126 C C . PRO B 1 211 ? 34.218 -13.005 66.946 1.00 50.42 211 PRO B C 1
ATOM 3127 O O . PRO B 1 211 ? 35.013 -13.100 67.874 1.00 51.30 211 PRO B O 1
ATOM 3131 N N . ILE B 1 212 ? 33.288 -12.056 66.884 1.00 51.15 212 ILE B N 1
ATOM 3132 C CA . ILE B 1 212 ? 33.110 -11.057 67.926 1.00 49.25 212 ILE B CA 1
ATOM 3133 C C . ILE B 1 212 ? 31.669 -11.175 68.395 1.00 47.75 212 ILE B C 1
ATOM 3134 O O . ILE B 1 212 ? 30.745 -10.890 67.629 1.00 45.84 212 ILE B O 1
ATOM 3139 N N . LYS B 1 213 ? 31.486 -11.621 69.638 1.00 48.20 213 LYS B N 1
ATOM 3140 C CA . LYS B 1 213 ? 30.179 -11.565 70.305 1.00 48.35 213 LYS B CA 1
ATOM 3141 C C . LYS B 1 213 ? 30.048 -10.203 70.982 1.00 43.19 213 LYS B C 1
ATOM 3142 O O . LYS B 1 213 ? 30.978 -9.732 71.629 1.00 44.29 213 LYS B O 1
ATOM 3148 N N . VAL B 1 214 ? 28.913 -9.555 70.790 1.00 37.71 214 VAL B N 1
ATOM 3149 C CA . VAL B 1 214 ? 28.670 -8.265 71.394 1.00 36.11 214 VAL B CA 1
ATOM 3150 C C . VAL B 1 214 ? 27.675 -8.560 72.486 1.00 34.79 214 VAL B C 1
ATOM 3151 O O . VAL B 1 214 ? 26.839 -9.445 72.318 1.00 34.99 214 VAL B O 1
ATOM 3155 N N . ASN B 1 215 ? 27.770 -7.842 73.599 1.00 33.35 215 ASN B N 1
ATOM 3156 C CA . ASN B 1 215 ? 26.801 -7.984 74.687 1.00 33.55 215 ASN B CA 1
ATOM 3157 C C . ASN B 1 215 ? 26.177 -6.627 75.029 1.00 32.72 215 ASN B C 1
ATOM 3158 O O . ASN B 1 215 ? 26.513 -5.608 74.410 1.00 30.55 215 ASN B O 1
ATOM 3163 N N . SER B 1 216 ? 25.283 -6.622 76.019 1.00 32.16 216 SER B N 1
ATOM 3164 C CA . SER B 1 216 ? 24.558 -5.411 76.416 1.00 33.57 216 SER B CA 1
ATOM 3165 C C . SER B 1 216 ? 25.410 -4.333 77.113 1.00 33.93 216 SER B C 1
ATOM 3166 O O . SER B 1 216 ? 24.931 -3.216 77.360 1.00 32.73 216 SER B O 1
ATOM 3169 N N . ASN B 1 217 ? 26.661 -4.663 77.429 1.00 34.88 217 ASN B N 1
ATOM 3170 C CA . ASN B 1 217 ? 27.618 -3.673 77.931 1.00 35.26 217 ASN B CA 1
ATOM 3171 C C . ASN B 1 217 ? 28.484 -3.016 76.845 1.00 32.10 217 ASN B C 1
ATOM 3172 O O . ASN B 1 217 ? 29.235 -2.076 77.112 1.00 30.05 217 ASN B O 1
ATOM 3177 N N . ASP B 1 218 ? 28.371 -3.492 75.612 1.00 31.06 218 ASP B N 1
ATOM 3178 C CA . ASP B 1 218 ? 29.112 -2.880 74.516 1.00 29.73 218 ASP B CA 1
ATOM 3179 C C . ASP B 1 218 ? 28.382 -1.625 74.040 1.00 29.23 218 ASP B C 1
ATOM 3180 O O . ASP B 1 218 ? 27.214 -1.362 74.395 1.00 26.47 218 ASP B O 1
ATOM 3185 N N . LYS B 1 219 ? 29.110 -0.834 73.271 1.00 28.83 219 LYS B N 1
ATOM 3186 C CA . LYS B 1 219 ? 28.521 0.235 72.500 1.00 29.51 219 LYS B CA 1
ATOM 3187 C C . LYS B 1 219 ? 28.747 -0.085 71.040 1.00 27.71 219 LYS B C 1
ATOM 3188 O O . LYS B 1 219 ? 29.756 -0.683 70.688 1.00 26.38 219 LYS B O 1
ATOM 3194 N N . ILE B 1 220 ? 27.787 0.280 70.202 1.00 26.33 220 ILE B N 1
ATOM 3195 C CA . ILE B 1 220 ? 27.896 0.023 68.781 1.00 26.19 220 ILE B CA 1
ATOM 3196 C C . ILE B 1 220 ? 27.687 1.277 67.888 1.00 26.48 220 ILE B C 1
ATOM 3197 O O . ILE B 1 220 ? 27.224 2.338 68.323 1.00 24.21 220 ILE B O 1
ATOM 3202 N N . VAL B 1 221 ? 28.087 1.117 66.628 1.00 26.73 221 VAL B N 1
ATOM 3203 C CA . VAL B 1 221 ? 27.925 2.124 65.601 1.00 25.99 221 VAL B CA 1
ATOM 3204 C C . VAL B 1 221 ? 27.263 1.427 64.430 1.00 25.14 221 VAL B C 1
ATOM 3205 O O . VAL B 1 221 ? 27.547 0.264 64.153 1.00 25.15 221 VAL B O 1
ATOM 3209 N N . THR B 1 222 ? 26.366 2.139 63.764 1.00 24.17 222 THR B N 1
ATOM 3210 C CA . THR B 1 222 ? 25.662 1.637 62.596 1.00 22.92 222 THR B CA 1
ATOM 3211 C C . THR B 1 222 ? 25.897 2.630 61.479 1.00 22.98 222 THR B C 1
ATOM 3212 O O . THR B 1 222 ? 25.693 3.846 61.665 1.00 23.61 222 THR B O 1
ATOM 3216 N N . LEU B 1 223 ? 26.367 2.126 60.339 1.00 22.00 223 LEU B N 1
ATOM 3217 C CA . LEU B 1 223 ? 26.500 2.930 59.115 1.00 21.69 223 LEU B CA 1
ATOM 3218 C C . LEU B 1 223 ? 25.538 2.451 58.048 1.00 21.78 223 LEU B C 1
ATOM 3219 O O . LEU B 1 223 ? 25.551 1.270 57.644 1.00 21.24 223 LEU B O 1
ATOM 3224 N N . SER B 1 224 ? 24.725 3.382 57.569 1.00 21.84 224 SER B N 1
ATOM 3225 C CA . SER B 1 224 ? 23.627 3.042 56.691 1.00 22.28 224 SER B CA 1
ATOM 3226 C C . SER B 1 224 ? 23.588 3.905 55.456 1.00 22.52 224 SER B C 1
ATOM 3227 O O . SER B 1 224 ? 23.780 5.120 55.530 1.00 24.44 224 SER B O 1
ATOM 3230 N N . THR B 1 225 ? 23.338 3.273 54.318 1.00 22.64 225 THR B N 1
ATOM 3231 C CA . THR B 1 225 ? 23.029 3.985 53.080 1.00 22.79 225 THR B CA 1
ATOM 3232 C C . THR B 1 225 ? 21.636 4.551 53.203 1.00 22.17 225 THR B C 1
ATOM 3233 O O . THR B 1 225 ? 20.787 3.945 53.839 1.00 21.60 225 THR B O 1
ATOM 3237 N N . ALA B 1 226 ? 21.402 5.704 52.590 1.00 21.60 226 ALA B N 1
ATOM 3238 C CA . ALA B 1 226 ? 20.102 6.354 52.668 1.00 21.32 226 ALA B CA 1
ATOM 3239 C C . ALA B 1 226 ? 19.950 7.339 51.546 1.00 21.09 226 ALA B C 1
ATOM 3240 O O . ALA B 1 226 ? 20.937 7.834 51.012 1.00 21.42 226 ALA B O 1
ATOM 3242 N N . THR B 1 227 ? 18.702 7.632 51.202 1.00 21.03 227 THR B N 1
ATOM 3243 C CA . THR B 1 227 ? 18.392 8.330 49.964 1.00 21.13 227 THR B CA 1
ATOM 3244 C C . THR B 1 227 ? 16.923 8.711 49.925 1.00 21.04 227 THR B C 1
ATOM 3245 O O . THR B 1 227 ? 16.136 8.108 50.605 1.00 19.73 227 THR B O 1
ATOM 3249 N N . TYR B 1 228 ? 16.589 9.740 49.141 1.00 22.90 228 TYR B N 1
ATOM 3250 C CA . TYR B 1 228 ? 15.200 10.111 48.837 1.00 23.94 228 TYR B CA 1
ATOM 3251 C C . TYR B 1 228 ? 14.633 9.217 47.740 1.00 25.41 228 TYR B C 1
ATOM 3252 O O . TYR B 1 228 ? 13.422 9.146 47.571 1.00 26.17 228 TYR B O 1
ATOM 3261 N N . GLU B 1 229 ? 15.515 8.557 46.991 1.00 27.23 229 GLU B N 1
ATOM 3262 C CA . GLU B 1 229 ? 15.119 7.647 45.924 1.00 29.52 229 GLU B CA 1
ATOM 3263 C C . GLU B 1 229 ? 14.859 6.245 46.463 1.00 28.62 229 GLU B C 1
ATOM 3264 O O . GLU B 1 229 ? 15.215 5.927 47.583 1.00 26.31 229 GLU B O 1
ATOM 3270 N N . PHE B 1 230 ? 14.218 5.424 45.643 1.00 29.22 230 PHE B N 1
ATOM 3271 C CA . PHE B 1 230 ? 13.944 4.023 45.971 1.00 30.43 230 PHE B CA 1
ATOM 3272 C C . PHE B 1 230 ? 15.216 3.185 45.813 1.00 31.64 230 PHE B C 1
ATOM 3273 O O . PHE B 1 230 ? 15.834 3.178 44.739 1.00 32.62 230 PHE B O 1
ATOM 3281 N N . ASP B 1 231 ? 15.591 2.462 46.861 1.00 31.56 231 ASP B N 1
ATOM 3282 C CA . ASP B 1 231 ? 16.849 1.739 46.869 1.00 32.07 231 ASP B CA 1
ATOM 3283 C C . ASP B 1 231 ? 16.682 0.423 47.606 1.00 32.70 231 ASP B C 1
ATOM 3284 O O . ASP B 1 231 ? 16.826 0.376 48.824 1.00 35.97 231 ASP B O 1
ATOM 3289 N N . ASP B 1 232 ? 16.395 -0.655 46.882 1.00 32.33 232 ASP B N 1
ATOM 3290 C CA . ASP B 1 232 ? 16.314 -1.980 47.517 1.00 32.01 232 ASP B CA 1
ATOM 3291 C C . ASP B 1 232 ? 17.670 -2.599 47.855 1.00 29.34 232 ASP B C 1
ATOM 3292 O O . ASP B 1 232 ? 17.699 -3.675 48.427 1.00 31.60 232 ASP B O 1
ATOM 3297 N N . ALA B 1 233 ? 18.779 -1.950 47.513 1.00 27.08 233 ALA B N 1
ATOM 3298 C CA . ALA B 1 233 ? 20.116 -2.506 47.788 1.00 25.52 233 ALA B CA 1
ATOM 3299 C C . ALA B 1 233 ? 20.889 -1.690 48.835 1.00 24.87 233 ALA B C 1
ATOM 3300 O O . ALA B 1 233 ? 22.103 -1.518 48.730 1.00 25.18 233 ALA B O 1
ATOM 3302 N N . ARG B 1 234 ? 20.189 -1.209 49.858 1.00 25.61 234 ARG B N 1
ATOM 3303 C CA . ARG B 1 234 ? 20.813 -0.389 50.925 1.00 25.20 234 ARG B CA 1
ATOM 3304 C C . ARG B 1 234 ? 21.793 -1.184 51.759 1.00 24.19 234 ARG B C 1
ATOM 3305 O O . ARG B 1 234 ? 21.489 -2.296 52.168 1.00 24.76 234 ARG B O 1
ATOM 3313 N N . MET B 1 235 ? 22.965 -0.604 52.003 1.00 23.19 235 MET B N 1
ATOM 3314 C CA . MET B 1 235 ? 24.015 -1.252 52.788 1.00 22.85 235 MET B CA 1
ATOM 3315 C C . MET B 1 235 ? 23.940 -0.874 54.279 1.00 21.70 235 MET B C 1
ATOM 3316 O O . MET B 1 235 ? 23.861 0.302 54.621 1.00 21.24 235 MET B O 1
ATOM 3321 N N . VAL B 1 236 ? 23.964 -1.872 55.159 1.00 21.43 236 VAL B N 1
ATOM 3322 C CA . VAL B 1 236 ? 24.020 -1.630 56.608 1.00 22.11 236 VAL B CA 1
ATOM 3323 C C . VAL B 1 236 ? 25.210 -2.341 57.250 1.00 22.01 236 VAL B C 1
ATOM 3324 O O . VAL B 1 236 ? 25.366 -3.549 57.116 1.00 22.11 236 VAL B O 1
ATOM 3328 N N . ILE B 1 237 ? 26.028 -1.580 57.962 1.00 22.86 237 ILE B N 1
ATOM 3329 C CA . ILE B 1 237 ? 27.203 -2.105 58.653 1.00 23.90 237 ILE B CA 1
ATOM 3330 C C . ILE B 1 237 ? 27.078 -1.832 60.144 1.00 22.91 237 ILE B C 1
ATOM 3331 O O . ILE B 1 237 ? 26.626 -0.770 60.520 1.00 23.52 237 ILE B O 1
ATOM 3336 N N . HIS B 1 238 ? 27.458 -2.784 60.997 1.00 22.64 238 HIS B N 1
ATOM 3337 C CA . HIS B 1 238 ? 27.510 -2.521 62.450 1.00 21.57 238 HIS B CA 1
ATOM 3338 C C . HIS B 1 238 ? 28.914 -2.789 62.983 1.00 22.19 238 HIS B C 1
ATOM 3339 O O . HIS B 1 238 ? 29.481 -3.842 62.710 1.00 22.39 238 HIS B O 1
ATOM 3346 N N . GLY B 1 239 ? 29.467 -1.815 63.707 1.00 23.13 239 GLY B N 1
ATOM 3347 C CA . GLY B 1 239 ? 30.724 -1.961 64.436 1.00 24.98 239 GLY B CA 1
ATOM 3348 C C . GLY B 1 239 ? 30.578 -1.975 65.964 1.00 27.66 239 GLY B C 1
ATOM 3349 O O . GLY B 1 239 ? 29.609 -1.452 66.502 1.00 28.47 239 GLY B O 1
ATOM 3350 N N . ARG B 1 240 ? 31.553 -2.569 66.656 1.00 30.49 240 ARG B N 1
ATOM 3351 C CA . ARG B 1 240 ? 31.575 -2.673 68.122 1.00 31.54 240 ARG B CA 1
ATOM 3352 C C . ARG B 1 240 ? 32.705 -1.813 68.673 1.00 30.59 240 ARG B C 1
ATOM 3353 O O . ARG B 1 240 ? 33.818 -1.900 68.198 1.00 30.00 240 ARG B O 1
ATOM 3361 N N . LEU B 1 241 ? 32.446 -1.007 69.693 1.00 30.72 241 LEU B N 1
ATOM 3362 C CA . LEU B 1 241 ? 33.501 -0.175 70.239 1.00 31.47 241 LEU B CA 1
ATOM 3363 C C . LEU B 1 241 ? 34.553 -1.056 70.918 1.00 34.41 241 LEU B C 1
ATOM 3364 O O . LEU B 1 241 ? 34.262 -1.768 71.879 1.00 33.55 241 LEU B O 1
ATOM 3369 N N . ILE B 1 242 ? 35.771 -1.010 70.385 1.00 37.27 242 ILE B N 1
ATOM 3370 C CA . ILE B 1 242 ? 36.926 -1.574 71.050 1.00 39.90 242 ILE B CA 1
ATOM 3371 C C . ILE B 1 242 ? 37.251 -0.699 72.265 1.00 44.44 242 ILE B C 1
ATOM 3372 O O . ILE B 1 242 ? 37.061 0.526 72.232 1.00 46.96 242 ILE B O 1
#

Organism: Clostridioides difficile (strain 630) (NCBI:txid272563)

Foldseek 3Di:
DDPPPDCVLVVVQVVQFVVVVVCVVVVHDLCVQPVQWFWWKDWPPAPRTFTEGEDCADPQQCQADRNRDGGNWGGKYWGNVPDDPPWQETEIETACDPVRDTCVCLCVCVDPVVLQVQTWMWIAGPNDIWIWTWFAKAWAWQPDDLDDRHDDDQVRVQVSVVVRNVRGPDGYPDDDGSVWGKYKYWYHDPDGDRGIMIIMTIID/DDPPPDDPQVVVQVVLFVVVLVCVVVVHDCCVQPVQWFWWKDWPPAPRTFTEGEDQADPQQAQADSNSDGGNWGGKYWGNPDDDPPWQEIEIETACDDVRDDCVCLCVCVPPVSLVVFIWMWIAGPHDIWIWTWQAKAWAFQPDDLGDGHDDDQVVVQVSQVVRNVRGPDGDPDDDGSPWGKYKYWYHDPDGDGGIMIIMTTTD

Secondary structure (DSSP, 8-state):
--TT--HHHHHHHHHHHHHHHHHHHTT--GGGT-TTEEEEEEETTSS-EEEEE--SSSSGGGGB-TTS-B-SS---EE-TT---TT-SEEEEEE-BBTTS-BTGGGGGGGSHHHHTTTPPEEEEETTEEEEEEEEEEEEE-TT-----S--SSHHHHHHHHHHHHHH-SS--S----TT--EEEEEE--SB--TTEEEEEEEE-/--TT--HHHHHHHHHHHHHHHHHHHTT--GGGT-TTEEEEEEETTSS-EEEEE--SSSSGGGGB-TTS-B-SS--EEE-TT--STT-SEEEEEE-BBTTS-BGGGGGGGGSHHHHHTTPEEEEEETTEEEEEEEEEEEEE-TT--------SSHHHHHHHHHHHHHT-SS--S----TT--EEEEEE--SB--TTEEEEEEEE-

Sequence (408 aa):
KKAGSAAAPFTHDTKISSELQKKEYKKEDLSKINSDFKFWLSVENTNINYPVVQSKDNSYYLDKDFYKKDSISGTLFMDYRNKSIDDKNIIIYGHNMKNKTMFNNLNKFKDADFFKKNNKIKITLNGKEFLYDVFSAYIVESDYDYLKTNFNNESDYQNYINDITSKSLYKSPIKVNSNDKIVTLSTATYEFDDARMVIHGRLIKKAGSAAAPFTHDTKISSELQKKEYKKEDLSKINSDFKFWLSVENTNINYPVVQSKDNSYYLDKDFYKKDSISGTLFMDYRNKSIDDKNIIIYGHNMKNKTMFNNLNKFKDADFFKKNNKIKITLNGKEFLYDVFSAYIVESDYDYLKTNFNNESDYQNYINDITSKSLYKSPIKVNSNDKIVTLSTATYEFDD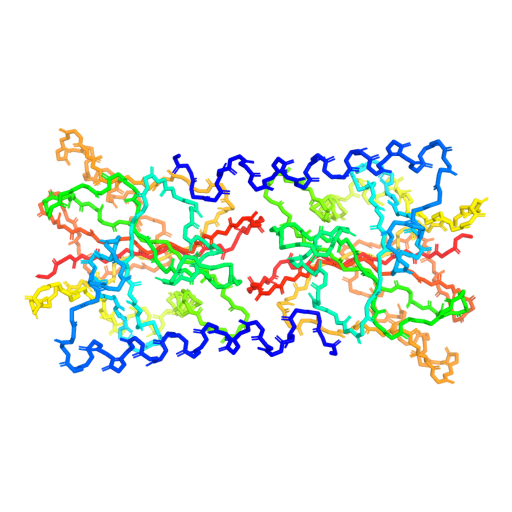ARMVIHGRLI

Solvent-accessible surface area: 19271 Å² total; per-residue (Å²): 184,48,9,0,50,30,73,73,34,20,62,72,16,74,136,29,16,57,60,2,57,108,50,43,197,127,188,65,78,1,45,172,69,10,97,39,31,82,10,13,0,24,4,59,102,27,70,2,53,13,5,0,0,29,20,198,48,2,3,86,1,3,27,53,4,2,96,103,129,66,13,18,3,9,10,0,1,15,0,80,85,5,177,45,126,98,6,52,0,21,0,0,4,3,2,9,0,27,58,126,31,11,0,14,17,0,31,85,2,88,73,40,104,30,8,157,156,52,6,63,0,43,6,36,48,132,69,143,93,67,58,10,10,4,2,0,0,6,76,8,85,17,116,25,65,62,8,84,8,68,44,140,80,91,79,66,3,48,83,3,3,73,60,0,58,95,85,18,87,60,198,17,102,27,166,16,72,18,119,26,56,1,0,0,0,0,1,2,8,14,17,69,23,77,42,17,1,0,0,0,0,38,50,118,168,94,17,0,57,29,72,79,33,20,63,74,15,78,140,32,21,57,72,2,56,109,49,38,188,120,186,71,69,1,42,177,62,8,96,33,29,81,12,12,0,18,6,86,77,28,61,1,57,16,5,0,0,26,30,195,41,1,2,87,2,2,27,47,4,2,100,94,138,69,12,20,5,9,10,0,3,12,0,74,75,5,165,57,106,104,7,66,0,20,0,0,4,2,4,14,0,48,62,123,32,10,0,13,15,0,35,83,2,85,79,46,96,27,16,161,137,51,4,49,0,68,8,27,52,142,71,139,117,55,62,15,13,7,2,0,1,7,75,14,121,6,85,36,92,60,11,88,6,64,45,138,79,106,72,64,2,50,82,3,4,73,60,0,55,97,86,23,83,70,207,28,139,31,202,11,72,15,116,29,52,1,0,0,0,0,3,2,6,15,22,56,25,61,54,11,3,0,0,0,0,48,50,115

CATH classification: 2.40.260.10

Nearest PDB structures (foldseek):
  4ux7-assembly1_B  TM=1.002E+00  e=5.605E-40  Clostridioides difficile 630
  6kyc-assembly1_A  TM=9.924E-01  e=3.406E-33  Clostridioides difficile 630
  5gyj-assembly1_A  TM=9.920E-01  e=2.278E-32  Clostridioides difficile 630
  6kyd-assembly1_A  TM=9.870E-01  e=7.042E-32  Clostridioides difficile 630
  5yfk-assembly1_A  TM=9.132E-01  e=1.191E-23  Clostridium perfringens str. 13

Radius of gyration: 23.34 Å; Cα contacts (8 Å, |Δi|>4): 884; chains: 2; bounding box: 52×44×71 Å

InterPro domains:
  IPR005754 Sortase family [PF04203] (62-224)
  IPR009835 Sortase B family [TIGR03064] (4-220)
  IPR009835 Sortase B family [cd05826] (56-224)
  IPR023365 Sortase domain superfamily [G3DSA:2.40.260.10] (29-224)
  IPR023365 Sortase domain superfamily [SSF63817] (4-225)